Protein AF-A0A4Q6FPS3-F1 (afdb_monomer_lite)

Secondary structure (DSSP, 8-state):
--THHHHHHHHHHHHHHHHHHHHHHHHHHHHHHHHHS--GGGSHHHHHHHHT---EEE-TTSSSEEEESS-GGG--PPPGGGS-HHHHHHHHHHH-TTTTTSBSB-HHHHHHHHHHHHHTTS---S----HHHHHHHHHS-----SHHHHHHHHHHHHHHHHHS-HHHHHHHHHTTSEETTTEEHHHHHHHHHHS--GGG--HHHHHHHHHHTTSHHHH-GGG--SHHHHHHHHHHHHHHHHHHHHHHHHTTSS-HHHHHHHHHSPP-----------BHHHHHHHHHHT-HHHHHHTT-SSHHHHHTS--EEE-S--HHHHHHHHHHHHHHHHHHHHHHS---PBPGGG---BS---TT-EEEEEEEEEE--SSS-EEEEE-BS-EEEE-HHHHHHHHHHHHHHH---HHHHHHHHHHH--TT-EEEEEEEEEETTTTEEEEEEE---SS---EEEEETTEEEEEE-SSSSBS--HHHH-----GGGGHHHHHHHHHHTT--TT-EEE-S---EEETTEEE----SS--S-SEEEHHHHHHHT-HHHHHHHHHTTTTT--HHHHHHHHHHTT-SPPTT--HHHHHHHHHHHH-PPP-HHHHHHHHHHHHHHHTHHHHHHTT-HHHHHHHHT-B--TTHHHHHHHHHHS-TTTS-HHHHHHHHHHHH-BHHHHHHHHHHHHHHHHHHHHHHHHHHHHHHHT-HHHHHHHTTS----TTS--

Sequence (721 aa):
MKSWKRTLLITIASVVGVGFLAALSIVGFIAYNVYFGDTSDLAKSTILARINEETTLYTLDEEHKIGSFFNEEHRSYVTIDQIPEDMIRAMVAAEDKNFFQHYGVDPVAIFQAAAEGVANGMKFRRGGSSITQQTVKNVMDHREHSFSRKFKELVRSFQIERMYSKKQILEFYLNQFHVTANGKGIGIAARYYFNKDVSELSLIESAFIAGSVKAPSKYNPFVKYSRADKEKAWNEANWRKNYVIRRMYEQGWITEAQLKKAFEERVPFNQGKFGTNEVALVSLIRGQLDKKEILDALGMENINELSHAGLRVFTTIDKNLQDEAQLMMRRNLSRLELILKDYQPESANSFHYLRSVIPNQFYFGKVTRIERDKKNPHIYVDYGIPKAVIPAEALIRTAKILSIPTYKPYETHLQDILTKLKVGDVVFTEIMEYNEETHEGIAELKRKPTVNGGLISLDEGEVRSVVSGFDSEGFNRAVFATRQPGSVFKSVVFFGGLQMGWTILDKLANERRLFTFQGKFYFPRGDHASPYDDVSMLWAGTKSENLATVYLTQHLLDKLNFEEFKELMGNLELLPLDGENPRDFHFRVAKDTGVQLDNQGIKEAMLEKAVEDLKPDLIFAGRNSLYKDLTNLWWGRGYVTELQRVYRMADDDFTDRERNLRIGLVKKNWERLTGLSNELKNDWARLTTKVSEGGADAALSDPSVLSLIGRFRVTNAGGHK

pLDDT: mean 86.31, std 10.79, range [39.91, 98.12]

Radius of gyration: 41.9 Å; chains: 1; bounding box: 139×68×99 Å

Foldseek 3Di:
DDPVVVVVVVVVVVVVVVVVVVVVVLVVVLVCCLVPNDCPCVPPVNLLCLLQFFAWEDEQVLPHTPGTLADPLQPDLDALVLADPLLVLLLCLLAPVCLQPDALFDPVLVVVQVVVCVVVVNDRPDDRGHLLLVLLVQSDDDQDDDPVVSVVSSSVSNNNSVVDPSSVSVSSSQSAQDAPSHGGHDQRLCCFFPNDGNSPDDSLSSNLVSLCSVPVVQLDLVPDDDPVSSVNSQVVSLVSSLSSLVSCVVSVNDDPVCSVVSNPDGRPGDGHPPDPLPQQVNVVVLVVCQPPVNCVVVVHPGSVCNRSVSHYHYAPADPVCQVVVLLVLLVVLQLVQLLVDPDAFDDLVQADADPADDASDKGKWFWADWAPDLVKTKTWTHNHLAIEIATPVLLLVSLVSNCVNVVDDSSVSSVVVSVNDDGGTIFMWGWHAADPVNSYTYIHGTDRGPDWDWDFDDDPNGTHYTDQTNDSGDDRCNPPVDDDPPLVCLVVLLVLLVVLPADQFDKFFLDFAWDDDPNDTDTDDFPDDDPDRIDGNVCCSVVVRGRRSVRCNVCSNVSDDPVRVVVVCVVVVLDADVPHDPVNSQVVNCVVVVDHDDPQVVVQVVQQVVLVVCVVVCVVVVNVVVSVLSNRAGAQPCLVVVLVVLVPDDCVVDPPVVSVVSNVNSCRYDVNVVVVVVVLVVLVVVLVVLCVVPNDVRSCVDPVNVVSVVVDDDAPPVGDD

Structure (mmCIF, N/CA/C/O backbone):
data_AF-A0A4Q6FPS3-F1
#
_entry.id   AF-A0A4Q6FPS3-F1
#
loop_
_atom_site.group_PDB
_atom_site.id
_atom_site.type_symbol
_atom_site.label_atom_id
_atom_site.label_alt_id
_atom_site.label_comp_id
_atom_site.label_asym_id
_atom_site.label_entity_id
_atom_site.label_seq_id
_atom_site.pdbx_PDB_ins_code
_atom_site.Cartn_x
_atom_site.Cartn_y
_atom_site.Cartn_z
_atom_site.occupancy
_atom_site.B_iso_or_equiv
_atom_site.auth_seq_id
_atom_site.auth_comp_id
_atom_site.auth_asym_id
_atom_site.auth_atom_id
_atom_site.pdbx_PDB_model_num
ATOM 1 N N . MET A 1 1 ? -81.523 42.414 5.365 1.00 50.59 1 MET A N 1
ATOM 2 C CA . MET A 1 1 ? -80.083 42.143 5.101 1.00 50.59 1 MET A CA 1
ATOM 3 C C . MET A 1 1 ? -79.954 41.267 3.852 1.00 50.59 1 MET A C 1
ATOM 5 O O . MET A 1 1 ? -80.673 40.285 3.758 1.00 50.59 1 MET A O 1
ATOM 9 N N . LYS A 1 2 ? -79.129 41.657 2.863 1.00 55.88 2 LYS A N 1
ATOM 10 C CA . LYS A 1 2 ? -79.106 41.101 1.486 1.00 55.88 2 LYS A CA 1
ATOM 11 C C . LYS A 1 2 ? -78.711 39.603 1.419 1.00 55.88 2 LYS A C 1
ATOM 13 O O . LYS A 1 2 ? -77.708 39.213 2.011 1.00 55.88 2 LYS A O 1
ATOM 18 N N . SER A 1 3 ? -79.463 38.827 0.626 1.00 68.00 3 SER A N 1
ATOM 19 C CA . SER A 1 3 ? -79.394 37.365 0.374 1.00 68.00 3 SER A CA 1
ATOM 20 C C . SER A 1 3 ? -77.978 36.758 0.258 1.00 68.00 3 SER A C 1
ATOM 22 O O . SER A 1 3 ? -77.688 35.753 0.904 1.00 68.00 3 SER A O 1
ATOM 24 N N . TRP A 1 4 ? -77.047 37.415 -0.441 1.00 72.94 4 TRP A N 1
ATOM 25 C CA . TRP A 1 4 ? -75.683 36.903 -0.657 1.00 72.94 4 TRP A CA 1
ATOM 26 C C . TRP A 1 4 ? -74.839 36.734 0.621 1.00 72.94 4 TRP A C 1
ATOM 28 O O . TRP A 1 4 ? -74.013 35.828 0.694 1.00 72.94 4 TRP A O 1
ATOM 38 N N . LYS A 1 5 ? -75.071 37.550 1.663 1.00 68.19 5 LYS A N 1
ATOM 39 C CA . LYS A 1 5 ? -74.350 37.419 2.943 1.00 68.19 5 LYS A CA 1
ATOM 40 C C . LYS A 1 5 ? -74.744 36.143 3.692 1.00 68.19 5 LYS A C 1
ATOM 42 O O . LYS A 1 5 ? -73.916 35.576 4.393 1.00 68.19 5 LYS A O 1
ATOM 47 N N . ARG A 1 6 ? -75.991 35.681 3.532 1.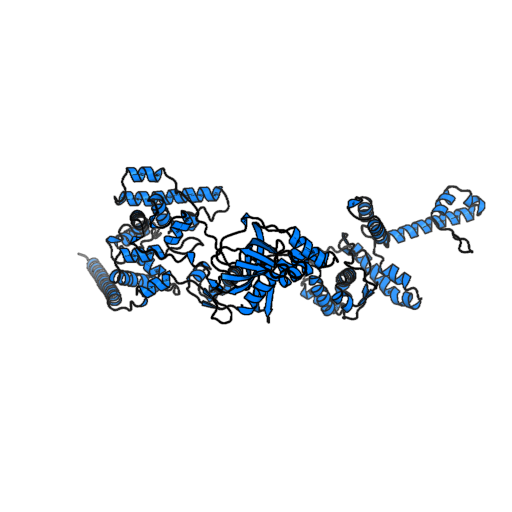00 74.00 6 ARG A N 1
ATOM 48 C CA . ARG A 1 6 ? -76.498 34.459 4.175 1.00 74.00 6 ARG A CA 1
ATOM 49 C C . ARG A 1 6 ? -75.930 33.214 3.495 1.00 74.00 6 ARG A C 1
ATOM 51 O O . ARG A 1 6 ? -75.487 32.311 4.191 1.00 74.00 6 ARG A O 1
ATOM 58 N N . THR A 1 7 ? -75.854 33.207 2.164 1.00 76.00 7 THR A N 1
ATOM 59 C CA . THR A 1 7 ? -75.210 32.127 1.399 1.00 76.00 7 THR A CA 1
ATOM 60 C C . THR A 1 7 ? -73.712 32.051 1.693 1.00 76.00 7 THR A C 1
ATOM 62 O O . THR A 1 7 ? -73.212 30.970 1.967 1.00 76.00 7 THR A O 1
ATOM 65 N N . LEU A 1 8 ? -73.008 33.190 1.752 1.00 78.06 8 LEU A N 1
ATOM 66 C CA . LEU A 1 8 ? -71.586 33.226 2.117 1.00 78.06 8 LEU A CA 1
ATOM 67 C C . LEU A 1 8 ? -71.339 32.693 3.539 1.00 78.06 8 LEU A C 1
ATOM 69 O O . LEU A 1 8 ? -70.421 31.905 3.742 1.00 78.06 8 LEU A O 1
ATOM 73 N N . LEU A 1 9 ? -72.178 33.069 4.511 1.00 78.69 9 LEU A N 1
ATOM 74 C CA . LEU A 1 9 ? -72.084 32.566 5.886 1.00 78.69 9 LEU A CA 1
ATOM 75 C C . LEU A 1 9 ? -72.364 31.060 5.984 1.00 78.69 9 LEU A C 1
ATOM 77 O O . LEU A 1 9 ? -71.664 30.375 6.720 1.00 78.69 9 LEU A O 1
ATOM 81 N N . ILE A 1 10 ? -73.339 30.534 5.233 1.00 81.12 10 ILE A N 1
ATOM 82 C CA . ILE A 1 10 ? -73.643 29.093 5.201 1.00 81.12 10 ILE A CA 1
ATOM 83 C C . ILE A 1 10 ? -72.507 28.313 4.529 1.00 81.12 10 ILE A C 1
ATOM 85 O O . ILE A 1 10 ? -72.117 27.265 5.038 1.00 81.12 10 ILE A O 1
ATOM 89 N N . THR A 1 11 ? -71.926 28.824 3.440 1.00 79.56 11 THR A N 1
ATOM 90 C CA . THR A 1 11 ? -70.768 28.196 2.787 1.00 79.56 11 THR A CA 1
ATOM 91 C C . THR A 1 11 ? -69.545 28.208 3.701 1.00 79.56 11 THR A C 1
ATOM 93 O O . THR A 1 11 ? -68.902 27.175 3.852 1.00 79.56 11 THR A O 1
ATOM 96 N N . ILE A 1 12 ? -69.257 29.324 4.382 1.00 80.69 12 ILE A N 1
ATOM 97 C CA . ILE A 1 12 ? -68.168 29.398 5.370 1.00 80.69 12 ILE A CA 1
ATOM 98 C C . ILE A 1 12 ? -68.427 28.422 6.523 1.00 80.69 12 ILE A C 1
ATOM 100 O O . ILE A 1 12 ? -67.539 27.652 6.865 1.00 80.69 12 ILE A O 1
ATOM 104 N N . ALA A 1 13 ? -69.639 28.389 7.083 1.00 79.62 13 ALA A N 1
ATOM 105 C CA . ALA A 1 13 ? -69.988 27.467 8.163 1.00 79.62 13 ALA A CA 1
ATOM 106 C C . ALA A 1 13 ? -69.901 25.992 7.731 1.00 79.62 13 ALA A C 1
ATOM 108 O O . ALA A 1 13 ? -69.447 25.158 8.507 1.00 79.62 13 ALA A O 1
ATOM 109 N N . SER A 1 14 ? -70.273 25.671 6.487 1.00 78.94 14 SER A N 1
ATOM 110 C CA . SER A 1 14 ? -70.184 24.312 5.933 1.00 78.94 14 SER A CA 1
ATOM 111 C C . SER A 1 14 ? -68.733 23.899 5.682 1.00 78.94 14 SER A C 1
ATOM 113 O O . SER A 1 14 ? -68.345 22.791 6.035 1.00 78.94 14 SER A O 1
ATOM 115 N N . VAL A 1 15 ? -67.901 24.797 5.145 1.00 80.94 15 VAL A N 1
ATOM 116 C CA . VAL A 1 15 ? -66.457 24.566 4.960 1.00 80.94 15 VAL A CA 1
ATOM 117 C C . VAL A 1 15 ? -65.752 24.409 6.310 1.00 80.94 15 VAL A C 1
ATOM 119 O O . VAL A 1 15 ? -64.939 23.503 6.473 1.00 80.94 15 VAL A O 1
ATOM 122 N N . VAL A 1 16 ? -66.103 25.233 7.300 1.00 81.75 16 VAL A N 1
ATOM 123 C CA . VAL A 1 16 ? -65.589 25.116 8.673 1.00 81.75 16 VAL A CA 1
ATOM 124 C C . VAL A 1 16 ? -66.058 23.811 9.324 1.00 81.75 16 VAL A C 1
ATOM 126 O O . VAL A 1 16 ? -65.253 23.133 9.954 1.00 81.75 16 VAL A O 1
ATOM 129 N N . GLY A 1 17 ? -67.320 23.413 9.135 1.00 82.81 17 GLY A N 1
ATOM 130 C CA . GLY A 1 17 ? -67.873 22.164 9.667 1.00 82.81 17 GLY A CA 1
ATOM 131 C C . GLY A 1 17 ? -67.229 20.911 9.066 1.00 82.81 17 GLY A C 1
ATOM 132 O O . GLY A 1 17 ? -66.830 20.010 9.801 1.00 82.81 17 GLY A O 1
ATOM 133 N N . VAL A 1 18 ? -67.050 20.873 7.741 1.00 83.19 18 VAL A N 1
ATOM 134 C CA . VAL A 1 18 ? -66.336 19.786 7.047 1.00 83.19 18 VAL A CA 1
ATOM 135 C C . VAL A 1 18 ? -64.864 19.756 7.460 1.00 83.19 18 VAL A C 1
ATOM 137 O O . VAL A 1 18 ? -64.330 18.686 7.747 1.00 83.19 18 VAL A O 1
ATOM 140 N N . GLY A 1 19 ? -64.217 20.920 7.566 1.00 81.69 19 GLY A N 1
ATOM 141 C CA . GLY A 1 19 ? -62.844 21.029 8.058 1.00 81.69 19 GLY A CA 1
ATOM 142 C C . GLY A 1 19 ? -62.686 20.519 9.493 1.00 81.69 19 GLY A C 1
ATOM 143 O O . GLY A 1 19 ? -61.729 19.807 9.791 1.00 81.69 19 GLY A O 1
ATOM 144 N N . PHE A 1 20 ? -63.649 20.809 10.371 1.00 83.69 20 PHE A N 1
ATOM 145 C CA . PHE A 1 20 ? -63.660 20.325 11.751 1.00 83.69 20 PHE A CA 1
ATOM 146 C C . PHE A 1 20 ? -63.833 18.800 11.832 1.00 83.69 20 PHE A C 1
ATOM 148 O O . PHE A 1 20 ? -63.102 18.140 12.569 1.00 83.69 20 PHE A O 1
ATOM 155 N N . LEU A 1 21 ? -64.731 18.218 11.030 1.00 83.56 21 LEU A N 1
ATOM 156 C CA . LEU A 1 21 ? -64.916 16.762 10.952 1.00 83.56 21 LEU A CA 1
ATOM 157 C C . LEU A 1 21 ? -63.687 16.040 10.380 1.00 83.56 21 LEU A C 1
ATOM 159 O O . LEU A 1 21 ? -63.306 14.979 10.881 1.00 83.56 21 LEU A O 1
ATOM 163 N N . ALA A 1 22 ? -63.033 16.620 9.372 1.00 82.19 22 ALA A N 1
ATOM 164 C CA . ALA A 1 22 ? -61.780 16.099 8.834 1.00 82.19 22 ALA A CA 1
ATOM 165 C C . ALA A 1 22 ? -60.653 16.157 9.881 1.00 82.19 22 ALA A C 1
ATOM 167 O O . ALA A 1 22 ? -59.934 15.177 10.064 1.00 82.19 22 ALA A O 1
ATOM 168 N N . ALA A 1 23 ? -60.541 17.262 10.626 1.00 81.62 23 ALA A N 1
ATOM 169 C CA . ALA A 1 23 ? -59.573 17.395 11.713 1.00 81.62 23 ALA A CA 1
ATOM 170 C C . ALA A 1 23 ? -59.818 16.371 12.833 1.00 81.62 23 ALA A C 1
ATOM 172 O O . ALA A 1 23 ? -58.877 15.708 13.263 1.00 81.62 23 ALA A O 1
ATOM 173 N N . LEU A 1 24 ? -61.073 16.178 13.256 1.00 85.44 24 LEU A N 1
ATOM 174 C CA . LEU A 1 24 ? -61.439 15.151 14.238 1.00 85.44 24 LEU A CA 1
ATOM 175 C C . LEU A 1 24 ? -61.107 13.739 13.751 1.00 85.44 24 LEU A C 1
ATOM 177 O O . LEU A 1 24 ? -60.621 12.927 14.531 1.00 85.44 24 LEU A O 1
ATOM 181 N N . SER A 1 25 ? -61.317 13.461 12.464 1.00 84.50 25 SER A N 1
ATOM 182 C CA . SER A 1 25 ? -60.989 12.166 11.859 1.00 84.50 25 SER A CA 1
ATOM 183 C C . SER A 1 25 ? -59.477 11.920 11.828 1.00 84.50 25 SER A C 1
ATOM 185 O O . SER A 1 25 ? -59.029 10.823 12.150 1.00 84.50 25 SER A O 1
ATOM 187 N N . ILE A 1 26 ? -58.673 12.944 11.516 1.00 84.31 26 ILE A N 1
ATOM 188 C CA . ILE A 1 26 ? -57.202 12.870 11.561 1.00 84.31 26 ILE A CA 1
ATOM 189 C C . ILE A 1 26 ? -56.713 12.662 12.997 1.00 84.31 26 ILE A C 1
ATOM 191 O O . ILE A 1 26 ? -55.871 11.799 13.236 1.00 84.31 26 ILE A O 1
ATOM 195 N N . VAL A 1 27 ? -57.254 13.410 13.963 1.00 86.12 27 VAL A N 1
ATOM 196 C CA . VAL A 1 27 ? -56.917 13.247 15.386 1.00 86.12 27 VAL A CA 1
ATOM 197 C C . VAL A 1 27 ? -57.307 11.853 15.877 1.00 86.12 27 VAL A C 1
ATOM 199 O O . VAL A 1 27 ? -56.502 11.198 16.535 1.00 86.12 27 VAL A O 1
ATOM 202 N N . GLY A 1 28 ? -58.495 11.367 15.509 1.00 86.88 28 GLY A N 1
ATOM 203 C CA . GLY A 1 28 ? -58.959 10.016 15.820 1.00 86.88 28 GLY A CA 1
ATOM 204 C C . GLY A 1 28 ? -58.069 8.934 15.208 1.00 86.88 28 GLY A C 1
ATOM 205 O O . GLY A 1 28 ? -57.715 7.977 15.891 1.00 86.88 28 GLY A O 1
ATOM 206 N N . PHE A 1 29 ? -57.630 9.112 13.960 1.00 87.88 29 PHE A N 1
ATOM 207 C CA . PHE A 1 29 ? -56.701 8.201 13.292 1.00 87.88 29 PHE A CA 1
ATOM 208 C C . PHE A 1 29 ? -55.314 8.192 13.951 1.00 87.88 29 PHE A C 1
ATOM 210 O O . PHE A 1 29 ? -54.745 7.121 14.165 1.00 87.88 29 PHE A O 1
ATOM 217 N N . ILE A 1 30 ? -54.776 9.359 14.324 1.00 88.19 30 ILE A N 1
ATOM 218 C CA . ILE A 1 30 ? -53.519 9.454 15.079 1.00 88.19 30 ILE A CA 1
ATOM 219 C C . ILE A 1 30 ? -53.679 8.748 16.427 1.00 88.19 30 ILE A C 1
ATOM 221 O O . ILE A 1 30 ? -52.873 7.881 16.743 1.00 88.19 30 ILE A O 1
ATOM 225 N N . ALA A 1 31 ? -54.734 9.052 17.189 1.00 87.00 31 ALA A N 1
ATOM 226 C CA . ALA A 1 31 ? -54.993 8.422 18.481 1.00 87.00 31 ALA A CA 1
ATOM 227 C C . ALA A 1 31 ? -55.111 6.894 18.355 1.00 87.00 31 ALA A C 1
ATOM 229 O O . ALA A 1 31 ? -54.461 6.169 19.103 1.00 87.00 31 ALA A O 1
ATOM 230 N N . TYR A 1 32 ? -55.858 6.397 17.366 1.00 91.00 32 TYR A N 1
ATOM 231 C CA . TYR A 1 32 ? -55.970 4.965 17.094 1.00 91.00 32 TYR A CA 1
ATOM 232 C C . TYR A 1 32 ? -54.597 4.320 16.868 1.00 91.00 32 TYR A C 1
ATOM 234 O O . TYR A 1 32 ? -54.256 3.351 17.541 1.00 91.00 32 TYR A O 1
ATOM 242 N N . ASN A 1 33 ? -53.768 4.888 15.987 1.00 89.19 33 ASN A N 1
ATOM 243 C CA . ASN A 1 33 ? -52.434 4.345 15.722 1.00 89.19 33 ASN A CA 1
ATOM 244 C C . ASN A 1 33 ? -51.499 4.462 16.935 1.00 89.19 33 ASN A C 1
ATOM 246 O O . ASN A 1 33 ? -50.694 3.568 17.178 1.00 89.19 33 ASN A O 1
ATOM 250 N N . VAL A 1 34 ? -51.608 5.524 17.734 1.00 89.06 34 VAL A N 1
ATOM 251 C CA . VAL A 1 34 ? -50.794 5.688 18.947 1.00 89.06 34 VAL A CA 1
ATOM 252 C C . VAL A 1 34 ? -51.110 4.613 19.989 1.00 89.06 34 VAL A C 1
ATOM 254 O O . VAL A 1 34 ? -50.193 4.097 20.628 1.00 89.06 34 VAL A O 1
ATOM 257 N N . TYR A 1 35 ? -52.385 4.252 20.153 1.00 87.69 35 TYR A N 1
ATOM 258 C CA . TYR A 1 35 ? -52.799 3.281 21.167 1.00 87.69 35 TYR A CA 1
ATOM 259 C C . TYR A 1 35 ? -52.741 1.824 20.698 1.00 87.69 35 TYR A C 1
ATOM 261 O O . TYR A 1 35 ? -52.347 0.970 21.497 1.00 87.69 35 TYR A O 1
ATOM 269 N N . PHE A 1 36 ? -53.096 1.562 19.436 1.00 87.06 36 PHE A N 1
ATOM 270 C CA . PHE A 1 36 ? -53.288 0.217 18.874 1.00 87.06 36 PHE A CA 1
ATOM 271 C C . PHE A 1 36 ? -52.325 -0.141 17.733 1.00 87.06 36 PHE A C 1
ATOM 273 O O . PHE A 1 36 ? -52.348 -1.273 17.256 1.00 87.06 36 PHE A O 1
ATOM 280 N N . GLY A 1 37 ? -51.499 0.796 17.266 1.00 86.19 37 GLY A N 1
ATOM 281 C CA . GLY A 1 37 ? -50.478 0.511 16.260 1.00 86.19 37 GLY A CA 1
ATOM 282 C C . GLY A 1 37 ? -49.337 -0.341 16.819 1.00 86.19 37 GLY A C 1
ATOM 283 O O . GLY A 1 37 ? -49.059 -0.316 18.017 1.00 86.19 37 GLY A O 1
ATOM 284 N N . ASP A 1 38 ? -48.656 -1.071 15.937 1.00 84.88 38 ASP A N 1
ATOM 285 C CA . ASP A 1 38 ? -47.473 -1.865 16.281 1.00 84.88 38 ASP A CA 1
ATOM 286 C C . ASP A 1 38 ? -46.345 -0.963 16.795 1.00 84.88 38 ASP A C 1
ATOM 288 O O . ASP A 1 38 ? -45.986 -0.006 16.112 1.00 84.88 38 ASP A O 1
ATOM 292 N N . THR A 1 39 ? -45.788 -1.267 17.970 1.00 85.25 39 THR A N 1
ATOM 293 C CA . THR A 1 39 ? -44.670 -0.550 18.612 1.00 85.25 39 THR A CA 1
ATOM 294 C C . THR A 1 39 ? -43.423 -1.421 18.805 1.00 85.25 39 THR A C 1
ATOM 296 O O . THR A 1 39 ? -42.549 -1.069 19.599 1.00 85.25 39 THR A O 1
ATOM 299 N N . SER A 1 40 ? -43.339 -2.578 18.145 1.00 83.81 40 SER A N 1
ATOM 300 C CA . SER A 1 40 ? -42.207 -3.513 18.246 1.00 83.81 40 SER A CA 1
ATOM 301 C C . SER A 1 40 ? -40.861 -2.873 17.866 1.00 83.81 40 SER A C 1
ATOM 303 O O . SER A 1 40 ? -39.835 -3.108 18.509 1.00 83.81 40 SER A O 1
ATOM 305 N N . ASP A 1 41 ? -40.882 -1.975 16.885 1.00 77.38 41 ASP A N 1
ATOM 306 C CA . ASP A 1 41 ? -39.754 -1.158 16.434 1.00 77.38 41 ASP A CA 1
ATOM 307 C C . ASP A 1 41 ? -39.299 -0.096 17.454 1.00 77.38 41 ASP A C 1
ATOM 309 O O . ASP A 1 41 ? -38.174 0.394 17.367 1.00 77.38 41 ASP A O 1
ATOM 313 N N . LEU A 1 42 ? -40.147 0.234 18.434 1.00 84.31 42 LEU A N 1
ATOM 314 C CA . LEU A 1 42 ? -39.868 1.162 19.535 1.00 84.31 42 LEU A CA 1
ATOM 315 C C . LEU A 1 42 ? -39.535 0.441 20.852 1.00 84.31 42 LEU A C 1
ATOM 317 O O . LEU A 1 42 ? -39.373 1.093 21.888 1.00 84.31 42 LEU A O 1
ATOM 321 N N . ALA A 1 43 ? -39.437 -0.891 20.863 1.00 87.44 43 ALA A N 1
ATOM 322 C CA . ALA A 1 43 ? -38.997 -1.635 22.042 1.00 87.44 43 ALA A CA 1
ATOM 323 C C . ALA A 1 43 ? -37.550 -1.266 22.418 1.00 87.44 43 ALA A C 1
ATOM 325 O O . ALA A 1 43 ? -36.713 -1.041 21.547 1.00 87.44 43 ALA A O 1
ATOM 326 N N . LYS A 1 44 ? -37.232 -1.222 23.721 1.00 84.44 44 LYS A N 1
ATOM 327 C CA . LYS A 1 44 ? -35.943 -0.690 24.205 1.00 84.44 44 LYS A CA 1
ATOM 328 C C . LYS A 1 44 ? -34.764 -1.463 23.618 1.00 84.44 44 LYS A C 1
ATOM 330 O O . LYS A 1 44 ? -33.782 -0.852 23.220 1.00 84.44 44 LYS A O 1
ATOM 335 N N . SER A 1 45 ? -34.881 -2.786 23.521 1.00 80.88 45 SER A N 1
ATOM 336 C CA . SER A 1 45 ? -33.890 -3.651 22.875 1.00 80.88 45 SER A CA 1
ATOM 337 C C . SER A 1 45 ? -33.658 -3.277 21.410 1.00 80.88 45 SER A C 1
ATOM 339 O O . SER A 1 45 ? -32.509 -3.170 21.001 1.00 80.88 45 SER A O 1
ATOM 341 N N . THR A 1 46 ? -34.720 -3.011 20.647 1.00 81.19 46 THR A N 1
ATOM 342 C CA . THR A 1 46 ? -34.644 -2.585 19.243 1.00 81.19 46 THR A CA 1
ATOM 343 C C . THR A 1 46 ? -33.993 -1.209 19.102 1.00 81.19 46 THR A C 1
ATOM 345 O O . THR A 1 46 ? -33.128 -1.020 18.252 1.00 81.19 46 THR A O 1
ATOM 348 N N . ILE A 1 47 ? -34.356 -0.252 19.965 1.00 80.94 47 ILE A N 1
ATOM 349 C CA . ILE A 1 47 ? -33.756 1.091 19.978 1.00 80.94 47 ILE A CA 1
ATOM 350 C C . ILE A 1 47 ? -32.255 1.001 20.280 1.00 80.94 47 ILE A C 1
ATOM 352 O O . ILE A 1 47 ? -31.448 1.589 19.567 1.00 80.94 47 ILE A O 1
ATOM 356 N N . LEU A 1 48 ? -31.871 0.243 21.312 1.00 79.12 48 LEU A N 1
ATOM 357 C CA . LEU A 1 48 ? -30.467 0.055 21.684 1.00 79.12 48 LEU A CA 1
ATOM 358 C C . LEU A 1 48 ? -29.674 -0.691 20.608 1.00 79.12 48 LEU A C 1
ATOM 360 O O . LEU A 1 48 ? -28.532 -0.324 20.351 1.00 79.12 48 LEU A O 1
ATOM 364 N N . ALA A 1 49 ? -30.269 -1.702 19.968 1.00 72.69 49 ALA A N 1
ATOM 365 C CA . ALA A 1 49 ? -29.653 -2.400 18.844 1.00 72.69 49 ALA A CA 1
ATOM 366 C C . ALA A 1 49 ? -29.339 -1.416 17.710 1.00 72.69 49 ALA A C 1
ATOM 368 O O . ALA A 1 49 ? -28.187 -1.318 17.310 1.00 72.69 49 ALA A O 1
ATOM 369 N N . ARG A 1 50 ? -30.308 -0.586 17.304 1.00 74.38 50 ARG A N 1
ATOM 370 C CA . ARG A 1 50 ? -30.120 0.423 16.247 1.00 74.38 50 ARG A CA 1
ATOM 371 C C . ARG A 1 50 ? -29.134 1.532 16.604 1.00 74.38 50 ARG A C 1
ATOM 373 O O . ARG A 1 50 ? -28.402 2.006 15.742 1.00 74.38 50 ARG A O 1
ATOM 380 N N . ILE A 1 51 ? -29.092 1.963 17.866 1.00 72.88 51 ILE A N 1
ATOM 381 C CA . ILE A 1 51 ? -28.094 2.944 18.330 1.00 72.88 51 ILE A CA 1
ATOM 382 C C . ILE A 1 51 ? -26.673 2.370 18.211 1.00 72.88 51 ILE A C 1
ATOM 384 O O . ILE A 1 51 ? -25.744 3.115 17.905 1.00 72.88 51 ILE A O 1
ATOM 388 N N . ASN A 1 52 ? -26.526 1.056 18.393 1.00 67.75 52 ASN A N 1
ATOM 389 C CA . ASN A 1 52 ? -25.255 0.337 18.332 1.00 67.75 52 ASN A CA 1
ATOM 390 C C . ASN A 1 52 ? -24.993 -0.355 16.976 1.00 67.75 52 ASN A C 1
ATOM 392 O O . ASN A 1 52 ? -23.989 -1.057 16.844 1.00 67.75 52 ASN A O 1
ATOM 396 N N . GLU A 1 53 ? -25.875 -0.196 15.982 1.00 69.00 53 GLU A N 1
ATOM 397 C CA . GLU A 1 53 ? -25.749 -0.830 14.667 1.00 69.00 53 GLU A CA 1
ATOM 398 C C . GLU A 1 53 ? -24.695 -0.107 13.815 1.00 69.00 53 GLU A C 1
ATOM 400 O O . GLU A 1 53 ? -24.788 1.087 13.518 1.00 69.00 53 GLU A O 1
ATOM 405 N N . GLU A 1 54 ? -23.681 -0.863 13.396 1.00 72.81 54 GLU A N 1
ATOM 406 C CA . GLU A 1 54 ? -22.600 -0.411 12.525 1.00 72.81 54 GLU A CA 1
ATOM 407 C C . GLU A 1 54 ? -22.425 -1.388 11.373 1.00 72.81 54 GLU A C 1
ATOM 409 O O . GLU A 1 54 ? -22.546 -2.607 11.538 1.00 72.81 54 GLU A O 1
ATOM 414 N N . THR A 1 55 ? -22.075 -0.850 10.209 1.00 78.81 55 THR A N 1
ATOM 415 C CA . THR A 1 55 ? -21.736 -1.697 9.073 1.00 78.81 55 THR A CA 1
ATOM 416 C C . THR A 1 55 ? -20.441 -2.457 9.355 1.00 78.81 55 THR A C 1
ATOM 418 O O . THR A 1 55 ? -19.395 -1.870 9.654 1.00 78.81 55 THR A O 1
ATOM 421 N N . THR A 1 56 ? -20.540 -3.782 9.287 1.00 81.44 56 THR A N 1
ATOM 422 C CA . THR A 1 56 ? -19.479 -4.726 9.639 1.00 81.44 56 THR A CA 1
ATOM 423 C C . THR A 1 56 ? -18.983 -5.443 8.390 1.00 81.44 56 THR A C 1
ATOM 425 O O . THR A 1 56 ? -19.777 -5.862 7.547 1.00 81.44 56 THR A O 1
ATOM 428 N N . LEU A 1 57 ? -17.665 -5.580 8.286 1.00 87.38 57 LEU A N 1
ATOM 429 C CA . LEU A 1 57 ? -16.970 -6.198 7.166 1.00 87.38 57 LEU A CA 1
ATOM 430 C C . LEU A 1 57 ? -16.552 -7.621 7.542 1.00 87.38 57 LEU A C 1
ATOM 432 O O . LEU A 1 57 ? -15.948 -7.827 8.599 1.00 87.38 57 LEU A O 1
ATOM 436 N N . TYR A 1 58 ? -16.828 -8.572 6.659 1.00 89.12 58 TYR A N 1
ATOM 437 C CA . TYR A 1 58 ? -16.525 -9.991 6.812 1.00 89.12 58 TYR A CA 1
ATOM 438 C C . TYR A 1 58 ? -15.649 -10.494 5.660 1.00 89.12 58 TYR A C 1
ATOM 440 O O . TYR A 1 58 ? -15.644 -9.938 4.554 1.00 89.12 58 TYR A O 1
ATOM 448 N N . THR A 1 59 ? -14.889 -11.546 5.935 1.00 90.88 59 THR A N 1
ATOM 449 C CA . THR A 1 59 ? -14.156 -12.334 4.939 1.00 90.88 59 THR A CA 1
ATOM 450 C C . THR A 1 59 ? -15.100 -13.123 4.035 1.00 90.88 59 THR A C 1
ATOM 452 O O . THR A 1 59 ? -16.318 -13.126 4.226 1.00 90.88 59 THR A O 1
ATOM 455 N N . LEU A 1 60 ? -14.514 -13.777 3.033 1.00 92.25 60 LEU A N 1
ATOM 456 C CA . LEU A 1 60 ? -15.200 -14.593 2.033 1.00 92.25 60 LEU A CA 1
ATOM 457 C C . LEU A 1 60 ? -16.026 -15.733 2.639 1.00 92.25 60 LEU A C 1
ATOM 459 O O . LEU A 1 60 ? -17.059 -16.092 2.091 1.00 92.25 60 LEU A O 1
ATOM 463 N N . ASP A 1 61 ? -15.587 -16.280 3.771 1.00 91.50 61 ASP A N 1
ATOM 464 C CA . ASP A 1 61 ? -16.295 -17.340 4.499 1.00 91.50 61 ASP A CA 1
ATOM 465 C C . ASP A 1 61 ? -17.534 -16.858 5.269 1.00 91.50 61 ASP A C 1
ATOM 467 O O . ASP A 1 61 ? -18.216 -17.668 5.883 1.00 91.50 61 ASP A O 1
ATOM 471 N N . GLU A 1 62 ? -17.826 -15.553 5.259 1.00 91.94 62 GLU A N 1
ATOM 472 C CA . GLU A 1 62 ? -18.931 -14.918 5.989 1.00 91.94 62 GLU A CA 1
ATOM 473 C C . GLU A 1 62 ? -18.871 -15.021 7.528 1.00 91.94 62 GLU A C 1
ATOM 475 O O . GLU A 1 62 ? -19.738 -14.469 8.223 1.00 91.94 62 GLU A O 1
ATOM 480 N N . GLU A 1 63 ? -17.832 -15.661 8.066 1.00 87.38 63 GLU A N 1
ATOM 481 C CA . GLU A 1 63 ? -17.659 -15.962 9.486 1.00 87.38 63 GLU A CA 1
ATOM 482 C C . GLU A 1 63 ? -16.697 -14.978 10.153 1.00 87.38 63 GLU A C 1
ATOM 484 O O . GLU A 1 63 ? -17.020 -14.402 11.200 1.00 87.38 63 GLU A O 1
ATOM 489 N N . HIS A 1 64 ? -15.527 -14.728 9.554 1.00 85.50 64 HIS A N 1
ATOM 490 C CA . HIS A 1 64 ? -14.512 -13.904 10.206 1.00 85.50 64 HIS A CA 1
ATOM 491 C C . HIS A 1 64 ? -14.729 -12.410 9.947 1.00 85.50 64 HIS A C 1
ATOM 493 O O . HIS A 1 64 ? -14.738 -11.913 8.820 1.00 85.50 64 HIS A O 1
ATOM 499 N N . LYS A 1 65 ? -14.854 -11.645 11.034 1.00 83.19 65 LYS A N 1
ATOM 500 C CA . LYS A 1 65 ? -14.934 -10.183 10.984 1.00 83.19 65 LYS A CA 1
ATOM 501 C C . LYS A 1 65 ? -13.562 -9.597 10.632 1.00 83.19 65 LYS A C 1
ATOM 503 O O . LYS A 1 65 ? -12.600 -9.769 11.375 1.00 83.19 65 LYS A O 1
ATOM 508 N N . ILE A 1 66 ? -13.495 -8.842 9.536 1.00 79.50 66 ILE A N 1
ATOM 509 C CA . ILE A 1 66 ? -12.324 -8.034 9.150 1.00 79.50 66 ILE A CA 1
ATOM 510 C C . ILE A 1 66 ? -12.253 -6.773 10.013 1.00 79.50 66 ILE A C 1
ATOM 512 O O . ILE A 1 66 ? -11.184 -6.353 10.448 1.00 79.50 66 ILE A O 1
ATOM 516 N N . GLY A 1 67 ? -13.406 -6.146 10.233 1.00 76.94 67 GLY A N 1
ATOM 517 C CA . GLY A 1 67 ? -13.514 -4.892 10.961 1.00 76.94 67 GLY A CA 1
ATOM 518 C C . GLY A 1 67 ? -14.901 -4.281 10.828 1.00 76.94 67 GLY A C 1
ATOM 519 O O . GLY A 1 67 ? -15.837 -4.905 10.335 1.00 76.94 67 GLY A O 1
ATOM 520 N N . SER A 1 68 ? -15.036 -3.046 11.274 1.00 73.12 68 SER A N 1
ATOM 521 C CA . SER A 1 68 ? -16.224 -2.214 11.083 1.00 73.12 68 SER A CA 1
ATOM 522 C C . SER A 1 68 ? -15.770 -0.821 10.663 1.00 73.12 68 SER A C 1
ATOM 524 O O . SER A 1 68 ? -14.613 -0.455 10.871 1.00 73.12 68 SER A O 1
ATOM 526 N N . PHE A 1 69 ? -16.660 -0.029 10.064 1.00 69.06 69 PHE A N 1
ATOM 527 C CA . PHE A 1 69 ? -16.304 1.345 9.682 1.00 69.06 69 PHE A CA 1
ATOM 528 C C . PHE A 1 69 ? -16.042 2.277 10.879 1.00 69.06 69 PHE A C 1
ATOM 530 O O . PHE A 1 69 ? -15.475 3.357 10.703 1.00 69.06 69 PHE A O 1
ATOM 537 N N . PHE A 1 70 ? -16.357 1.819 12.093 1.00 62.88 70 PHE A N 1
ATOM 538 C CA . PHE A 1 70 ? -16.016 2.450 13.364 1.00 62.88 70 PHE A CA 1
ATOM 539 C C . PHE A 1 70 ? -15.312 1.455 14.302 1.00 62.88 70 PHE A C 1
ATOM 541 O O . PHE A 1 70 ? -15.560 0.248 14.242 1.00 62.88 70 PHE A O 1
ATOM 548 N N . ASN A 1 71 ? -14.429 1.971 15.163 1.00 52.16 71 ASN A N 1
ATOM 549 C CA . ASN A 1 71 ? -13.728 1.189 16.184 1.00 52.16 71 ASN A CA 1
ATOM 550 C C . ASN A 1 71 ? -14.648 0.880 17.373 1.00 52.16 71 ASN A C 1
ATOM 552 O O . ASN A 1 71 ? -15.503 1.686 17.731 1.00 52.16 71 ASN A O 1
ATOM 556 N N . GLU A 1 72 ? -14.423 -0.251 18.047 1.00 46.31 72 GLU A N 1
ATOM 557 C CA . GLU A 1 72 ? -15.207 -0.671 19.223 1.00 46.31 72 GLU A CA 1
ATOM 558 C C . GLU A 1 72 ? -15.157 0.343 20.381 1.00 46.31 72 GLU A C 1
ATOM 560 O O . GLU A 1 72 ? -16.107 0.445 21.156 1.00 46.31 72 GLU A O 1
ATOM 565 N N . GLU A 1 73 ? -14.108 1.171 20.445 1.00 45.91 73 GLU A N 1
ATOM 566 C CA . GLU A 1 73 ? -13.985 2.292 21.389 1.00 45.91 73 GLU A CA 1
ATOM 567 C C . GLU A 1 73 ? -15.070 3.367 21.219 1.00 45.91 73 GLU A C 1
ATOM 569 O O . GLU A 1 73 ? -15.258 4.201 22.110 1.00 45.91 73 GLU A O 1
ATOM 574 N N . HIS A 1 74 ? -15.813 3.346 20.106 1.00 52.38 74 HIS A N 1
ATOM 575 C CA . HIS A 1 74 ? -16.898 4.283 19.851 1.00 52.38 74 HIS A CA 1
ATOM 576 C C . HIS A 1 74 ? -18.248 3.886 20.479 1.00 52.38 74 HIS A C 1
ATOM 578 O O . HIS A 1 74 ? -19.219 4.638 20.392 1.00 52.38 74 HIS A O 1
ATOM 584 N N . ARG A 1 75 ? -18.313 2.732 21.160 1.00 56.72 75 ARG A N 1
ATOM 585 C CA . ARG A 1 75 ? -19.546 2.097 21.665 1.00 56.72 75 ARG A CA 1
ATOM 586 C C . ARG A 1 75 ? -19.855 2.393 23.134 1.00 56.72 75 ARG A C 1
ATOM 588 O O . ARG A 1 75 ? -20.213 1.495 23.893 1.00 56.72 75 ARG A O 1
ATOM 595 N N . SER A 1 76 ? -19.717 3.642 23.571 1.00 61.44 76 SER A N 1
ATOM 596 C CA . SER A 1 76 ? -20.109 4.007 24.938 1.00 61.44 76 SER A CA 1
ATOM 597 C C . SER A 1 76 ? -21.545 4.518 24.944 1.00 61.44 76 SER A C 1
ATOM 599 O O . SER A 1 76 ? -21.776 5.718 24.807 1.00 61.44 76 SER A O 1
ATOM 601 N N . TYR A 1 77 ? -22.517 3.607 25.061 1.00 79.81 77 TYR A N 1
ATOM 602 C CA . TYR A 1 77 ? -23.883 4.003 25.397 1.00 79.81 77 TYR A CA 1
ATOM 603 C C . TYR A 1 77 ? -23.881 4.592 26.809 1.00 79.81 77 TYR A C 1
ATOM 605 O O . TYR A 1 77 ? -23.545 3.909 27.777 1.00 79.81 77 TYR A O 1
ATOM 613 N N . VAL A 1 78 ? -24.251 5.862 26.924 1.00 85.69 78 VAL A N 1
ATOM 614 C CA . VAL A 1 78 ? -24.230 6.605 28.181 1.00 85.69 78 VAL A CA 1
ATOM 615 C C . VAL A 1 78 ? -25.640 6.671 28.742 1.00 85.69 78 VAL A C 1
ATOM 617 O O . VAL A 1 78 ? -26.556 7.189 28.103 1.00 85.69 78 VAL A O 1
ATOM 620 N N . THR A 1 79 ? -25.813 6.149 29.950 1.00 88.94 79 THR A N 1
ATOM 621 C CA . THR A 1 79 ? -27.090 6.245 30.671 1.00 88.94 79 THR A CA 1
ATOM 622 C C . THR A 1 79 ? -27.321 7.669 31.163 1.00 88.94 79 THR A C 1
ATOM 624 O O . THR A 1 79 ? -26.369 8.397 31.437 1.00 88.94 79 THR A O 1
ATOM 627 N N . ILE A 1 80 ? -28.581 8.080 31.304 1.00 90.19 80 ILE A N 1
ATOM 628 C CA . ILE A 1 80 ? -28.949 9.452 31.677 1.00 90.19 80 ILE A CA 1
ATOM 629 C C . ILE A 1 80 ? -28.323 9.894 33.008 1.00 90.19 80 ILE A C 1
ATOM 631 O O . ILE A 1 80 ? -28.019 11.071 33.169 1.00 90.19 80 ILE A O 1
ATOM 635 N N . ASP A 1 81 ? -28.074 8.957 33.926 1.00 89.69 81 ASP A N 1
ATOM 636 C CA . ASP A 1 81 ? -27.487 9.219 35.245 1.00 89.69 81 ASP A CA 1
ATOM 637 C C . ASP A 1 81 ? -25.991 9.572 35.183 1.00 89.69 81 ASP A C 1
ATOM 639 O O . ASP A 1 81 ? -25.456 10.198 36.095 1.00 89.69 81 ASP A O 1
ATOM 643 N N . GLN A 1 82 ? -25.308 9.203 34.095 1.00 89.25 82 GLN A N 1
ATOM 644 C CA . GLN A 1 82 ? -23.907 9.560 33.837 1.00 89.25 82 GLN A CA 1
ATOM 645 C C . GLN A 1 82 ? -23.770 10.928 33.150 1.00 89.25 82 GLN A C 1
ATOM 647 O O . GLN A 1 82 ? -22.654 11.428 32.988 1.00 89.25 82 GLN A O 1
ATOM 652 N N . ILE A 1 83 ? -24.883 11.527 32.713 1.00 93.56 83 ILE A N 1
ATOM 653 C CA . ILE A 1 83 ? -24.898 12.780 31.958 1.00 93.56 83 ILE A CA 1
ATOM 654 C C . ILE A 1 83 ? -25.079 13.956 32.927 1.00 93.56 83 ILE A C 1
ATOM 656 O O . ILE A 1 83 ? -26.081 14.002 33.642 1.00 93.56 83 ILE A O 1
ATOM 660 N N . PRO A 1 84 ? -24.167 14.947 32.937 1.00 95.00 84 PRO A N 1
ATOM 661 C CA . PRO A 1 84 ? -24.308 16.119 33.789 1.00 95.00 84 PRO A CA 1
ATOM 662 C C . PRO A 1 84 ? -25.609 16.880 33.526 1.00 95.00 84 PRO A C 1
ATOM 664 O O . PRO A 1 84 ? -26.029 17.071 32.382 1.00 95.00 84 PRO A O 1
ATOM 667 N N . GLU A 1 85 ? -26.209 17.400 34.592 1.00 93.88 85 GLU A N 1
ATOM 668 C CA . GLU A 1 85 ? -27.442 18.191 34.521 1.00 93.88 85 GLU A CA 1
ATOM 669 C C . GLU A 1 85 ? -27.285 19.422 33.605 1.00 93.88 85 GLU A C 1
ATOM 671 O O . GLU A 1 85 ? -28.201 19.772 32.857 1.00 93.88 85 GLU A O 1
ATOM 676 N N . ASP A 1 86 ? -26.100 20.040 33.590 1.00 95.06 86 ASP A N 1
ATOM 677 C CA . ASP A 1 86 ? -25.775 21.150 32.686 1.00 95.06 86 ASP A CA 1
ATOM 678 C C . ASP A 1 86 ? -25.870 20.747 31.210 1.00 95.06 86 ASP A C 1
ATOM 680 O O . ASP A 1 86 ? -26.335 21.534 30.387 1.00 95.06 86 ASP A O 1
ATOM 684 N N . MET A 1 87 ? -25.499 19.515 30.865 1.00 95.56 87 MET A N 1
ATOM 685 C CA . MET A 1 87 ? -25.611 18.987 29.509 1.00 95.56 87 MET A CA 1
ATOM 686 C C . MET A 1 87 ? -27.060 18.716 29.112 1.00 95.56 87 MET A C 1
ATOM 688 O O . MET A 1 87 ? -27.472 19.082 28.008 1.00 95.56 87 MET A O 1
ATOM 692 N N . ILE A 1 88 ? -27.846 18.128 30.017 1.00 94.19 88 ILE A N 1
ATOM 693 C CA . ILE A 1 88 ? -29.290 17.927 29.834 1.00 94.19 88 ILE A CA 1
ATOM 694 C C . ILE A 1 88 ? -29.961 19.277 29.552 1.00 94.19 88 ILE A C 1
ATOM 696 O O . ILE A 1 88 ? -30.635 19.448 28.534 1.00 94.19 88 ILE A O 1
ATOM 700 N N . ARG A 1 89 ? -29.709 20.269 30.411 1.00 94.94 89 ARG A N 1
ATOM 701 C CA . ARG A 1 89 ? -30.255 21.627 30.289 1.00 94.94 89 ARG A CA 1
ATOM 702 C C . ARG A 1 89 ? -29.765 22.340 29.038 1.00 94.94 89 ARG A C 1
ATOM 704 O O . ARG A 1 89 ? -30.562 22.990 28.366 1.00 94.94 89 ARG A O 1
ATOM 711 N N . ALA A 1 90 ? -28.486 22.212 28.694 1.00 95.25 90 ALA A N 1
ATOM 712 C CA . ALA A 1 90 ? -27.925 22.806 27.487 1.00 95.25 90 ALA A CA 1
ATOM 713 C C . ALA A 1 90 ? -28.587 22.242 26.226 1.00 95.25 90 ALA A C 1
ATOM 715 O O . ALA A 1 90 ? -28.965 23.014 25.343 1.00 95.25 90 ALA A O 1
ATOM 716 N N . MET A 1 91 ? -28.777 20.920 26.156 1.00 94.00 91 MET A N 1
ATOM 717 C CA . MET A 1 91 ? -29.421 20.277 25.011 1.00 94.00 91 MET A CA 1
ATOM 718 C C . MET A 1 91 ? -30.880 20.709 24.869 1.00 94.00 91 MET A C 1
ATOM 720 O O . MET A 1 91 ? -31.300 21.130 23.791 1.00 94.00 91 MET A O 1
ATOM 724 N N . VAL A 1 92 ? -31.634 20.688 25.970 1.00 93.50 92 VAL A N 1
ATOM 725 C CA . VAL A 1 92 ? -33.033 21.132 25.998 1.00 93.50 92 VAL A CA 1
ATOM 726 C C . VAL A 1 92 ? -33.139 22.619 25.631 1.00 93.50 92 VAL A C 1
ATOM 728 O O . VAL A 1 92 ? -33.939 22.984 24.777 1.00 93.50 92 VAL A O 1
ATOM 731 N N . ALA A 1 93 ? -32.283 23.493 26.170 1.00 92.19 93 ALA A N 1
ATOM 732 C CA . ALA A 1 93 ? -32.268 24.915 25.811 1.00 92.19 93 ALA A CA 1
ATOM 733 C C . ALA A 1 93 ? -31.952 25.144 24.320 1.00 92.19 93 ALA A C 1
ATOM 735 O O . ALA A 1 93 ? -32.529 26.030 23.673 1.00 92.19 93 ALA A O 1
ATOM 736 N N . ALA A 1 94 ? -31.010 24.378 23.768 1.00 90.56 94 ALA A N 1
ATOM 737 C CA . ALA A 1 94 ? -30.559 24.526 22.391 1.00 90.56 94 ALA A CA 1
ATOM 738 C C . ALA A 1 94 ? -31.615 24.062 21.377 1.00 90.56 94 ALA A C 1
ATOM 740 O O . ALA A 1 94 ? -31.898 24.804 20.429 1.00 90.56 94 ALA A O 1
ATOM 741 N N . GLU A 1 95 ? -32.190 22.878 21.594 1.00 88.25 95 GLU A N 1
ATOM 742 C CA . GLU A 1 95 ? -33.035 22.173 20.624 1.00 88.25 95 GLU A CA 1
ATOM 743 C C . GLU A 1 95 ? -34.539 22.344 20.895 1.00 88.25 95 GLU A C 1
ATOM 745 O O . GLU A 1 95 ? -35.287 22.662 19.974 1.00 88.25 95 GLU A O 1
ATOM 750 N N . ASP A 1 96 ? -34.994 22.207 22.145 1.00 89.12 96 ASP A N 1
ATOM 751 C CA . ASP A 1 96 ? -36.422 22.125 22.485 1.00 89.12 96 ASP A CA 1
ATOM 752 C C . ASP A 1 96 ? -36.700 22.625 23.915 1.00 89.12 96 ASP A C 1
ATOM 754 O O . ASP A 1 96 ? -36.800 21.855 24.868 1.00 89.12 96 ASP A O 1
ATOM 758 N N . LYS A 1 97 ? -36.817 23.948 24.085 1.00 88.00 97 LYS A N 1
ATOM 759 C CA . LYS A 1 97 ? -36.915 24.588 25.414 1.00 88.00 97 LYS A CA 1
ATOM 760 C C . LYS A 1 97 ? -38.105 24.112 26.261 1.00 88.00 97 LYS A C 1
ATOM 762 O O . LYS A 1 97 ? -38.039 24.175 27.483 1.00 88.00 97 LYS A O 1
ATOM 767 N N . ASN A 1 98 ? -39.181 23.655 25.619 1.00 87.50 98 ASN A N 1
ATOM 768 C CA . ASN A 1 98 ? -40.406 23.210 26.280 1.00 87.50 98 ASN A CA 1
ATOM 769 C C . ASN A 1 98 ? -40.477 21.677 26.361 1.00 87.50 98 ASN A C 1
ATOM 771 O O . ASN A 1 98 ? -41.547 21.140 26.643 1.00 87.50 98 ASN A O 1
ATOM 775 N N . PHE A 1 99 ? -39.367 20.968 26.119 1.00 92.00 99 PHE A N 1
ATOM 776 C CA . PHE A 1 99 ? -39.327 19.510 26.000 1.00 92.00 99 PHE A CA 1
ATOM 777 C C . PHE A 1 99 ? -40.066 18.778 27.119 1.00 92.00 99 PHE A C 1
ATOM 779 O O . PHE A 1 99 ? -40.814 17.846 26.848 1.00 92.00 99 PHE A O 1
ATOM 786 N N . PHE A 1 100 ? -39.903 19.208 28.370 1.00 90.00 100 PHE A N 1
ATOM 787 C CA . PHE A 1 100 ? -40.545 18.564 29.520 1.00 90.00 100 PHE A CA 1
ATOM 788 C C . PHE A 1 100 ? -42.035 18.902 29.691 1.00 90.00 100 PHE A C 1
ATOM 790 O O . PHE A 1 100 ? -42.695 18.288 30.522 1.00 90.00 100 PHE A O 1
ATOM 797 N N . GLN A 1 101 ? -42.563 19.872 28.942 1.00 89.50 101 GLN A N 1
ATOM 798 C CA . GLN A 1 101 ? -43.926 20.395 29.094 1.00 89.50 101 GLN A CA 1
ATOM 799 C C . GLN A 1 101 ? -44.889 19.879 28.020 1.00 89.50 101 GLN A C 1
ATOM 801 O O . GLN A 1 101 ? -46.092 19.811 28.261 1.00 89.50 101 GLN A O 1
ATOM 806 N N . HIS A 1 102 ? -44.384 19.537 26.832 1.00 91.12 102 HIS A N 1
ATOM 807 C CA . HIS A 1 102 ? -45.203 19.019 25.733 1.00 91.12 102 HIS A CA 1
ATOM 808 C C . HIS A 1 102 ? -45.143 17.492 25.636 1.00 91.12 102 HIS A C 1
ATOM 810 O O . HIS A 1 102 ? -44.374 16.843 26.341 1.00 91.12 102 HIS A O 1
ATOM 816 N N . TYR A 1 103 ? -45.956 16.906 24.759 1.00 89.00 103 TYR A N 1
ATOM 817 C CA . TYR A 1 103 ? -46.035 15.460 24.560 1.00 89.00 103 TYR A CA 1
ATOM 818 C C . TYR A 1 103 ? -45.911 15.144 23.069 1.00 89.00 103 TYR A C 1
ATOM 820 O O . TYR A 1 103 ? -46.787 15.521 22.293 1.00 89.00 103 TYR A O 1
ATOM 828 N N . GLY A 1 104 ? -44.817 14.499 22.649 1.00 86.38 104 GLY A N 1
ATOM 829 C CA . GLY A 1 104 ? -44.539 14.164 21.247 1.00 86.38 104 GLY A CA 1
ATOM 830 C C . GLY A 1 104 ? -44.093 15.363 20.408 1.00 86.38 104 GLY A C 1
ATOM 831 O O . GLY A 1 104 ? -42.983 15.372 19.879 1.00 86.38 104 GLY A O 1
ATOM 832 N N . VAL A 1 105 ? -44.926 16.397 20.312 1.00 87.62 105 VAL A N 1
ATOM 833 C CA . VAL A 1 105 ? -44.678 17.622 19.534 1.00 87.62 105 VAL A CA 1
ATOM 834 C C . VAL A 1 105 ? -44.936 18.869 20.366 1.00 87.62 105 VAL A C 1
ATOM 836 O O . VAL A 1 105 ? -45.793 18.840 21.241 1.00 87.62 105 VAL A O 1
ATOM 839 N N . ASP A 1 106 ? -44.252 19.975 20.051 1.00 88.62 106 ASP A N 1
ATOM 840 C CA . ASP A 1 106 ? -44.503 21.291 20.655 1.00 88.62 106 ASP A CA 1
ATOM 841 C C . ASP A 1 106 ? -45.475 22.109 19.772 1.00 88.62 106 ASP A C 1
ATOM 843 O O . ASP A 1 106 ? -45.057 22.674 18.752 1.00 88.62 106 ASP A O 1
ATOM 847 N N . PRO A 1 107 ? -46.769 22.225 20.138 1.00 83.56 107 PRO A N 1
ATOM 848 C CA . PRO A 1 107 ? -47.741 22.971 19.342 1.00 83.56 107 PRO A CA 1
ATOM 849 C C . PRO A 1 107 ? -47.443 24.475 19.318 1.00 83.56 107 PRO A C 1
ATOM 851 O O . PRO A 1 107 ? -47.724 25.145 18.323 1.00 83.56 107 PRO A O 1
ATOM 854 N N . VAL A 1 108 ? -46.847 25.006 20.392 1.00 84.00 108 VAL A N 1
ATOM 855 C CA . VAL A 1 108 ? -46.478 26.421 20.502 1.00 84.00 108 VAL A CA 1
ATOM 856 C C . VAL A 1 108 ? -45.330 26.723 19.545 1.00 84.00 108 VAL A C 1
ATOM 858 O O . VAL A 1 108 ? -45.397 27.705 18.805 1.00 84.00 108 VAL A O 1
ATOM 861 N N . ALA A 1 109 ? -44.308 25.863 19.494 1.00 81.50 109 ALA A N 1
ATOM 862 C CA . ALA A 1 109 ? -43.199 26.012 18.554 1.00 81.50 109 ALA A CA 1
ATOM 863 C C . ALA A 1 109 ? -43.651 25.871 17.093 1.00 81.50 109 ALA A C 1
ATOM 865 O O . ALA A 1 109 ? -43.210 26.652 16.246 1.00 81.50 109 ALA A O 1
ATOM 866 N N . ILE A 1 110 ? -44.556 24.929 16.793 1.00 82.06 110 ILE A N 1
ATOM 867 C CA . ILE A 1 110 ? -45.135 24.757 15.450 1.00 82.06 110 ILE A CA 1
ATOM 868 C C . ILE A 1 110 ? -45.901 26.016 15.028 1.00 82.06 110 ILE A C 1
ATOM 870 O O . ILE A 1 110 ? -45.668 26.537 13.936 1.00 82.06 110 ILE A O 1
ATOM 874 N N . PHE A 1 111 ? -46.775 26.540 15.893 1.00 81.38 111 PHE A N 1
ATOM 875 C CA . PHE A 1 111 ? -47.555 27.742 15.595 1.00 81.38 111 PHE A CA 1
ATOM 876 C C . PHE A 1 111 ? -46.664 28.978 15.415 1.00 81.38 111 PHE A C 1
ATOM 878 O O . PHE A 1 111 ? -46.845 29.736 14.463 1.00 81.38 111 PHE A O 1
ATOM 885 N N . GLN A 1 112 ? -45.654 29.158 16.273 1.00 79.19 112 GLN A N 1
ATOM 886 C CA . GLN A 1 112 ? -44.687 30.254 16.151 1.00 79.19 112 GLN A CA 1
ATOM 887 C C . GLN A 1 112 ? -43.873 30.162 14.855 1.00 79.19 112 GLN A C 1
ATOM 889 O O . GLN A 1 112 ? -43.701 31.168 14.166 1.00 79.19 112 GLN A O 1
ATOM 894 N N . ALA A 1 113 ? -43.411 28.966 14.481 1.00 79.19 113 ALA A N 1
ATOM 895 C CA . ALA A 1 113 ? -42.694 28.753 13.227 1.00 79.19 113 ALA A CA 1
ATOM 896 C C . ALA A 1 113 ? -43.584 29.015 11.999 1.00 79.19 113 ALA A C 1
ATOM 898 O O . ALA A 1 113 ? -43.119 29.599 11.018 1.00 79.19 113 ALA A O 1
ATOM 899 N N . ALA A 1 114 ? -44.862 28.629 12.060 1.00 78.50 114 ALA A N 1
ATOM 900 C CA . ALA A 1 114 ? -45.834 28.894 11.004 1.00 78.50 114 ALA A CA 1
ATOM 901 C C . ALA A 1 114 ? -46.126 30.397 10.855 1.00 78.50 114 ALA A C 1
ATOM 903 O O . ALA A 1 114 ? -46.060 30.921 9.743 1.00 78.50 114 ALA A O 1
ATOM 904 N N . ALA A 1 115 ? -46.369 31.104 11.964 1.00 80.56 115 ALA A N 1
ATOM 905 C CA . ALA A 1 115 ? -46.607 32.547 11.972 1.00 80.56 115 ALA A CA 1
ATOM 906 C C . ALA A 1 115 ? -45.399 33.334 11.431 1.00 80.56 115 ALA A C 1
ATOM 908 O O . ALA A 1 115 ? -45.561 34.222 10.594 1.00 80.56 115 ALA A O 1
ATOM 909 N N . GLU A 1 116 ? -44.178 32.965 11.837 1.00 78.75 116 GLU A N 1
ATOM 910 C CA . GLU A 1 116 ? -42.943 33.544 11.295 1.00 78.75 116 GLU A CA 1
ATOM 911 C C . GLU A 1 116 ? -42.765 33.233 9.803 1.00 78.75 116 GLU A C 1
ATOM 913 O O . GLU A 1 116 ? -42.338 34.101 9.043 1.00 78.75 116 GLU A O 1
ATOM 918 N N . GLY A 1 117 ? -43.086 32.015 9.361 1.00 79.69 117 GLY A N 1
ATOM 919 C CA . GLY A 1 117 ? -43.005 31.626 7.954 1.00 79.69 117 GLY A CA 1
ATOM 920 C C . GLY A 1 117 ? -43.935 32.454 7.071 1.00 79.69 117 GLY A C 1
ATOM 921 O O . GLY A 1 117 ? -43.499 32.981 6.048 1.00 79.69 117 GLY A O 1
ATOM 922 N N . VAL A 1 118 ? -45.187 32.636 7.496 1.00 80.06 118 VAL A N 1
ATOM 923 C CA . VAL A 1 118 ? -46.175 33.467 6.788 1.00 80.06 118 VAL A CA 1
ATOM 924 C C . VAL A 1 118 ? -45.735 34.933 6.758 1.00 80.06 118 VAL A C 1
ATOM 926 O O . VAL A 1 118 ? -45.741 35.543 5.690 1.00 80.06 118 VAL A O 1
ATOM 929 N N . ALA A 1 119 ? -45.260 35.475 7.884 1.00 81.12 119 ALA A N 1
ATOM 930 C CA . ALA A 1 119 ? -44.752 36.847 7.960 1.00 81.12 119 ALA A CA 1
ATOM 931 C C . ALA A 1 119 ? -43.515 37.093 7.070 1.00 81.12 119 ALA A C 1
ATOM 933 O O . ALA A 1 119 ? -43.295 38.211 6.615 1.00 81.12 119 ALA A O 1
ATOM 934 N N . ASN A 1 120 ? -42.725 36.053 6.785 1.00 77.94 120 ASN A N 1
ATOM 935 C CA . ASN A 1 120 ? -41.524 36.120 5.947 1.00 77.94 120 ASN A CA 1
ATOM 936 C C . ASN A 1 120 ? -41.749 35.623 4.503 1.00 77.94 120 ASN A C 1
ATOM 938 O O . ASN A 1 120 ? -40.797 35.205 3.838 1.00 77.94 120 ASN A O 1
ATOM 942 N N . GLY A 1 121 ? -42.991 35.640 4.005 1.00 74.25 121 GLY A N 1
ATOM 943 C CA . GLY A 1 121 ? -43.304 35.268 2.620 1.00 74.25 121 GLY A CA 1
ATOM 944 C C . GLY A 1 121 ? -43.155 33.770 2.340 1.00 74.25 121 GLY A C 1
ATOM 945 O O . GLY A 1 121 ? -42.565 33.384 1.335 1.00 74.25 121 GLY A O 1
ATOM 946 N N . MET A 1 122 ? -43.644 32.927 3.256 1.00 73.06 122 MET A N 1
ATOM 947 C CA . MET A 1 122 ? -43.539 31.458 3.230 1.00 73.06 122 MET A CA 1
ATOM 948 C C . MET A 1 122 ? -42.100 30.911 3.308 1.00 73.06 122 MET A C 1
ATOM 950 O O . MET A 1 122 ? -41.851 29.745 3.007 1.00 73.06 122 MET A O 1
ATOM 954 N N . LYS A 1 123 ? -41.136 31.720 3.771 1.00 63.16 123 LYS A N 1
ATOM 955 C CA . LYS A 1 123 ? -39.768 31.268 4.072 1.00 63.16 123 LYS A CA 1
ATOM 956 C C . LYS A 1 123 ? -39.645 30.856 5.540 1.00 63.16 123 LYS A C 1
ATOM 958 O O . LYS A 1 123 ? -39.431 31.687 6.421 1.00 63.16 123 LYS A O 1
ATOM 963 N N . PHE A 1 124 ? -39.736 29.557 5.805 1.00 65.25 124 PHE A N 1
ATOM 964 C CA . PHE A 1 124 ? -39.614 28.984 7.149 1.00 65.25 124 PHE A CA 1
ATOM 965 C C . PHE A 1 124 ? -38.138 28.918 7.592 1.00 65.25 124 PHE A C 1
ATOM 967 O O . PHE A 1 124 ? -37.354 28.140 7.055 1.00 65.25 124 PHE A O 1
ATOM 974 N N . ARG A 1 125 ? -37.730 29.756 8.562 1.00 53.25 125 ARG A N 1
ATOM 975 C CA . ARG A 1 125 ? -36.327 29.862 9.042 1.00 53.25 125 ARG A CA 1
ATOM 976 C C . ARG A 1 125 ? -36.034 29.065 10.324 1.00 53.25 125 ARG A C 1
ATOM 978 O O . ARG A 1 125 ? -34.865 28.857 10.654 1.00 53.25 125 ARG A O 1
ATOM 985 N N . ARG A 1 126 ? -37.065 28.620 11.052 1.00 60.81 126 ARG A N 1
ATOM 986 C CA . ARG A 1 126 ? -36.958 27.787 12.264 1.00 60.81 126 ARG A CA 1
ATOM 987 C C . ARG A 1 126 ? -37.457 26.370 11.987 1.00 60.81 126 ARG A C 1
ATOM 989 O O . ARG A 1 126 ? -38.512 26.198 11.388 1.00 60.81 126 ARG A O 1
ATOM 996 N N . GLY A 1 127 ? -36.710 25.369 12.452 1.00 62.53 127 GLY A N 1
ATOM 997 C CA . GLY A 1 127 ? -37.196 23.992 12.529 1.00 62.53 127 GLY A CA 1
ATOM 998 C C . GLY A 1 127 ? -38.005 23.830 13.812 1.00 62.53 127 GLY A C 1
ATOM 999 O O . GLY A 1 127 ? -37.477 24.099 14.883 1.00 62.53 127 GLY A O 1
ATOM 1000 N N . GLY A 1 128 ? -39.279 23.455 13.704 1.00 65.94 128 GLY A N 1
ATOM 1001 C CA . GLY A 1 128 ? -40.181 23.255 14.847 1.00 65.94 128 GLY A CA 1
ATOM 1002 C C . GLY A 1 128 ? -40.266 21.803 15.324 1.00 65.94 128 GLY A C 1
ATOM 1003 O O . GLY A 1 128 ? -41.312 21.407 15.822 1.00 65.94 128 GLY A O 1
ATOM 1004 N N . SER A 1 129 ? -39.238 20.980 15.080 1.00 81.50 129 SER A N 1
ATOM 1005 C CA . SER A 1 129 ? -39.249 19.568 15.488 1.00 81.50 129 SER A CA 1
ATOM 1006 C C . SER A 1 129 ? -38.780 19.405 16.932 1.00 81.50 129 SER A C 1
ATOM 1008 O O . SER A 1 129 ? -37.742 19.952 17.295 1.00 81.50 129 SER A O 1
ATOM 1010 N N . SER A 1 130 ? -39.529 18.646 17.732 1.00 89.62 130 SER A N 1
ATOM 1011 C CA . SER A 1 130 ? -39.181 18.345 19.127 1.00 89.62 130 SER A CA 1
ATOM 1012 C C . SER A 1 130 ? -37.997 17.379 19.227 1.00 89.62 130 SER A C 1
ATOM 1014 O O . SER A 1 130 ? -37.707 16.647 18.275 1.00 89.62 130 SER A O 1
ATOM 1016 N N . ILE A 1 131 ? -37.347 17.311 20.394 1.00 90.50 131 ILE A N 1
ATOM 1017 C CA . ILE A 1 131 ? -36.317 16.285 20.662 1.00 90.50 131 ILE A CA 1
ATOM 1018 C C . ILE A 1 131 ? -36.891 14.881 20.427 1.00 90.50 131 ILE A C 1
ATOM 1020 O O . ILE A 1 131 ? -36.248 14.063 19.783 1.00 90.50 131 ILE A O 1
ATOM 1024 N N . THR A 1 132 ? -38.135 14.624 20.839 1.00 92.25 132 THR A N 1
ATOM 1025 C CA . THR A 1 132 ? -38.823 13.344 20.613 1.00 92.25 132 THR A CA 1
ATOM 1026 C C . THR A 1 132 ? -38.937 12.995 19.130 1.00 92.25 132 THR A C 1
ATOM 1028 O O . THR A 1 132 ? -38.646 11.867 18.733 1.00 92.25 132 THR A O 1
ATOM 1031 N N . GLN A 1 133 ? -39.321 13.957 18.286 1.00 89.00 133 GLN A N 1
ATOM 1032 C CA . GLN A 1 133 ? -39.386 13.746 16.839 1.00 89.00 133 GLN A CA 1
ATOM 1033 C C . GLN A 1 133 ? -38.003 13.491 16.241 1.00 89.00 133 GLN A C 1
ATOM 1035 O O . GLN A 1 133 ? -37.870 12.650 15.355 1.00 89.00 133 GLN A O 1
ATOM 1040 N N . GLN A 1 134 ? -36.975 14.193 16.720 1.00 86.38 134 GLN A N 1
ATOM 1041 C CA . GLN A 1 134 ? -35.603 13.968 16.271 1.00 86.38 134 GLN A CA 1
ATOM 1042 C C . GLN A 1 134 ? -35.080 12.590 16.709 1.00 86.38 134 GLN A C 1
ATOM 1044 O O . GLN A 1 134 ? -34.441 11.908 15.911 1.00 86.38 134 GLN A O 1
ATOM 1049 N N . THR A 1 135 ? -35.419 12.136 17.919 1.00 88.81 135 THR A N 1
ATOM 1050 C CA . THR A 1 135 ? -35.110 10.784 18.403 1.00 88.81 135 THR A CA 1
ATOM 1051 C C . THR A 1 135 ? -35.739 9.728 17.509 1.00 88.81 135 THR A C 1
ATOM 1053 O O . THR A 1 135 ? -35.056 8.833 17.026 1.00 88.81 135 THR A O 1
ATOM 1056 N N . VAL A 1 136 ? -37.035 9.858 17.238 1.00 88.06 136 VAL A N 1
ATOM 1057 C CA . VAL A 1 136 ? -37.778 8.936 16.375 1.00 88.06 136 VAL A CA 1
ATOM 1058 C C . VAL A 1 136 ? -37.224 8.925 14.952 1.00 88.06 136 VAL A C 1
ATOM 1060 O O . VAL A 1 136 ? -37.057 7.857 14.373 1.00 88.06 136 VAL A O 1
ATOM 1063 N N . LYS A 1 137 ? -36.884 10.092 14.398 1.00 81.88 137 LYS A N 1
ATOM 1064 C CA . LYS A 1 137 ? -36.270 10.199 13.071 1.00 81.88 137 LYS A CA 1
ATOM 1065 C C . LYS A 1 137 ? -34.966 9.400 12.977 1.00 81.88 137 LYS A C 1
ATOM 1067 O O . LYS A 1 137 ? -34.751 8.718 11.986 1.00 81.88 137 LYS A O 1
ATOM 1072 N N . ASN A 1 138 ? -34.110 9.502 13.988 1.00 76.12 138 ASN A N 1
ATOM 1073 C CA . ASN A 1 138 ? -32.773 8.913 13.963 1.00 76.12 138 ASN A CA 1
ATOM 1074 C C . ASN A 1 138 ? -32.767 7.411 14.327 1.00 76.12 138 ASN A C 1
ATOM 1076 O O . ASN A 1 138 ? -31.863 6.697 13.904 1.00 76.12 138 ASN A O 1
ATOM 1080 N N . VAL A 1 139 ? -33.779 6.925 15.059 1.00 74.56 139 VAL A N 1
ATOM 1081 C CA . VAL A 1 139 ? -33.947 5.500 15.413 1.00 74.56 139 VAL A CA 1
ATOM 1082 C C . VAL A 1 139 ? -34.712 4.712 14.339 1.00 74.56 139 VAL A C 1
ATOM 1084 O O . VAL A 1 139 ? -34.678 3.486 14.351 1.00 74.56 139 VAL A O 1
ATOM 1087 N N . MET A 1 140 ? -35.426 5.358 13.412 1.00 70.19 140 MET A N 1
ATOM 1088 C CA . MET A 1 140 ? -36.233 4.667 12.395 1.00 70.19 140 MET A CA 1
ATOM 1089 C C . MET A 1 140 ? -35.532 4.516 11.038 1.00 70.19 140 MET A C 1
ATOM 1091 O O . MET A 1 140 ? -34.608 5.244 10.695 1.00 70.19 140 MET A O 1
ATOM 1095 N N . ASP A 1 141 ? -35.992 3.525 10.273 1.00 58.84 141 ASP A N 1
ATOM 1096 C CA . ASP A 1 141 ? -35.437 3.100 8.987 1.00 58.84 141 ASP A CA 1
ATOM 1097 C C . ASP A 1 141 ? -35.565 4.194 7.903 1.00 58.84 141 ASP A C 1
ATOM 1099 O O . ASP A 1 141 ? -36.625 4.803 7.733 1.00 58.84 141 ASP A O 1
ATOM 1103 N N . HIS A 1 142 ? -34.470 4.461 7.185 1.00 58.75 142 HIS A N 1
ATOM 1104 C CA . HIS A 1 142 ? -34.288 5.640 6.324 1.00 58.75 142 HIS A CA 1
ATOM 1105 C C . HIS A 1 142 ? -34.782 5.447 4.878 1.00 58.75 142 HIS A C 1
ATOM 1107 O O . HIS A 1 142 ? -34.695 6.368 4.070 1.00 58.75 142 HIS A O 1
ATOM 1113 N N . ARG A 1 143 ? -35.353 4.286 4.547 1.00 55.12 143 ARG A N 1
ATOM 1114 C CA . ARG A 1 143 ? -35.573 3.837 3.159 1.00 55.12 143 ARG A CA 1
ATOM 1115 C C . ARG A 1 143 ? -36.702 4.525 2.365 1.00 55.12 143 ARG A C 1
ATOM 1117 O O . ARG A 1 143 ? -36.909 4.182 1.208 1.00 55.12 143 ARG A O 1
ATOM 1124 N N . GLU A 1 144 ? -37.419 5.510 2.920 1.00 50.84 144 GLU A N 1
ATOM 1125 C CA . GLU A 1 144 ? -38.505 6.217 2.209 1.00 50.84 144 GLU A CA 1
ATOM 1126 C C . GLU A 1 144 ? -38.419 7.752 2.339 1.00 50.84 144 GLU A C 1
ATOM 1128 O O . GLU A 1 144 ? -38.557 8.318 3.427 1.00 50.84 144 GLU A O 1
ATOM 1133 N N . HIS A 1 145 ? -38.296 8.460 1.212 1.00 47.38 145 HIS A N 1
ATOM 1134 C CA . HIS A 1 145 ? -38.431 9.921 1.141 1.00 47.38 145 HIS A CA 1
ATOM 1135 C C . HIS A 1 145 ? -39.854 10.298 0.688 1.00 47.38 145 HIS A C 1
ATOM 1137 O O . HIS A 1 145 ? -40.187 10.197 -0.487 1.00 47.38 145 HIS A O 1
ATOM 1143 N N . SER A 1 146 ? -40.727 10.720 1.615 1.00 59.19 146 SER A N 1
ATOM 1144 C CA . SER A 1 146 ? -42.099 11.171 1.299 1.00 59.19 146 SER A CA 1
ATOM 1145 C C . SER A 1 146 ? -42.756 11.917 2.473 1.00 59.19 146 SER A C 1
ATOM 1147 O O . SER A 1 146 ? -42.383 11.719 3.632 1.00 59.19 146 SER A O 1
ATOM 1149 N N . PHE A 1 147 ? -43.790 12.728 2.202 1.00 62.25 147 PHE A N 1
ATOM 1150 C CA . PHE A 1 147 ? -44.704 13.289 3.215 1.00 62.25 147 PHE A CA 1
ATOM 1151 C C . PHE A 1 147 ? -45.255 12.218 4.177 1.00 62.25 147 PHE A C 1
ATOM 1153 O O . PHE A 1 147 ? -45.474 12.504 5.356 1.00 62.25 147 PHE A O 1
ATOM 1160 N N . SER A 1 148 ? -45.397 10.968 3.713 1.00 69.38 148 SER A N 1
ATOM 1161 C CA . SER A 1 148 ? -45.781 9.833 4.559 1.00 69.38 148 SER A CA 1
ATOM 1162 C C . SER A 1 148 ? -44.785 9.575 5.693 1.00 69.38 148 SER A C 1
ATOM 1164 O O . SER A 1 148 ? -45.220 9.209 6.786 1.00 69.38 148 SER A O 1
ATOM 1166 N N . ARG A 1 149 ? -43.478 9.799 5.486 1.00 76.19 149 ARG A N 1
ATOM 1167 C CA . ARG A 1 149 ? -42.458 9.644 6.536 1.00 76.19 149 ARG A CA 1
ATOM 1168 C C . ARG A 1 149 ? -42.697 10.633 7.667 1.00 76.19 149 ARG A C 1
ATOM 1170 O O . ARG A 1 149 ? -42.694 10.246 8.829 1.00 76.19 149 ARG A O 1
ATOM 1177 N N . LYS A 1 150 ? -42.970 11.899 7.337 1.00 78.31 150 LYS A N 1
ATOM 1178 C CA . LYS A 1 150 ? -43.164 12.940 8.355 1.00 78.31 150 LYS A CA 1
ATOM 1179 C C . LYS A 1 150 ? -44.415 12.696 9.201 1.00 78.31 150 LYS A C 1
ATOM 1181 O O . LYS A 1 150 ? -44.415 12.986 10.395 1.00 78.31 150 LYS A O 1
ATOM 1186 N N . PHE A 1 151 ? -45.451 12.111 8.601 1.00 82.31 151 PHE A N 1
ATOM 1187 C CA . PHE A 1 151 ? -46.629 11.654 9.331 1.00 82.31 151 PHE A CA 1
ATOM 1188 C C . PHE A 1 151 ? -46.333 10.428 10.218 1.00 82.31 151 PHE A C 1
ATOM 1190 O O . PHE A 1 151 ? -46.738 10.411 11.379 1.00 82.31 151 PHE A O 1
ATOM 1197 N N . LYS A 1 152 ? -45.570 9.438 9.724 1.00 83.62 152 LYS A N 1
ATOM 1198 C CA . LYS A 1 152 ? -45.100 8.296 10.535 1.00 83.62 152 LYS A CA 1
ATOM 1199 C C . LYS A 1 152 ? -44.276 8.777 11.742 1.00 83.62 152 LYS A C 1
ATOM 1201 O O . LYS A 1 152 ? -44.560 8.360 12.859 1.00 83.62 152 LYS A O 1
ATOM 1206 N N . GLU A 1 153 ? -43.334 9.707 11.549 1.00 85.56 153 GLU A N 1
ATOM 1207 C CA . GLU A 1 153 ? -42.556 10.342 12.631 1.00 85.56 153 GLU A CA 1
ATOM 1208 C C . GLU A 1 153 ? -43.458 10.995 13.690 1.00 85.56 153 GLU A C 1
ATOM 1210 O O . GLU A 1 153 ? -43.207 10.855 14.885 1.00 85.56 153 GLU A O 1
ATOM 1215 N N . LEU A 1 154 ? -44.523 11.690 13.266 1.00 87.62 154 LEU A N 1
ATOM 1216 C CA . LEU A 1 154 ? -45.484 12.317 14.173 1.00 87.62 154 LEU A CA 1
ATOM 1217 C C . LEU A 1 154 ? -46.182 11.276 15.058 1.00 87.62 154 LEU A C 1
ATOM 1219 O O . LEU A 1 154 ? -46.148 11.396 16.280 1.00 87.62 154 LEU A O 1
ATOM 1223 N N . VAL A 1 155 ? -46.774 10.240 14.463 1.00 89.19 155 VAL A N 1
ATOM 1224 C CA . VAL A 1 155 ? -47.462 9.174 15.213 1.00 89.19 155 VAL A CA 1
ATOM 1225 C C . VAL A 1 155 ? -46.496 8.462 16.165 1.00 89.19 155 VAL A C 1
ATOM 1227 O O . VAL A 1 155 ? -46.792 8.294 17.348 1.00 89.19 155 VAL A O 1
ATOM 1230 N N . ARG A 1 156 ? -45.304 8.117 15.674 1.00 89.88 156 ARG A N 1
ATOM 1231 C CA . ARG A 1 156 ? -44.254 7.434 16.440 1.00 89.88 156 ARG A CA 1
ATOM 1232 C C . ARG A 1 156 ? -43.728 8.289 17.597 1.00 89.88 156 ARG A C 1
ATOM 1234 O O . ARG A 1 156 ? -43.430 7.750 18.658 1.00 89.88 156 ARG A O 1
ATOM 1241 N N . SER A 1 157 ? -43.690 9.619 17.445 1.00 92.12 157 SER A N 1
ATOM 1242 C CA . SER A 1 157 ? -43.319 10.538 18.534 1.00 92.12 157 SER A CA 1
ATOM 1243 C C . SER A 1 157 ? -44.289 10.483 19.716 1.00 92.12 157 SER A C 1
ATOM 1245 O O . SER A 1 157 ? -43.862 10.569 20.860 1.00 92.12 157 SER A O 1
ATOM 1247 N N . PHE A 1 158 ? -45.579 10.252 19.475 1.00 92.25 158 PHE A N 1
ATOM 1248 C CA . PHE A 1 158 ? -46.538 10.032 20.558 1.00 92.25 158 PHE A CA 1
ATOM 1249 C C . PHE A 1 158 ? -46.429 8.620 21.151 1.00 92.25 158 PHE A C 1
ATOM 1251 O O . PHE A 1 158 ? -46.557 8.451 22.360 1.00 92.25 158 PHE A O 1
ATOM 1258 N N . GLN A 1 159 ? -46.158 7.603 20.327 1.00 92.12 159 GLN A N 1
ATOM 1259 C CA . GLN A 1 159 ? -45.964 6.228 20.805 1.00 92.12 159 GLN A CA 1
ATOM 1260 C C . GLN A 1 159 ? -44.738 6.105 21.720 1.00 92.12 159 GLN A C 1
ATOM 1262 O O . GLN A 1 159 ? -44.841 5.503 22.788 1.00 92.12 159 GLN A O 1
ATOM 1267 N N . ILE A 1 160 ? -43.602 6.710 21.353 1.00 92.00 160 ILE A N 1
ATOM 1268 C CA . ILE A 1 160 ? -42.381 6.658 22.171 1.00 92.00 160 ILE A CA 1
ATOM 1269 C C . ILE A 1 160 ? -42.570 7.386 23.516 1.00 92.00 160 ILE A C 1
ATOM 1271 O O . ILE A 1 160 ? -42.117 6.888 24.538 1.00 92.00 160 ILE A O 1
ATOM 1275 N N . GLU A 1 161 ? -43.317 8.496 23.553 1.00 92.62 161 GLU A N 1
ATOM 1276 C CA . GLU A 1 161 ? -43.662 9.232 24.789 1.00 92.62 161 GLU A CA 1
ATOM 1277 C C . GLU A 1 161 ? -44.664 8.499 25.679 1.00 92.62 161 GLU A C 1
ATOM 1279 O O . GLU A 1 161 ? -44.790 8.792 26.867 1.00 92.62 161 GLU A O 1
ATOM 1284 N N . ARG A 1 162 ? -45.404 7.535 25.126 1.00 92.38 162 ARG A N 1
ATOM 1285 C CA . ARG A 1 162 ? -46.255 6.633 25.912 1.00 92.38 162 ARG A CA 1
ATOM 1286 C C . ARG A 1 162 ? -45.427 5.549 26.586 1.00 92.38 162 ARG A C 1
ATOM 1288 O O . ARG A 1 162 ? -45.774 5.097 27.671 1.00 92.38 162 ARG A O 1
ATOM 1295 N N . MET A 1 163 ? -44.362 5.117 25.921 1.00 91.69 163 MET A N 1
ATOM 1296 C CA . MET A 1 163 ? -43.532 3.997 26.355 1.00 91.69 163 MET A CA 1
ATOM 1297 C C . MET A 1 163 ? -42.388 4.424 27.276 1.00 91.69 163 MET A C 1
ATOM 1299 O O . MET A 1 163 ? -41.976 3.640 28.128 1.00 91.69 163 MET A O 1
ATOM 1303 N N . TYR A 1 164 ? -41.875 5.645 27.117 1.00 93.88 164 TYR A N 1
ATOM 1304 C CA . TYR A 1 164 ? -40.678 6.117 27.805 1.00 93.88 164 TYR A CA 1
ATOM 1305 C C . TYR A 1 164 ? -40.882 7.487 28.433 1.00 93.88 164 TYR A C 1
ATOM 1307 O O . TYR A 1 164 ? -41.550 8.363 27.890 1.00 93.88 164 TYR A O 1
ATOM 1315 N N . SER A 1 165 ? -40.231 7.692 29.574 1.00 94.50 165 SER A N 1
ATOM 1316 C CA . SER A 1 165 ? -40.149 9.007 30.202 1.00 94.50 165 SER A CA 1
ATOM 1317 C C . SER A 1 165 ? -39.326 9.985 29.355 1.00 94.50 165 SER A C 1
ATOM 1319 O O . SER A 1 165 ? -38.414 9.591 28.625 1.00 94.50 165 SER A O 1
ATOM 1321 N N . LYS A 1 166 ? -39.561 11.290 29.536 1.00 93.19 166 LYS A N 1
ATOM 1322 C CA . LYS A 1 166 ? -38.774 12.358 28.893 1.00 93.19 166 LYS A CA 1
ATOM 1323 C C . LYS A 1 166 ? -37.265 12.185 29.069 1.00 93.19 166 LYS A C 1
ATOM 1325 O O . LYS A 1 166 ? -36.507 12.401 28.128 1.00 93.19 166 LYS A O 1
ATOM 1330 N N . LYS A 1 167 ? -36.827 11.755 30.257 1.00 92.31 167 LYS A N 1
ATOM 1331 C CA . LYS A 1 167 ? -35.411 11.487 30.547 1.00 92.31 167 LYS A CA 1
ATOM 1332 C C . LYS A 1 167 ? -34.851 10.349 29.689 1.00 92.31 167 LYS A C 1
ATOM 1334 O O . LYS A 1 167 ? -33.769 10.497 29.140 1.00 92.31 167 LYS A O 1
ATOM 1339 N N . GLN A 1 168 ? -35.601 9.263 29.509 1.00 92.38 168 GLN A N 1
ATOM 1340 C CA . GLN A 1 168 ? -35.198 8.143 28.649 1.00 92.38 168 GLN A CA 1
ATOM 1341 C C . GLN A 1 168 ? -35.188 8.526 27.163 1.00 92.38 168 GLN A C 1
ATOM 1343 O O . GLN A 1 168 ? -34.284 8.142 26.431 1.00 92.38 168 GLN A O 1
ATOM 1348 N N . ILE A 1 169 ? -36.148 9.333 26.707 1.00 92.62 169 ILE A N 1
ATOM 1349 C CA . ILE A 1 169 ? -36.158 9.834 25.321 1.00 92.62 169 ILE A CA 1
ATOM 1350 C C . ILE A 1 169 ? -34.938 10.720 25.058 1.00 92.62 169 ILE A C 1
ATOM 1352 O O . ILE A 1 169 ? -34.337 10.643 23.984 1.00 92.62 169 ILE A O 1
ATOM 1356 N N . LEU A 1 170 ? -34.552 11.536 26.042 1.00 92.38 170 LEU A N 1
ATOM 1357 C CA . LEU A 1 170 ? -33.344 12.349 25.975 1.00 92.38 170 LEU A CA 1
ATOM 1358 C C . LEU A 1 170 ? -32.067 11.497 26.044 1.00 92.38 170 LEU A C 1
ATOM 1360 O O . LEU A 1 170 ? -31.113 11.804 25.339 1.00 92.38 170 LEU A O 1
ATOM 1364 N N . GLU A 1 171 ? -32.052 10.410 26.819 1.00 91.69 171 GLU A N 1
ATOM 1365 C CA . GLU A 1 171 ? -30.967 9.416 26.818 1.00 91.69 171 GLU A CA 1
ATOM 1366 C C . GLU A 1 171 ? -30.762 8.834 25.413 1.00 91.69 171 GLU A C 1
ATOM 1368 O O . GLU A 1 171 ? -29.654 8.884 24.877 1.00 91.69 171 GLU A O 1
ATOM 1373 N N . PHE A 1 172 ? -31.836 8.366 24.766 1.00 90.44 172 PHE A N 1
ATOM 1374 C CA . PHE A 1 172 ? -31.769 7.877 23.387 1.00 90.44 172 PHE A CA 1
ATOM 1375 C C . PHE A 1 172 ? -31.275 8.967 22.434 1.00 90.44 172 PHE A C 1
ATOM 1377 O O . PHE A 1 172 ? -30.423 8.712 21.588 1.00 90.44 172 PHE A O 1
ATOM 1384 N N . TYR A 1 173 ? -31.769 10.201 22.575 1.00 90.50 173 TYR A N 1
ATOM 1385 C CA . TYR A 1 173 ? -31.326 11.357 21.788 1.00 90.50 173 TYR A CA 1
ATOM 1386 C C . TYR A 1 173 ? -29.827 11.651 21.921 1.00 90.50 173 TYR A C 1
ATOM 1388 O O . TYR A 1 173 ? -29.131 11.856 20.924 1.00 90.50 173 TYR A O 1
ATOM 1396 N N . LEU A 1 174 ? -29.315 11.652 23.148 1.00 91.12 174 LEU A N 1
ATOM 1397 C CA . LEU A 1 174 ? -27.927 11.993 23.434 1.00 91.12 174 LEU A CA 1
ATOM 1398 C C . LEU A 1 174 ? -26.944 10.909 22.992 1.00 91.12 174 LEU A C 1
ATOM 1400 O O . LEU A 1 174 ? -25.773 11.219 22.810 1.00 91.12 174 LEU A O 1
ATOM 1404 N N . ASN A 1 175 ? -27.395 9.678 22.755 1.00 87.94 175 ASN A N 1
ATOM 1405 C CA . ASN A 1 175 ? -26.540 8.588 22.280 1.00 87.94 175 ASN A CA 1
ATOM 1406 C C . ASN A 1 175 ? -26.495 8.429 20.753 1.00 87.94 175 ASN A C 1
ATOM 1408 O O . ASN A 1 175 ? -25.741 7.602 20.257 1.00 87.94 175 ASN A O 1
ATOM 1412 N N . GLN A 1 176 ? -27.251 9.222 19.990 1.00 81.75 176 GLN A N 1
ATOM 1413 C CA . GLN A 1 176 ? -27.396 8.995 18.544 1.00 81.75 176 GLN A CA 1
ATOM 1414 C C . GLN A 1 176 ? -26.992 10.163 17.646 1.00 81.75 176 GLN A C 1
ATOM 1416 O O . GLN A 1 176 ? -26.835 9.971 16.440 1.00 81.75 176 GLN A O 1
ATOM 1421 N N . PHE A 1 177 ? -26.837 11.377 18.184 1.00 79.00 177 PHE A N 1
ATOM 1422 C CA . PHE A 1 177 ? -26.453 12.512 17.345 1.00 79.00 177 PHE A CA 1
ATOM 1423 C C . PHE A 1 177 ? -25.040 12.320 16.776 1.00 79.00 177 PHE A C 1
ATOM 1425 O O . PHE A 1 177 ? -24.142 11.810 17.444 1.00 79.00 177 PHE A O 1
ATOM 1432 N N . HIS A 1 178 ? -24.841 12.725 15.525 1.00 74.25 178 HIS A N 1
ATOM 1433 C CA . HIS A 1 178 ? -23.601 12.462 14.801 1.00 74.25 178 HIS A CA 1
ATOM 1434 C C . HIS A 1 178 ? -22.458 13.394 15.237 1.00 74.25 178 HIS A C 1
ATOM 1436 O O . HIS A 1 178 ? -22.617 14.619 15.279 1.00 74.25 178 HIS A O 1
ATOM 1442 N N . VAL A 1 179 ? -21.278 12.815 15.477 1.00 73.25 179 VAL A N 1
ATOM 1443 C CA . VAL A 1 179 ? -20.021 13.526 15.731 1.00 73.25 179 VAL A CA 1
ATOM 1444 C C . VAL A 1 179 ? -19.109 13.333 14.521 1.00 73.25 179 VAL A C 1
ATOM 1446 O O . VAL A 1 179 ? -18.716 12.219 14.190 1.00 73.25 179 VAL A O 1
ATOM 1449 N N . THR A 1 180 ? -18.784 14.440 13.845 1.00 65.19 180 THR A N 1
ATOM 1450 C CA . THR A 1 180 ? -18.046 14.476 12.562 1.00 65.19 180 THR A CA 1
ATOM 1451 C C . THR A 1 180 ? -16.925 13.434 12.483 1.00 65.19 180 THR A C 1
ATOM 1453 O O . THR A 1 180 ? -15.934 13.603 13.183 1.00 65.19 180 THR A O 1
ATOM 1456 N N . ALA A 1 181 ? -17.061 12.425 11.613 1.00 55.25 181 ALA A N 1
ATOM 1457 C CA . ALA A 1 181 ? -16.045 11.406 11.302 1.00 55.25 181 ALA A CA 1
ATOM 1458 C C . ALA A 1 181 ? -15.534 10.557 12.490 1.00 55.25 181 ALA A C 1
ATOM 1460 O O . ALA A 1 181 ? -14.553 9.838 12.331 1.00 55.25 181 ALA A O 1
ATOM 1461 N N . ASN A 1 182 ? -16.177 10.625 13.663 1.00 59.62 182 ASN A N 1
ATOM 1462 C CA . ASN A 1 182 ? -15.709 9.949 14.882 1.00 59.62 182 ASN A CA 1
ATOM 1463 C C . ASN A 1 182 ? -16.782 9.082 15.563 1.00 59.62 182 ASN A C 1
ATOM 1465 O O . ASN A 1 182 ? -16.476 8.428 16.548 1.00 59.62 182 ASN A O 1
ATOM 1469 N N . GLY A 1 183 ? -18.024 9.048 15.066 1.00 68.56 183 GLY A N 1
ATOM 1470 C CA . GLY A 1 183 ? -19.084 8.173 15.588 1.00 68.56 183 GLY A CA 1
ATOM 1471 C C . GLY A 1 183 ? -20.334 8.928 16.043 1.00 68.56 183 GLY A C 1
ATOM 1472 O O . GLY A 1 183 ? -20.634 10.018 15.548 1.00 68.56 183 GLY A O 1
ATOM 1473 N N . LYS A 1 184 ? -21.089 8.338 16.977 1.00 74.81 184 LYS A N 1
ATOM 1474 C CA . LYS A 1 184 ? -22.369 8.869 17.467 1.00 74.81 184 LYS A CA 1
ATOM 1475 C C . LYS A 1 184 ? -22.370 9.064 18.980 1.00 74.81 184 LYS A C 1
ATOM 1477 O O . LYS A 1 184 ? -21.730 8.334 19.727 1.00 74.81 184 LYS A O 1
ATOM 1482 N N . GLY A 1 185 ? -23.149 10.046 19.409 1.00 84.81 185 GLY A N 1
ATOM 1483 C CA . GLY A 1 185 ? -23.521 10.239 20.796 1.00 84.81 185 GLY A CA 1
ATOM 1484 C C . GLY A 1 185 ? -22.548 11.071 21.622 1.00 84.81 185 GLY A C 1
ATOM 1485 O O . GLY A 1 185 ? -21.455 11.470 21.212 1.00 84.81 185 GLY A O 1
ATOM 1486 N N . ILE A 1 186 ? -22.995 11.355 22.837 1.00 88.94 186 ILE A N 1
ATOM 1487 C CA . ILE A 1 186 ? -22.324 12.259 23.756 1.00 88.94 186 ILE A CA 1
ATOM 1488 C C . ILE A 1 186 ? -21.019 11.698 24.317 1.00 88.94 186 ILE A C 1
ATOM 1490 O O . ILE A 1 186 ? -20.080 12.468 24.510 1.00 88.94 186 ILE A O 1
ATOM 1494 N N . GLY A 1 187 ? -20.927 10.378 24.510 1.00 85.50 187 GLY A N 1
ATOM 1495 C CA . GLY A 1 187 ? -19.681 9.715 24.909 1.00 85.50 187 GLY A CA 1
ATOM 1496 C C . GLY A 1 187 ? -18.541 10.036 23.947 1.00 85.50 187 GLY A C 1
ATOM 1497 O O . GLY A 1 187 ? -17.457 10.449 24.364 1.00 85.50 187 GLY A O 1
ATOM 1498 N N . ILE A 1 188 ? -18.831 9.953 22.648 1.00 80.81 188 ILE A N 1
ATOM 1499 C CA . ILE A 1 188 ? -17.887 10.302 21.590 1.00 80.81 188 ILE A CA 1
ATOM 1500 C C . ILE A 1 188 ? -17.602 11.791 21.565 1.00 80.81 188 ILE A C 1
ATOM 1502 O O . ILE A 1 188 ? -16.441 12.176 21.487 1.00 80.81 188 ILE A O 1
ATOM 1506 N N . ALA A 1 189 ? -18.622 12.642 21.680 1.00 87.56 189 ALA A N 1
ATOM 1507 C CA . ALA A 1 189 ? -18.425 14.089 21.668 1.00 87.56 189 ALA A CA 1
ATOM 1508 C C . ALA A 1 189 ? -17.519 14.569 22.817 1.00 87.56 189 ALA A C 1
ATOM 1510 O O . ALA A 1 189 ? -16.625 15.383 22.583 1.00 87.56 189 ALA A O 1
ATOM 1511 N N . ALA A 1 190 ? -17.718 14.057 24.036 1.00 88.94 190 ALA A N 1
ATOM 1512 C CA . ALA A 1 190 ? -16.939 14.435 25.215 1.00 88.94 190 ALA A CA 1
ATOM 1513 C C . ALA A 1 190 ? -15.456 14.086 25.050 1.00 88.94 190 ALA A C 1
ATOM 1515 O O . ALA A 1 190 ? -14.578 14.941 25.199 1.00 88.94 190 ALA A O 1
ATOM 1516 N N . ARG A 1 191 ? -15.177 12.848 24.639 1.00 83.88 191 ARG A N 1
ATOM 1517 C CA . ARG A 1 191 ? -13.813 12.391 24.384 1.00 83.88 191 ARG A CA 1
ATOM 1518 C C . ARG A 1 191 ? -13.199 13.113 23.184 1.00 83.88 191 ARG A C 1
ATOM 1520 O O . ARG A 1 191 ? -12.061 13.564 23.267 1.00 83.88 191 ARG A O 1
ATOM 1527 N N . TYR A 1 192 ? -13.931 13.267 22.082 1.00 82.81 192 TYR A N 1
ATOM 1528 C CA . TYR A 1 192 ? -13.414 13.865 20.847 1.00 82.81 192 TYR A CA 1
ATOM 1529 C C . TYR A 1 192 ? -13.065 15.341 21.021 1.00 82.81 192 TYR A C 1
ATOM 1531 O O . TYR A 1 192 ? -11.971 15.762 20.643 1.00 82.81 192 TYR A O 1
ATOM 1539 N N . TYR A 1 193 ? -13.968 16.128 21.612 1.00 86.50 193 TYR A N 1
ATOM 1540 C CA . TYR A 1 193 ? -13.762 17.566 21.753 1.00 86.50 193 TYR A CA 1
ATOM 1541 C C . TYR A 1 193 ? -12.885 17.957 22.944 1.00 86.50 193 TYR A C 1
ATOM 1543 O O . TYR A 1 193 ? -12.192 18.978 22.856 1.00 86.50 193 TYR A O 1
ATOM 1551 N N . PHE A 1 194 ? -12.910 17.172 24.027 1.00 90.19 194 PHE A N 1
ATOM 1552 C CA . PHE A 1 194 ? -12.342 17.580 25.317 1.00 90.19 194 PHE A CA 1
ATOM 1553 C C . PHE A 1 194 ? -11.455 16.531 26.002 1.00 90.19 194 PHE A C 1
ATOM 1555 O O . PHE A 1 194 ? -10.843 16.852 27.021 1.00 90.19 194 PHE A O 1
ATOM 1562 N N . ASN A 1 195 ? -11.341 15.315 25.452 1.00 86.56 195 ASN A N 1
ATOM 1563 C CA . ASN A 1 195 ? -10.605 14.197 26.048 1.00 86.56 195 ASN A CA 1
ATOM 1564 C C . ASN A 1 195 ? -11.060 13.894 27.489 1.00 86.56 195 ASN A C 1
ATOM 1566 O O . ASN A 1 195 ? -10.235 13.728 28.386 1.00 86.56 195 ASN A O 1
ATOM 1570 N N . LYS A 1 196 ? -12.381 13.881 27.696 1.00 87.62 196 LYS A N 1
ATOM 1571 C CA . LYS A 1 196 ? -13.042 13.692 28.993 1.00 87.62 196 LYS A CA 1
ATOM 1572 C C . LYS A 1 196 ? -14.106 12.609 28.927 1.00 87.62 196 LYS A C 1
ATOM 1574 O O . LYS A 1 196 ? -14.676 12.371 27.857 1.00 87.62 196 LYS A O 1
ATOM 1579 N N . ASP A 1 197 ? -14.426 12.023 30.075 1.00 86.81 197 ASP A N 1
ATOM 1580 C CA . ASP A 1 197 ? -15.657 11.249 30.216 1.00 86.81 197 ASP A CA 1
ATOM 1581 C C . ASP A 1 197 ? -16.870 12.183 30.361 1.00 86.81 197 ASP A C 1
ATOM 1583 O O . ASP A 1 197 ? -16.758 13.350 30.744 1.00 86.81 197 ASP A O 1
ATOM 1587 N N . VAL A 1 198 ? -18.063 11.685 30.020 1.00 90.44 198 VAL A N 1
ATOM 1588 C CA . VAL A 1 198 ? -19.277 12.520 29.935 1.00 90.44 198 VAL A CA 1
ATOM 1589 C C . VAL A 1 198 ? -19.619 13.191 31.261 1.00 90.44 198 VAL A C 1
ATOM 1591 O O . VAL A 1 198 ? -20.018 14.354 31.265 1.00 90.44 198 VAL A O 1
ATOM 1594 N N . SER A 1 199 ? -19.404 12.500 32.380 1.00 92.25 199 SER A N 1
ATOM 1595 C CA . SER A 1 199 ? -19.653 13.018 33.728 1.00 92.25 199 SER A CA 1
ATOM 1596 C C . SER A 1 199 ? -18.767 14.211 34.106 1.00 92.25 199 SER A C 1
ATOM 1598 O O . SER A 1 199 ? -19.077 14.918 35.060 1.00 92.25 199 SER A O 1
ATOM 1600 N N . GLU A 1 200 ? -17.675 14.451 33.376 1.00 93.69 200 GLU A N 1
ATOM 1601 C CA . GLU A 1 200 ? -16.703 15.520 33.644 1.00 93.69 200 GLU A CA 1
ATOM 1602 C C . GLU A 1 200 ? -16.933 16.776 32.786 1.00 93.69 200 GLU A C 1
ATOM 1604 O O . GLU A 1 200 ? -16.156 17.737 32.857 1.00 93.69 200 GLU A O 1
ATOM 1609 N N . LEU A 1 201 ? -17.975 16.782 31.946 1.00 95.19 201 LEU A N 1
ATOM 1610 C CA . LEU A 1 201 ? -18.297 17.929 31.103 1.00 95.19 201 LEU A CA 1
ATOM 1611 C C . LEU A 1 201 ? -18.721 19.131 31.952 1.00 95.19 201 LEU A C 1
ATOM 1613 O O . LEU A 1 201 ? -19.678 19.081 32.722 1.00 95.19 201 LEU A O 1
ATOM 1617 N N . SER A 1 202 ? -18.042 20.253 31.742 1.00 96.25 202 SER A N 1
ATOM 1618 C CA . SER A 1 202 ? -18.414 21.546 32.315 1.00 96.25 202 SER A CA 1
ATOM 1619 C C . SER A 1 202 ? -19.613 22.173 31.595 1.00 96.25 202 SER A C 1
ATOM 1621 O O . SER A 1 202 ? -19.983 21.781 30.484 1.00 96.25 202 SER A O 1
ATOM 1623 N N . LEU A 1 203 ? -20.181 23.227 32.189 1.00 95.94 203 LEU A N 1
ATOM 1624 C CA . LEU A 1 203 ? -21.241 24.045 31.590 1.00 95.94 203 LEU A CA 1
ATOM 1625 C C . LEU A 1 203 ? -20.895 24.546 30.174 1.00 95.94 203 LEU A C 1
ATOM 1627 O O . LEU A 1 203 ? -21.736 24.525 29.276 1.00 95.94 203 LEU A O 1
ATOM 1631 N N . ILE A 1 204 ? -19.656 24.997 29.957 1.00 96.50 204 ILE A N 1
ATOM 1632 C CA . ILE A 1 204 ? -19.205 25.552 28.669 1.00 96.50 204 ILE A CA 1
ATOM 1633 C C . ILE A 1 204 ? -19.090 24.459 27.609 1.00 96.50 204 ILE A C 1
ATOM 1635 O O . ILE A 1 204 ? -19.546 24.642 26.479 1.00 96.50 204 ILE A O 1
ATOM 1639 N N . GLU A 1 205 ? -18.502 23.323 27.977 1.00 96.06 205 GLU A N 1
ATOM 1640 C CA . GLU A 1 205 ? -18.336 22.162 27.099 1.00 96.06 205 GLU A CA 1
ATOM 1641 C C . GLU A 1 205 ? -19.704 21.578 26.721 1.00 96.06 205 GLU A C 1
ATOM 1643 O O . GLU A 1 205 ? -19.972 21.329 25.545 1.00 96.06 205 GLU A O 1
ATOM 1648 N N . SER A 1 206 ? -20.610 21.493 27.697 1.00 96.56 206 SER A N 1
ATOM 1649 C CA . SER A 1 206 ? -22.008 21.090 27.529 1.00 96.56 206 SER A CA 1
ATOM 1650 C C . SER A 1 206 ? -22.769 21.997 26.557 1.00 96.56 206 SER A C 1
ATOM 1652 O O . SER A 1 206 ? -23.393 21.532 25.598 1.00 96.56 206 SER A O 1
ATOM 1654 N N . ALA A 1 207 ? -22.673 23.316 26.754 1.00 96.31 207 ALA A N 1
ATOM 1655 C CA . ALA A 1 207 ? -23.302 24.304 25.882 1.00 96.31 207 ALA A CA 1
ATOM 1656 C C . ALA A 1 207 ? -22.736 24.282 24.457 1.00 96.31 207 ALA A C 1
ATOM 1658 O O . ALA A 1 207 ? -23.478 24.487 23.491 1.00 96.31 207 ALA A O 1
ATOM 1659 N N . PHE A 1 208 ? -21.438 24.014 24.306 1.00 95.50 208 PHE A N 1
ATOM 1660 C CA . PHE A 1 208 ? -20.829 23.825 22.997 1.00 95.50 208 PHE A CA 1
ATOM 1661 C C . PHE A 1 208 ? -21.351 22.561 22.302 1.00 95.50 208 PHE A C 1
ATOM 1663 O O . PHE A 1 208 ? -21.824 22.671 21.169 1.00 95.50 208 PHE A O 1
ATOM 1670 N N . ILE A 1 209 ? -21.312 21.393 22.962 1.00 93.75 209 ILE A N 1
ATOM 1671 C CA . ILE A 1 209 ? -21.778 20.121 22.380 1.00 93.75 209 ILE A CA 1
ATOM 1672 C C . ILE A 1 209 ? -23.228 20.269 21.919 1.00 93.75 209 ILE A C 1
ATOM 1674 O O . ILE A 1 209 ? -23.504 20.056 20.738 1.00 93.75 209 ILE A O 1
ATOM 1678 N N . ALA A 1 210 ? -24.121 20.746 22.794 1.00 93.56 210 ALA A N 1
ATOM 1679 C CA . ALA A 1 210 ? -25.523 21.011 22.466 1.00 93.56 210 ALA A CA 1
ATOM 1680 C C . ALA A 1 210 ? -25.682 21.984 21.286 1.00 93.56 210 ALA A C 1
ATOM 1682 O O . ALA A 1 210 ? -26.476 21.770 20.373 1.00 93.56 210 ALA A O 1
ATOM 1683 N N . GLY A 1 211 ? -24.886 23.054 21.262 1.00 90.94 211 GLY A N 1
ATOM 1684 C CA . GLY A 1 211 ? -24.901 24.027 20.177 1.00 90.94 211 GLY A CA 1
ATOM 1685 C C . GLY A 1 211 ? -24.428 23.455 18.837 1.00 90.94 211 GLY A C 1
ATOM 1686 O O . GLY A 1 211 ? -24.904 23.898 17.783 1.00 90.94 211 GLY A O 1
ATOM 1687 N N . SER A 1 212 ? -23.504 22.494 18.879 1.00 89.25 212 SER A N 1
ATOM 1688 C CA . SER A 1 212 ? -22.815 21.951 17.710 1.00 89.25 212 SER A CA 1
ATOM 1689 C C . SER A 1 212 ? -23.651 20.973 16.883 1.00 89.25 212 SER A C 1
ATOM 1691 O O . SER A 1 212 ? -23.453 20.923 15.669 1.00 89.25 212 SER A O 1
ATOM 1693 N N . VAL A 1 213 ? -24.629 20.287 17.494 1.00 86.12 213 VAL A N 1
ATOM 1694 C CA . VAL A 1 213 ? -25.459 19.231 16.870 1.00 86.12 213 VAL A CA 1
ATOM 1695 C C . VAL A 1 213 ? -26.046 19.657 15.522 1.00 86.12 213 VAL A C 1
ATOM 1697 O O . VAL A 1 213 ? -26.036 18.893 14.561 1.00 86.12 213 VAL A O 1
ATOM 1700 N N . LYS A 1 214 ? -26.492 20.912 15.411 1.00 80.44 214 LYS A N 1
ATOM 1701 C CA . LYS A 1 214 ? -27.109 21.447 14.189 1.00 80.44 214 LYS A CA 1
ATOM 1702 C C . LYS A 1 214 ? -26.148 21.576 12.997 1.00 80.44 214 LYS A C 1
ATOM 1704 O O . LYS A 1 214 ? -26.598 21.572 11.854 1.00 80.44 214 LYS A O 1
ATOM 1709 N N . ALA A 1 215 ? -24.854 21.780 13.240 1.00 80.19 215 ALA A N 1
ATOM 1710 C CA . ALA A 1 215 ? -23.848 21.895 12.181 1.00 80.19 215 ALA A CA 1
ATOM 1711 C C . ALA A 1 215 ? -22.453 21.479 12.695 1.00 80.19 215 ALA A C 1
ATOM 1713 O O . ALA A 1 215 ? -21.578 22.339 12.850 1.00 80.19 215 ALA A O 1
ATOM 1714 N N . PRO A 1 216 ? -22.215 20.177 12.945 1.00 78.75 216 PRO A N 1
ATOM 1715 C CA . PRO A 1 216 ? -21.025 19.709 13.658 1.00 78.75 216 PRO A CA 1
ATOM 1716 C C . PRO A 1 216 ? -19.712 20.113 12.972 1.00 78.75 216 PRO A C 1
ATOM 1718 O O . PRO A 1 216 ? -18.804 20.630 13.616 1.00 78.75 216 PRO A O 1
ATOM 1721 N N . SER A 1 217 ? -19.627 19.985 11.643 1.00 77.00 217 SER A N 1
ATOM 1722 C CA . SER A 1 217 ? -18.424 20.320 10.861 1.00 77.00 217 SER A CA 1
ATOM 1723 C C . SER A 1 217 ? -18.136 21.824 10.763 1.00 77.00 217 SER A C 1
ATOM 1725 O O . SER A 1 217 ? -17.017 22.225 10.425 1.00 77.00 217 SER A O 1
ATOM 1727 N N . LYS A 1 218 ? -19.136 22.678 11.025 1.00 81.44 218 LYS A N 1
ATOM 1728 C CA . LYS A 1 218 ? -18.986 24.139 10.995 1.00 81.44 218 LYS A CA 1
ATOM 1729 C C . LYS A 1 218 ? -18.216 24.632 12.222 1.00 81.44 218 LYS A C 1
ATOM 1731 O O . LYS A 1 218 ? -17.261 25.386 12.083 1.00 81.44 218 LYS A O 1
ATOM 1736 N N . TYR A 1 219 ? -18.595 24.136 13.398 1.00 84.38 219 TYR A N 1
ATOM 1737 C CA . TYR A 1 219 ? -18.041 24.562 14.686 1.00 84.38 219 TYR A CA 1
ATOM 1738 C C . TYR A 1 219 ? -16.824 23.741 15.145 1.00 84.38 219 TYR A C 1
ATOM 1740 O O . TYR A 1 219 ? -16.302 23.968 16.231 1.00 84.38 219 TYR A O 1
ATOM 1748 N N . ASN A 1 220 ? -16.386 22.765 14.347 1.00 84.38 220 ASN A N 1
ATOM 1749 C CA . ASN A 1 220 ? -15.286 21.863 14.674 1.00 84.38 220 ASN A CA 1
ATOM 1750 C C . ASN A 1 220 ? -13.953 22.411 14.123 1.00 84.38 220 ASN A C 1
ATOM 1752 O O . ASN A 1 220 ? -13.770 22.425 12.900 1.00 84.38 220 ASN A O 1
ATOM 1756 N N . PRO A 1 221 ? -13.008 22.849 14.979 1.00 83.56 221 PRO A N 1
ATOM 1757 C CA . PRO A 1 221 ? -11.713 23.349 14.523 1.00 83.56 221 PRO A CA 1
ATOM 1758 C C . PRO A 1 221 ? -10.769 22.231 14.053 1.00 83.56 221 PRO A C 1
ATOM 1760 O O . PRO A 1 221 ? -9.831 22.502 13.310 1.00 83.56 221 PRO A O 1
ATOM 1763 N N . PHE A 1 222 ? -10.996 20.971 14.430 1.00 78.56 222 PHE A N 1
ATOM 1764 C CA . PHE A 1 222 ? -10.061 19.879 14.129 1.00 78.56 222 PHE A CA 1
ATOM 1765 C C . PHE A 1 222 ? -10.144 19.382 12.681 1.00 78.56 222 PHE A C 1
ATOM 1767 O O . PHE A 1 222 ? -9.183 18.818 12.172 1.00 78.56 222 PHE A O 1
ATOM 1774 N N . VAL A 1 223 ? -11.251 19.657 11.984 1.00 69.56 223 VAL A N 1
ATOM 1775 C CA . VAL A 1 223 ? -11.447 19.300 10.564 1.00 69.56 223 VAL A CA 1
ATOM 1776 C C . VAL A 1 223 ? -10.997 20.401 9.596 1.00 69.56 223 VAL A C 1
ATOM 1778 O O . VAL A 1 223 ? -11.301 20.351 8.407 1.00 69.56 223 VAL A O 1
ATOM 1781 N N . LYS A 1 224 ? -10.332 21.452 10.093 1.00 75.94 224 LYS A N 1
ATOM 1782 C CA . LYS A 1 224 ? -9.855 22.577 9.277 1.00 75.94 224 LYS A CA 1
ATOM 1783 C C . LYS A 1 224 ? -8.354 22.455 9.030 1.00 75.94 224 LYS A C 1
ATOM 1785 O O . LYS A 1 224 ? -7.593 22.175 9.954 1.00 75.94 224 LYS A O 1
ATOM 1790 N N . TYR A 1 225 ? -7.924 22.714 7.797 1.00 68.69 225 TYR A N 1
ATOM 1791 C CA . TYR A 1 225 ? -6.521 22.570 7.396 1.00 68.69 225 TYR A CA 1
ATOM 1792 C C . TYR A 1 225 ? -5.679 23.810 7.729 1.00 68.69 225 TYR A C 1
ATOM 1794 O O . TYR A 1 225 ? -4.570 23.680 8.243 1.00 68.69 225 TYR A O 1
ATOM 1802 N N . SER A 1 226 ? -6.205 25.019 7.492 1.00 74.12 226 SER A N 1
ATOM 1803 C CA . SER A 1 226 ? -5.466 26.267 7.717 1.00 74.12 226 SER A CA 1
ATOM 1804 C C . SER A 1 226 ? -5.660 26.821 9.133 1.00 74.12 226 SER A C 1
ATOM 1806 O O . SER A 1 226 ? -6.705 26.644 9.761 1.00 74.12 226 SER A O 1
ATOM 1808 N N . ARG A 1 227 ? -4.664 27.557 9.643 1.00 82.06 227 ARG A N 1
ATOM 1809 C CA . ARG A 1 227 ? -4.755 28.237 10.949 1.00 82.06 227 ARG A CA 1
ATOM 1810 C C . ARG A 1 227 ? -5.889 29.270 10.991 1.00 82.06 227 ARG A C 1
ATOM 1812 O O . ARG A 1 227 ? -6.550 29.396 12.017 1.00 82.06 227 ARG A O 1
ATOM 1819 N N . ALA A 1 228 ? -6.127 29.977 9.886 1.00 84.75 228 ALA A N 1
ATOM 1820 C CA . ALA A 1 228 ? -7.193 30.972 9.784 1.00 84.75 228 ALA A CA 1
ATOM 1821 C C . ALA A 1 228 ? -8.584 30.323 9.871 1.00 84.75 228 ALA A C 1
ATOM 1823 O O . ALA A 1 228 ? -9.454 30.811 10.593 1.00 84.75 228 ALA A O 1
ATOM 1824 N N . ASP A 1 229 ? -8.772 29.179 9.209 1.00 75.19 229 ASP A N 1
ATOM 1825 C CA . ASP A 1 229 ? -10.037 28.440 9.248 1.00 75.19 229 ASP A CA 1
ATOM 1826 C C . ASP A 1 229 ? -10.297 27.815 10.621 1.00 75.19 229 ASP A C 1
ATOM 1828 O O . ASP A 1 229 ? -11.445 27.779 11.067 1.00 75.19 229 ASP A O 1
ATOM 1832 N N . LYS A 1 230 ? -9.241 27.369 11.317 1.00 82.38 230 LYS A N 1
ATOM 1833 C CA . LYS A 1 230 ? -9.329 26.896 12.709 1.00 82.38 230 LYS A CA 1
ATOM 1834 C C . LYS A 1 230 ? -9.820 27.997 13.647 1.00 82.38 230 LYS A C 1
ATOM 1836 O O . LYS A 1 230 ? -10.765 27.771 14.398 1.00 82.38 230 LYS A O 1
ATOM 1841 N N . GLU A 1 231 ? -9.229 29.191 13.572 1.00 88.56 231 GLU A N 1
ATOM 1842 C CA . GLU A 1 231 ? -9.640 30.328 14.410 1.00 88.56 231 GLU A CA 1
ATOM 1843 C C . GLU A 1 231 ? -11.073 30.768 14.084 1.00 88.56 231 GLU A C 1
ATOM 1845 O O . GLU A 1 231 ? -11.870 31.033 14.984 1.00 88.56 231 GLU A O 1
ATOM 1850 N N . LYS A 1 232 ? -11.449 30.779 12.798 1.00 89.56 232 LYS A N 1
ATOM 1851 C CA . LYS A 1 232 ? -12.827 31.054 12.379 1.00 89.56 232 LYS A CA 1
ATOM 1852 C C . LYS A 1 232 ? -13.809 30.040 12.970 1.00 89.56 232 LYS A C 1
ATOM 1854 O O . LYS A 1 232 ? -14.808 30.449 13.557 1.00 89.56 232 LYS A O 1
ATOM 1859 N N . ALA A 1 233 ? -13.516 28.744 12.865 1.00 85.44 233 ALA A N 1
ATOM 1860 C CA . ALA A 1 233 ? -14.351 27.688 13.434 1.00 85.44 233 ALA A CA 1
ATOM 1861 C C . ALA A 1 233 ? -14.476 27.813 14.962 1.00 85.44 233 ALA A C 1
ATOM 1863 O O . ALA A 1 233 ? -15.567 27.643 15.501 1.00 85.44 233 ALA A O 1
ATOM 1864 N N . TRP A 1 234 ? -13.398 28.185 15.660 1.00 91.06 234 TRP A N 1
ATOM 1865 C CA . TRP A 1 234 ? -13.423 28.419 17.107 1.00 91.06 234 TRP A CA 1
ATOM 1866 C C . TRP A 1 234 ? -14.271 29.641 17.482 1.00 91.06 234 TRP A C 1
ATOM 1868 O O . TRP A 1 234 ? -15.050 29.601 18.434 1.00 91.06 234 TRP A O 1
ATOM 1878 N N . ASN A 1 235 ? -14.187 30.728 16.715 1.00 91.88 235 ASN A N 1
ATOM 1879 C CA . ASN A 1 235 ? -15.043 31.898 16.917 1.00 91.88 235 ASN A CA 1
ATOM 1880 C C . ASN A 1 235 ? -16.522 31.561 16.686 1.00 91.88 235 ASN A C 1
ATOM 1882 O O . ASN A 1 235 ? -17.378 31.944 17.486 1.00 91.88 235 ASN A O 1
ATOM 1886 N N . GLU A 1 236 ? -16.830 30.782 15.647 1.00 91.44 236 GLU A N 1
ATOM 1887 C CA . GLU A 1 236 ? -18.185 30.285 15.399 1.00 91.44 236 GLU A CA 1
ATOM 1888 C C . GLU A 1 236 ? -18.664 29.335 16.512 1.00 91.44 236 GLU A C 1
ATOM 1890 O O . GLU A 1 236 ? -19.822 29.417 16.930 1.00 91.44 236 GLU A O 1
ATOM 1895 N N . ALA A 1 237 ? -17.778 28.487 17.045 1.00 92.06 237 ALA A N 1
ATOM 1896 C CA . ALA A 1 237 ? -18.045 27.633 18.201 1.00 92.06 237 ALA A CA 1
ATOM 1897 C C . ALA A 1 237 ? -18.388 28.452 19.451 1.00 92.06 237 ALA A C 1
ATOM 1899 O O . ALA A 1 237 ? -19.389 28.178 20.110 1.00 92.06 237 ALA A O 1
ATOM 1900 N N . ASN A 1 238 ? -17.613 29.499 19.748 1.00 93.94 238 ASN A N 1
ATOM 1901 C CA . ASN A 1 238 ? -17.863 30.401 20.873 1.00 93.94 238 ASN A CA 1
ATOM 1902 C C . ASN A 1 238 ? -19.188 31.150 20.725 1.00 93.94 238 ASN A C 1
ATOM 1904 O O . ASN A 1 238 ? -19.959 31.230 21.682 1.00 93.94 238 ASN A O 1
ATOM 1908 N N . TRP A 1 239 ? -19.482 31.651 19.522 1.00 92.94 239 TRP A N 1
ATOM 1909 C CA . TRP A 1 239 ? -20.761 32.289 19.220 1.00 92.94 239 TRP A CA 1
ATOM 1910 C C . TRP A 1 239 ? -21.930 31.330 19.464 1.00 92.94 239 TRP A C 1
ATOM 1912 O O . TRP A 1 239 ? -22.918 31.688 20.111 1.00 92.94 239 TRP A O 1
ATOM 1922 N N . ARG A 1 240 ? -21.801 30.082 18.999 1.00 93.38 240 ARG A N 1
ATOM 1923 C CA . ARG A 1 240 ? -22.847 29.071 19.149 1.00 93.38 240 ARG A CA 1
ATOM 1924 C C . ARG A 1 240 ? -23.008 28.605 20.598 1.00 93.38 240 ARG A C 1
ATOM 1926 O O . ARG A 1 240 ? -24.140 28.471 21.051 1.00 93.38 240 ARG A O 1
ATOM 1933 N N . LYS A 1 241 ? -21.912 28.442 21.339 1.00 95.06 241 LYS A N 1
ATOM 1934 C CA . LYS A 1 241 ? -21.922 28.191 22.786 1.00 95.06 241 LYS A CA 1
ATOM 1935 C C . LYS A 1 241 ? -22.622 29.333 23.534 1.00 95.06 241 LYS A C 1
ATOM 1937 O O . LYS A 1 241 ? -23.543 29.070 24.301 1.00 95.06 241 LYS A O 1
ATOM 1942 N N . ASN A 1 242 ? -22.273 30.596 23.264 1.00 95.19 242 ASN A N 1
ATOM 1943 C CA . ASN A 1 242 ? -22.905 31.766 23.898 1.00 95.19 242 ASN A CA 1
ATOM 1944 C C . ASN A 1 242 ? -24.417 31.818 23.644 1.00 95.19 242 ASN A C 1
ATOM 1946 O O . ASN A 1 242 ? -25.185 32.171 24.537 1.00 95.19 242 ASN A O 1
ATOM 1950 N N . TYR A 1 243 ? -24.857 31.430 22.445 1.00 94.44 243 TYR A N 1
ATOM 1951 C CA . TYR A 1 243 ? -26.279 31.305 22.134 1.00 94.44 243 TYR A CA 1
ATOM 1952 C C . TYR A 1 243 ? -26.996 30.302 23.052 1.00 94.44 243 TYR A C 1
ATOM 1954 O O . TYR A 1 243 ? -28.084 30.603 23.542 1.00 94.44 243 TYR A O 1
ATOM 1962 N N . VAL A 1 244 ? -26.398 29.133 23.308 1.00 95.44 244 VAL A N 1
ATOM 1963 C CA . VAL A 1 244 ? -26.983 28.116 24.200 1.00 95.44 244 VAL A CA 1
ATOM 1964 C C . VAL A 1 244 ? -26.974 28.595 25.651 1.00 95.44 244 VAL A C 1
ATOM 1966 O O . VAL A 1 244 ? -28.016 28.563 26.299 1.00 95.44 244 VAL A O 1
ATOM 1969 N N . ILE A 1 245 ? -25.851 29.139 26.127 1.00 96.69 245 ILE A N 1
ATOM 1970 C CA . ILE A 1 245 ? -25.723 29.711 27.478 1.00 96.69 245 ILE A CA 1
ATOM 1971 C C . ILE A 1 245 ? -26.789 30.790 27.722 1.00 96.69 245 ILE A C 1
ATOM 1973 O O . ILE A 1 245 ? -27.466 30.775 28.748 1.00 96.69 245 ILE A O 1
ATOM 1977 N N . ARG A 1 246 ? -27.003 31.702 26.762 1.00 95.81 246 ARG A N 1
ATOM 1978 C CA . ARG A 1 246 ? -28.046 32.733 26.870 1.00 95.81 246 ARG A CA 1
ATOM 1979 C C . ARG A 1 246 ? -29.434 32.124 27.050 1.00 95.81 246 ARG A C 1
ATOM 1981 O O . ARG A 1 246 ? -30.202 32.602 27.876 1.00 95.81 246 ARG A O 1
ATOM 1988 N N . ARG A 1 247 ? -29.754 31.067 26.304 1.00 94.19 247 ARG A N 1
ATOM 1989 C CA . ARG A 1 247 ? -31.043 30.383 26.439 1.00 94.19 247 ARG A CA 1
ATOM 1990 C C . ARG A 1 247 ? -31.193 29.683 27.782 1.00 94.19 247 ARG A C 1
ATOM 1992 O O . ARG A 1 247 ? -32.273 29.729 28.355 1.00 94.19 247 ARG A O 1
ATOM 1999 N N . MET A 1 248 ? -30.126 29.078 28.299 1.00 95.38 248 MET A N 1
ATOM 2000 C CA . MET A 1 248 ? -30.138 28.502 29.646 1.00 95.38 248 MET A CA 1
ATOM 2001 C C . MET A 1 248 ? -30.399 29.578 30.709 1.00 95.38 248 MET A C 1
ATOM 2003 O O . MET A 1 248 ? -31.156 29.338 31.646 1.00 95.38 248 MET A O 1
ATOM 2007 N N . TYR A 1 249 ? -29.837 30.780 30.540 1.00 95.50 249 TYR A N 1
ATOM 2008 C CA . TYR A 1 249 ? -30.115 31.918 31.421 1.00 95.50 249 TYR A CA 1
ATOM 2009 C C . TYR A 1 249 ? -31.569 32.398 31.310 1.00 95.50 249 TYR A C 1
ATOM 2011 O O . TYR A 1 249 ? -32.226 32.598 32.325 1.00 95.50 249 TYR A O 1
ATOM 2019 N N . GLU A 1 250 ? -32.108 32.516 30.091 1.00 93.19 250 GLU A N 1
ATOM 2020 C CA . GLU A 1 250 ? -33.511 32.897 29.847 1.00 93.19 250 GLU A CA 1
ATOM 2021 C C . GLU A 1 250 ? -34.519 31.898 30.455 1.00 93.19 250 GLU A 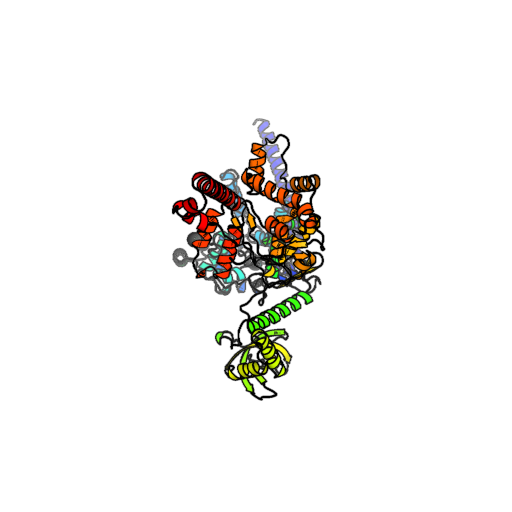C 1
ATOM 2023 O O . GLU A 1 250 ? -35.646 32.282 30.756 1.00 93.19 250 GLU A O 1
ATOM 2028 N N . GLN A 1 251 ? -34.122 30.636 30.660 1.00 91.38 251 GLN A N 1
ATOM 2029 C CA . GLN A 1 251 ? -34.910 29.619 31.375 1.00 91.38 251 GLN A CA 1
ATOM 2030 C C . GLN A 1 251 ? -34.704 29.632 32.903 1.00 91.38 251 GLN A C 1
ATOM 2032 O O . GLN A 1 251 ? -35.334 28.852 33.614 1.00 91.38 251 GLN A O 1
ATOM 2037 N N . GLY A 1 252 ? -33.817 30.486 33.423 1.00 92.81 252 GLY A N 1
ATOM 2038 C CA . GLY A 1 252 ? -33.466 30.535 34.845 1.00 92.81 252 GLY A CA 1
ATOM 2039 C C . GLY A 1 252 ? -32.604 29.360 35.320 1.00 92.81 252 GLY A C 1
ATOM 2040 O O . GLY A 1 252 ? -32.525 29.101 36.517 1.00 92.81 252 GLY A O 1
ATOM 2041 N N . TRP A 1 253 ? -31.968 28.624 34.404 1.00 93.94 253 TRP A N 1
ATOM 2042 C CA . TRP A 1 253 ? -31.176 27.430 34.729 1.00 93.94 253 TRP A CA 1
ATOM 2043 C C . TRP A 1 253 ? -29.729 27.723 35.116 1.00 93.94 253 TRP A C 1
ATOM 2045 O O . TRP A 1 253 ? -29.075 26.861 35.702 1.00 93.94 253 TRP A O 1
ATOM 2055 N N . ILE A 1 254 ? -29.243 28.922 34.796 1.00 95.12 254 ILE A N 1
ATOM 2056 C CA . ILE A 1 254 ? -27.939 29.438 35.217 1.00 95.12 254 ILE A CA 1
ATOM 2057 C C . ILE A 1 254 ? -28.099 30.863 35.754 1.00 95.12 254 ILE A C 1
ATOM 2059 O O . ILE A 1 254 ? -29.011 31.591 35.366 1.00 95.12 254 ILE A O 1
ATOM 2063 N N . THR A 1 255 ? -27.194 31.268 36.638 1.00 95.62 255 THR A N 1
ATOM 2064 C CA . THR A 1 255 ? -27.165 32.608 37.240 1.00 95.62 255 THR A CA 1
ATOM 2065 C C . THR A 1 255 ? -26.546 33.648 36.304 1.00 95.62 255 THR A C 1
ATOM 2067 O O . THR A 1 255 ? -25.793 33.317 35.386 1.00 95.62 255 THR A O 1
ATOM 2070 N N . GLU A 1 256 ? -26.793 34.934 36.565 1.00 93.88 256 GLU A N 1
ATOM 2071 C CA . GLU A 1 256 ? -26.166 36.029 35.808 1.00 93.88 256 GLU A CA 1
ATOM 2072 C C . GLU A 1 256 ? -24.629 36.004 35.923 1.00 93.88 256 GLU A C 1
ATOM 2074 O O . GLU A 1 256 ? -23.920 36.287 34.956 1.00 93.88 256 GLU A O 1
ATOM 2079 N N . ALA A 1 257 ? -24.100 35.597 37.082 1.00 94.12 257 ALA A N 1
ATOM 2080 C CA . ALA A 1 257 ? -22.664 35.421 37.287 1.00 94.12 257 ALA A CA 1
ATOM 2081 C C . ALA A 1 257 ? -22.087 34.318 36.379 1.00 94.12 257 ALA A C 1
ATOM 2083 O O . ALA A 1 257 ? -21.052 34.519 35.743 1.00 94.12 257 ALA A O 1
ATOM 2084 N N . GLN A 1 258 ? -22.781 33.178 36.262 1.00 93.69 258 GLN A N 1
ATOM 2085 C CA . GLN A 1 258 ? -22.396 32.097 35.347 1.00 93.69 258 GLN A CA 1
ATOM 2086 C C . GLN A 1 258 ? -22.506 32.524 33.878 1.00 93.69 258 GLN A C 1
ATOM 2088 O O . GLN A 1 258 ? -21.620 32.191 33.097 1.00 93.69 258 GLN A O 1
ATOM 2093 N N . LEU A 1 259 ? -23.538 33.293 33.507 1.00 94.44 259 LEU A N 1
ATOM 2094 C CA . LEU A 1 259 ? -23.700 33.847 32.158 1.00 94.44 259 LEU A CA 1
ATOM 2095 C C . LEU A 1 259 ? -22.504 34.729 31.766 1.00 94.44 259 LEU A C 1
ATOM 2097 O O . LEU A 1 259 ? -21.911 34.510 30.710 1.00 94.44 259 LEU A O 1
ATOM 2101 N N . LYS A 1 260 ? -22.142 35.701 32.617 1.00 94.12 260 LYS A N 1
ATOM 2102 C CA . LYS A 1 260 ? -21.019 36.622 32.364 1.00 94.12 260 LYS A CA 1
ATOM 2103 C C . LYS A 1 260 ? -19.704 35.860 32.223 1.00 94.12 260 LYS A C 1
ATOM 2105 O O . LYS A 1 260 ? -19.037 35.993 31.200 1.00 94.12 260 LYS A O 1
ATOM 2110 N N . LYS A 1 261 ? -19.402 34.975 33.179 1.00 93.69 261 LYS A N 1
ATOM 2111 C CA . LYS A 1 261 ? -18.199 34.132 33.136 1.00 93.69 261 LYS A CA 1
ATOM 2112 C C . LYS A 1 261 ? -18.149 33.272 31.869 1.00 93.69 261 LYS A C 1
ATOM 2114 O O . LYS A 1 261 ? -17.139 33.242 31.174 1.00 93.69 261 LYS A O 1
ATOM 2119 N N . ALA A 1 262 ? -19.254 32.609 31.528 1.00 92.44 262 ALA A N 1
ATOM 2120 C CA . ALA A 1 262 ? -19.318 31.754 30.351 1.00 92.44 262 ALA A CA 1
ATOM 2121 C C . ALA A 1 262 ? -19.185 32.538 29.038 1.00 92.44 262 ALA A C 1
ATOM 2123 O O . ALA A 1 262 ? -18.770 31.949 28.046 1.00 92.44 262 ALA A O 1
ATOM 2124 N N . PHE A 1 263 ? -19.528 33.829 28.991 1.00 93.44 263 PHE A N 1
ATOM 2125 C CA . PHE A 1 263 ? -19.358 34.666 27.797 1.00 93.44 263 PHE A CA 1
ATOM 2126 C C . PHE A 1 263 ? -17.905 35.091 27.570 1.00 93.44 263 PHE A C 1
ATOM 2128 O O . PHE A 1 263 ? -17.494 35.206 26.413 1.00 93.44 263 PHE A O 1
ATOM 2135 N N . GLU A 1 264 ? -17.148 35.288 28.649 1.00 93.06 264 GLU A N 1
ATOM 2136 C CA . GLU A 1 264 ? -15.721 35.630 28.621 1.00 93.06 264 GLU A CA 1
ATOM 2137 C C . GLU A 1 264 ? -14.846 34.414 28.282 1.00 93.06 264 GLU A C 1
ATOM 2139 O O . GLU A 1 264 ? -13.854 34.529 27.561 1.00 93.06 264 GLU A O 1
ATOM 2144 N N . GLU A 1 265 ? -15.233 33.230 28.755 1.00 93.00 265 GLU A N 1
ATOM 2145 C CA . GLU A 1 265 ? -14.457 32.006 28.584 1.00 93.00 265 GLU A CA 1
ATOM 2146 C C . GLU A 1 265 ? -14.686 31.355 27.202 1.00 93.00 265 GLU A C 1
ATOM 2148 O O . GLU A 1 265 ? -15.816 31.125 26.743 1.00 93.00 265 GLU A O 1
ATOM 2153 N N . ARG A 1 266 ? -13.583 31.060 26.500 1.00 93.50 266 ARG A N 1
ATOM 2154 C CA . ARG A 1 266 ? -13.609 30.358 25.207 1.00 93.50 266 ARG A CA 1
ATOM 2155 C C . ARG A 1 266 ? -13.850 28.860 25.411 1.00 93.50 266 ARG A C 1
ATOM 2157 O O . ARG A 1 266 ? -13.468 28.305 26.431 1.00 93.50 266 ARG A O 1
ATOM 2164 N N . VAL A 1 267 ? -14.430 28.191 24.410 1.00 93.88 267 VAL A N 1
ATOM 2165 C CA . VAL A 1 267 ? -14.578 26.724 24.407 1.00 93.88 267 VAL A CA 1
ATOM 2166 C C . VAL A 1 267 ? -13.192 26.074 24.564 1.00 93.88 267 VAL A C 1
ATOM 2168 O O . VAL A 1 267 ? -12.341 26.316 23.700 1.00 93.88 267 VAL A O 1
ATOM 2171 N N . PRO A 1 268 ? -12.944 25.277 25.619 1.00 92.00 268 PRO A N 1
ATOM 2172 C CA . PRO A 1 268 ? -11.616 24.763 25.951 1.00 92.00 268 PRO A CA 1
ATOM 2173 C C . PRO A 1 268 ? -11.312 23.467 25.186 1.00 92.00 268 PRO A C 1
ATOM 2175 O O . PRO A 1 268 ? -11.232 22.392 25.768 1.00 92.00 268 PRO A O 1
ATOM 2178 N N . PHE A 1 269 ? -11.178 23.549 23.862 1.00 91.06 269 PHE A N 1
ATOM 2179 C CA . PHE A 1 269 ? -10.884 22.378 23.032 1.00 91.06 269 PHE A CA 1
ATOM 2180 C C . PHE A 1 269 ? -9.603 21.659 23.474 1.00 91.06 269 PHE A C 1
ATOM 2182 O O . PHE A 1 269 ? -8.526 22.254 23.508 1.00 91.06 269 PHE A O 1
ATOM 2189 N N . ASN A 1 270 ? -9.724 20.361 23.734 1.00 87.00 270 ASN A N 1
ATOM 2190 C CA . ASN A 1 270 ? -8.624 19.463 24.056 1.00 87.00 270 ASN A CA 1
ATOM 2191 C C . ASN A 1 270 ? -8.877 18.142 23.327 1.00 87.00 270 ASN A C 1
ATOM 2193 O O . ASN A 1 270 ? -9.542 17.255 23.853 1.00 87.00 270 ASN A O 1
ATOM 2197 N N . GLN A 1 271 ? -8.441 18.059 22.068 1.00 80.31 271 GLN A N 1
ATOM 2198 C CA . GLN A 1 271 ? -8.784 16.935 21.200 1.00 80.31 271 GLN A CA 1
ATOM 2199 C C . GLN A 1 271 ? -8.289 15.617 21.805 1.00 80.31 271 GLN A C 1
ATOM 2201 O O . GLN A 1 271 ? -7.089 15.451 22.035 1.00 80.31 271 GLN A O 1
ATOM 2206 N N . GLY A 1 272 ? -9.203 14.670 22.024 1.00 69.31 272 GLY A N 1
ATOM 2207 C CA . GLY A 1 272 ? -8.820 13.313 22.400 1.00 69.31 272 GLY A CA 1
ATOM 2208 C C . GLY A 1 272 ? -8.001 12.645 21.300 1.00 69.31 272 GLY A C 1
ATOM 2209 O O . GLY A 1 272 ? -8.128 12.974 20.117 1.00 69.31 272 GLY A O 1
ATOM 2210 N N . LYS A 1 273 ? -7.158 11.678 21.670 1.00 57.22 273 LYS A N 1
ATOM 2211 C CA . LYS A 1 273 ? -6.453 10.844 20.689 1.00 57.22 273 LYS A CA 1
ATOM 2212 C C . LYS A 1 273 ? -7.428 9.833 20.088 1.00 57.22 273 LYS A C 1
ATOM 2214 O O . LYS A 1 273 ? -7.449 8.678 20.481 1.00 57.22 273 LYS A O 1
ATOM 2219 N N . PHE A 1 274 ? -8.221 10.286 19.128 1.00 48.53 274 PHE A N 1
ATOM 2220 C CA . PHE A 1 274 ? -8.981 9.417 18.238 1.00 48.53 274 PHE A CA 1
ATOM 2221 C C . PHE A 1 274 ? -8.060 9.021 17.096 1.00 48.53 274 PHE A C 1
ATOM 2223 O O . PHE A 1 274 ? -7.985 9.694 16.070 1.00 48.53 2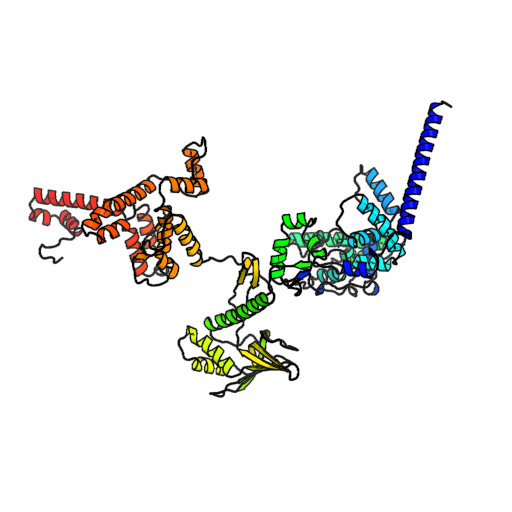74 PHE A O 1
ATOM 2230 N N . GLY A 1 275 ? -7.275 7.972 17.313 1.00 41.03 275 GLY A N 1
ATOM 2231 C CA . GLY A 1 275 ? -6.711 7.238 16.197 1.00 41.03 275 GLY A CA 1
ATOM 2232 C C . GLY A 1 275 ? -7.803 6.318 15.684 1.00 41.03 275 GLY A C 1
ATOM 2233 O O . GLY A 1 275 ? -8.211 5.405 16.397 1.00 41.03 275 GLY A O 1
ATOM 2234 N N . THR A 1 276 ? -8.278 6.508 14.455 1.00 43.38 276 THR A N 1
ATOM 2235 C CA . THR A 1 276 ? -8.781 5.335 13.754 1.00 43.38 276 THR A CA 1
ATOM 2236 C C . THR A 1 276 ? -7.549 4.469 13.517 1.00 43.38 276 THR A C 1
ATOM 2238 O O . THR A 1 276 ? -6.735 4.755 12.639 1.00 43.38 276 THR A O 1
ATOM 2241 N N . ASN A 1 277 ? -7.372 3.416 14.318 1.00 44.62 277 ASN A N 1
ATOM 2242 C CA . ASN A 1 277 ? -6.553 2.272 13.914 1.00 44.62 277 ASN A CA 1
ATOM 2243 C C . ASN A 1 277 ? -7.285 1.582 12.759 1.00 44.62 277 ASN A C 1
ATOM 2245 O O . ASN A 1 277 ? -7.791 0.470 12.873 1.00 44.62 277 ASN A O 1
ATOM 2249 N N . GLU A 1 278 ? -7.463 2.310 11.661 1.00 51.16 278 GLU A N 1
ATOM 2250 C CA . GLU A 1 278 ? -8.123 1.786 10.496 1.00 51.16 278 GLU A CA 1
ATOM 2251 C C . GLU A 1 278 ? -7.130 0.837 9.850 1.00 51.16 278 GLU A C 1
ATOM 2253 O O . GLU A 1 278 ? -6.086 1.242 9.328 1.00 51.16 278 GLU A O 1
ATOM 2258 N N . VAL A 1 279 ? -7.444 -0.453 9.944 1.00 64.25 279 VAL A N 1
ATOM 2259 C CA . VAL A 1 279 ? -6.725 -1.486 9.211 1.00 64.25 279 VAL A CA 1
ATOM 2260 C C . VAL A 1 279 ? -6.723 -1.061 7.748 1.00 64.25 279 VAL A C 1
ATOM 2262 O O . VAL A 1 279 ? -7.760 -0.702 7.189 1.00 64.25 279 VAL A O 1
ATOM 2265 N N . ALA A 1 280 ? -5.559 -1.101 7.108 1.00 69.25 280 ALA A N 1
ATOM 2266 C CA . ALA A 1 280 ? -5.393 -0.640 5.733 1.00 69.25 280 ALA A CA 1
ATOM 2267 C C . ALA A 1 280 ? -6.378 -1.284 4.728 1.00 69.25 280 ALA A C 1
ATOM 2269 O O . ALA A 1 280 ? -6.685 -0.698 3.688 1.00 69.25 280 ALA A O 1
ATOM 2270 N N . LEU A 1 281 ? -6.876 -2.481 5.052 1.00 76.94 281 LEU A N 1
ATOM 2271 C CA . LEU A 1 281 ? -7.914 -3.200 4.321 1.00 76.94 281 LEU A CA 1
ATOM 2272 C C . LEU A 1 281 ? -9.306 -2.551 4.457 1.00 76.94 281 LEU A C 1
ATOM 2274 O O . LEU A 1 281 ? -10.012 -2.427 3.462 1.00 76.94 281 LEU A O 1
ATOM 2278 N N . VAL A 1 282 ? -9.683 -2.066 5.646 1.00 78.81 282 VAL A N 1
ATOM 2279 C CA . VAL A 1 282 ? -10.957 -1.353 5.877 1.00 78.81 282 VAL A CA 1
ATOM 2280 C C . VAL A 1 282 ? -10.994 -0.063 5.060 1.00 78.81 282 VAL A C 1
ATOM 2282 O O . VAL A 1 282 ? -11.997 0.215 4.407 1.00 78.81 282 VAL A O 1
ATOM 2285 N N . SER A 1 283 ? -9.878 0.672 5.009 1.00 73.81 283 SER A N 1
ATOM 2286 C CA . SER A 1 283 ? -9.757 1.882 4.185 1.00 73.81 283 SER A CA 1
ATOM 2287 C C . SER A 1 283 ? -9.914 1.582 2.688 1.00 73.81 283 SER A C 1
ATOM 2289 O O . SER A 1 283 ? -10.603 2.318 1.979 1.00 73.81 283 SER A O 1
ATOM 2291 N N . LEU A 1 284 ? -9.333 0.475 2.209 1.00 78.31 284 LEU A N 1
ATOM 2292 C CA . LEU A 1 284 ? -9.495 0.028 0.824 1.00 78.31 284 LEU A CA 1
ATOM 2293 C C . LEU A 1 284 ? -10.958 -0.305 0.508 1.00 78.31 284 LEU A C 1
ATOM 2295 O O . LEU A 1 284 ? -11.491 0.167 -0.496 1.00 78.31 284 LEU A O 1
ATOM 2299 N N . ILE A 1 285 ? -11.604 -1.089 1.375 1.00 84.88 285 ILE A N 1
ATOM 2300 C CA . ILE A 1 285 ? -13.009 -1.487 1.228 1.00 84.88 285 ILE A CA 1
ATOM 2301 C C . ILE A 1 285 ? -13.917 -0.252 1.265 1.00 84.88 285 ILE A C 1
ATOM 2303 O O . ILE A 1 285 ? -14.792 -0.112 0.413 1.00 84.88 285 ILE A O 1
ATOM 2307 N N . ARG A 1 286 ? -13.659 0.695 2.179 1.00 80.19 286 ARG A N 1
ATOM 2308 C CA . ARG A 1 286 ? -14.373 1.977 2.238 1.00 80.19 286 ARG A CA 1
ATOM 2309 C C . ARG A 1 286 ? -14.260 2.738 0.919 1.00 80.19 286 ARG A C 1
ATOM 2311 O O . ARG A 1 286 ? -15.270 3.203 0.412 1.00 80.19 286 ARG A O 1
ATOM 2318 N N . GLY A 1 287 ? -13.060 2.822 0.343 1.00 78.31 287 GLY A N 1
ATOM 2319 C CA . GLY A 1 287 ? -12.843 3.490 -0.942 1.00 78.31 287 GLY A CA 1
ATOM 2320 C C . GLY A 1 287 ? -13.586 2.837 -2.112 1.00 78.31 287 GLY A C 1
ATOM 2321 O O . GLY A 1 287 ? -13.983 3.534 -3.040 1.00 78.31 287 GLY A O 1
ATOM 2322 N N . GLN A 1 288 ? -13.812 1.518 -2.075 1.00 84.50 288 GLN A N 1
ATOM 2323 C CA . GLN A 1 288 ? -14.665 0.860 -3.069 1.00 84.50 288 GLN A CA 1
ATOM 2324 C C . GLN A 1 288 ? -16.141 1.175 -2.843 1.00 84.50 288 GLN A C 1
ATOM 2326 O O . GLN A 1 288 ? -16.843 1.451 -3.808 1.00 84.50 288 GLN A O 1
ATOM 2331 N N . LEU A 1 289 ? -16.594 1.177 -1.589 1.00 84.44 289 LEU A N 1
ATOM 2332 C CA . LEU A 1 289 ? -17.991 1.417 -1.234 1.00 84.44 289 LEU A CA 1
ATOM 2333 C C . LEU A 1 289 ? -18.434 2.887 -1.344 1.00 84.44 289 LEU A C 1
ATOM 2335 O O . LEU A 1 289 ? -19.628 3.147 -1.428 1.00 84.44 289 LEU A O 1
ATOM 2339 N N . ASP A 1 290 ? -17.497 3.836 -1.393 1.00 82.25 290 ASP A N 1
ATOM 2340 C CA . ASP A 1 290 ? -17.761 5.266 -1.638 1.00 82.25 290 ASP A CA 1
ATOM 2341 C C . ASP A 1 290 ? -18.059 5.583 -3.119 1.00 82.25 290 ASP A C 1
ATOM 2343 O O . ASP A 1 290 ? -18.395 6.711 -3.482 1.00 82.25 290 ASP A O 1
ATOM 2347 N N . LYS A 1 291 ? -17.942 4.592 -4.012 1.00 84.94 291 LYS A N 1
ATOM 2348 C CA . LYS A 1 291 ? -18.302 4.759 -5.422 1.00 84.94 291 LYS A CA 1
ATOM 2349 C C . LYS A 1 291 ? -19.783 5.106 -5.549 1.00 84.94 291 LYS A C 1
ATOM 2351 O O . LYS A 1 291 ? -20.643 4.418 -4.996 1.00 84.94 291 LYS A O 1
ATOM 2356 N N . LYS A 1 292 ? -20.076 6.153 -6.322 1.00 84.81 292 LYS A N 1
ATOM 2357 C CA . LYS A 1 292 ? -21.431 6.688 -6.495 1.00 84.81 292 LYS A CA 1
ATOM 2358 C C . LYS A 1 292 ? -22.414 5.614 -6.959 1.00 84.81 292 LYS A C 1
ATOM 2360 O O . LYS A 1 292 ? -23.527 5.555 -6.461 1.00 84.81 292 LYS A O 1
ATOM 2365 N N . GLU A 1 293 ? -21.986 4.736 -7.858 1.00 88.81 293 GLU A N 1
ATOM 2366 C CA . GLU A 1 293 ? -22.807 3.653 -8.394 1.00 88.81 293 GLU A CA 1
ATOM 2367 C C . GLU A 1 293 ? -23.255 2.673 -7.298 1.00 88.81 293 GLU A C 1
ATOM 2369 O O . GLU A 1 293 ? -24.368 2.154 -7.351 1.00 88.81 293 GLU A O 1
ATOM 2374 N N . ILE A 1 294 ? -22.409 2.443 -6.287 1.00 86.56 294 ILE A N 1
ATOM 2375 C CA . ILE A 1 294 ? -22.721 1.575 -5.145 1.00 86.56 294 ILE A CA 1
ATOM 2376 C C . ILE A 1 294 ? -23.668 2.287 -4.179 1.00 86.56 294 ILE A C 1
ATOM 2378 O O . ILE A 1 294 ? -24.661 1.699 -3.755 1.00 86.56 294 ILE A O 1
ATOM 2382 N N . LEU A 1 295 ? -23.389 3.550 -3.850 1.00 82.69 295 LEU A N 1
ATOM 2383 C CA . LEU A 1 295 ? -24.247 4.348 -2.971 1.00 82.69 295 LEU A CA 1
ATOM 2384 C C . LEU A 1 295 ? -25.657 4.511 -3.5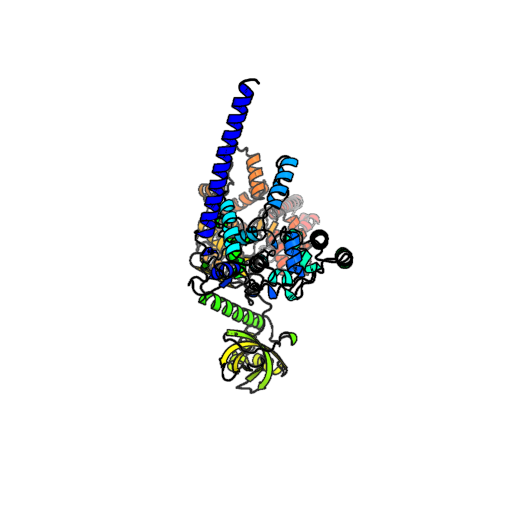62 1.00 82.69 295 LEU A C 1
ATOM 2386 O O . LEU A 1 295 ? -26.641 4.257 -2.867 1.00 82.69 295 LEU A O 1
ATOM 2390 N N . ASP A 1 296 ? -25.755 4.814 -4.859 1.00 84.44 296 ASP A N 1
ATOM 2391 C CA . ASP A 1 296 ? -27.023 4.929 -5.585 1.00 84.44 296 ASP A CA 1
ATOM 2392 C C . ASP A 1 296 ? -27.794 3.593 -5.572 1.00 84.44 296 ASP A C 1
ATOM 2394 O O . ASP A 1 296 ? -29.001 3.578 -5.318 1.00 84.44 296 ASP A O 1
ATOM 2398 N N . ALA A 1 297 ? -27.109 2.458 -5.773 1.00 85.38 297 ALA A N 1
ATOM 2399 C CA . ALA A 1 297 ? -27.723 1.127 -5.721 1.00 85.38 297 ALA A CA 1
ATOM 2400 C C . ALA A 1 297 ? -28.252 0.758 -4.322 1.00 85.38 297 ALA A C 1
ATOM 2402 O O . ALA A 1 297 ? -29.240 0.031 -4.204 1.00 85.38 297 ALA A O 1
ATOM 2403 N N . LEU A 1 298 ? -27.616 1.271 -3.267 1.00 81.19 298 LEU A N 1
ATOM 2404 C CA . LEU A 1 298 ? -28.035 1.086 -1.876 1.00 81.19 298 LEU A CA 1
ATOM 2405 C C . LEU A 1 298 ? -29.054 2.137 -1.404 1.00 81.19 298 LEU A C 1
ATOM 2407 O O . LEU A 1 298 ? -29.546 2.039 -0.279 1.00 81.19 298 LEU A O 1
ATOM 2411 N N . GLY A 1 299 ? -29.387 3.125 -2.243 1.00 79.44 299 GLY A N 1
ATOM 2412 C CA . GLY A 1 299 ? -30.280 4.228 -1.889 1.00 79.44 299 GLY A CA 1
ATOM 2413 C C . GLY A 1 299 ? -29.697 5.156 -0.821 1.00 79.44 299 GLY A C 1
ATOM 2414 O O . GLY A 1 299 ? -30.445 5.661 0.015 1.00 79.44 299 GLY A O 1
ATOM 2415 N N . MET A 1 300 ? -28.375 5.340 -0.818 1.00 76.38 300 MET A N 1
ATOM 2416 C CA . MET A 1 300 ? -27.643 6.156 0.153 1.00 76.38 300 MET A CA 1
ATOM 2417 C C . MET A 1 300 ? -27.034 7.378 -0.528 1.00 76.38 300 MET A C 1
ATOM 2419 O O . MET A 1 300 ? -26.495 7.282 -1.625 1.00 76.38 300 MET A O 1
ATOM 2423 N N . GLU A 1 301 ? -27.082 8.535 0.132 1.00 69.50 301 GLU A N 1
ATOM 2424 C CA . GLU A 1 301 ? -26.536 9.775 -0.434 1.00 69.50 301 GLU A CA 1
ATOM 2425 C C . GLU A 1 301 ? -25.031 9.930 -0.161 1.00 69.50 301 GLU A C 1
ATOM 2427 O O . GLU A 1 301 ? -24.349 10.701 -0.837 1.00 69.50 301 GLU A O 1
ATOM 2432 N N . ASN A 1 302 ? -24.498 9.252 0.863 1.00 68.19 302 ASN A N 1
ATOM 2433 C CA . ASN A 1 302 ? -23.101 9.390 1.279 1.00 68.19 302 ASN A CA 1
ATOM 2434 C C . ASN A 1 302 ? -22.581 8.193 2.098 1.00 68.19 302 ASN A C 1
ATOM 2436 O O . ASN A 1 302 ? -23.340 7.433 2.696 1.00 68.19 302 ASN A O 1
ATOM 2440 N N . ILE A 1 303 ? -21.253 8.086 2.210 1.00 64.25 303 ILE A N 1
ATOM 2441 C CA . ILE A 1 303 ? -20.561 7.029 2.967 1.00 64.25 303 ILE A CA 1
ATOM 2442 C C . ILE A 1 303 ? -20.859 7.020 4.479 1.00 64.25 303 ILE A C 1
ATOM 2444 O O . ILE A 1 303 ? -20.735 5.977 5.129 1.00 64.25 303 ILE A O 1
ATOM 2448 N N . ASN A 1 304 ? -21.259 8.153 5.072 1.00 64.69 304 ASN A N 1
ATOM 2449 C CA . ASN A 1 304 ? -21.599 8.181 6.499 1.00 64.69 304 ASN A CA 1
ATOM 2450 C C . ASN A 1 304 ? -22.903 7.415 6.748 1.00 64.69 304 ASN A C 1
ATOM 2452 O O . ASN A 1 304 ? -22.998 6.692 7.734 1.00 64.69 304 ASN A O 1
ATOM 2456 N N . GLU A 1 305 ? -23.877 7.512 5.839 1.00 64.50 305 GLU A N 1
ATOM 2457 C CA . GLU A 1 305 ? -25.096 6.696 5.891 1.00 64.50 305 GLU A CA 1
ATOM 2458 C C . GLU A 1 305 ? -24.759 5.209 5.809 1.00 64.50 305 GLU A C 1
ATOM 2460 O O . GLU A 1 305 ? -25.196 4.446 6.670 1.00 64.50 305 GLU A O 1
ATOM 2465 N N . LEU A 1 306 ? -23.887 4.819 4.872 1.00 71.75 306 LEU A N 1
ATOM 2466 C CA . LEU A 1 306 ? -23.417 3.438 4.751 1.00 71.75 306 LEU A CA 1
ATOM 2467 C C . LEU A 1 306 ? -22.763 2.938 6.035 1.00 71.75 306 LEU A C 1
ATOM 2469 O O . LEU A 1 306 ? -23.032 1.825 6.477 1.00 71.75 306 LEU A O 1
ATOM 2473 N N . SER A 1 307 ? -21.927 3.760 6.663 1.00 68.94 307 SER A N 1
ATOM 2474 C CA . SER A 1 307 ? -21.216 3.386 7.888 1.00 68.94 307 SER A CA 1
ATOM 2475 C C . SER A 1 307 ? -22.166 3.101 9.060 1.00 68.94 307 SER A C 1
ATOM 2477 O O . SER A 1 307 ? -21.837 2.327 9.960 1.00 68.94 307 SER A O 1
ATOM 2479 N N . HIS A 1 308 ? -23.366 3.679 9.016 1.00 65.94 308 HIS A N 1
ATOM 2480 C CA . HIS A 1 308 ? -24.393 3.606 10.051 1.00 65.94 308 HIS A CA 1
ATOM 2481 C C . HIS A 1 308 ? -25.611 2.756 9.676 1.00 65.94 308 HIS A C 1
ATOM 2483 O O . HIS A 1 308 ? -26.576 2.727 10.435 1.00 65.94 308 HIS A O 1
ATOM 2489 N N . ALA A 1 309 ? -25.588 2.094 8.522 1.00 68.50 309 ALA A N 1
ATOM 2490 C CA . ALA A 1 309 ? -26.728 1.347 8.006 1.00 68.50 309 ALA A CA 1
ATOM 2491 C C . ALA A 1 309 ? -26.876 -0.065 8.604 1.00 68.50 309 ALA A C 1
ATOM 2493 O O . ALA A 1 309 ? -27.810 -0.776 8.245 1.00 68.50 309 ALA A O 1
ATOM 2494 N N . GLY A 1 310 ? -25.957 -0.491 9.481 1.00 72.50 310 GLY A N 1
ATOM 2495 C CA . GLY A 1 310 ? -25.994 -1.823 10.093 1.00 72.50 310 GLY A CA 1
ATOM 2496 C C . GLY A 1 310 ? -25.808 -2.965 9.086 1.00 72.50 310 GLY A C 1
ATOM 2497 O O . GLY A 1 310 ? -26.258 -4.083 9.329 1.00 72.50 310 GLY A O 1
ATOM 2498 N N . LEU A 1 311 ? -25.180 -2.700 7.935 1.00 80.88 311 LEU A N 1
ATOM 2499 C CA . LEU A 1 311 ? -25.022 -3.703 6.886 1.00 80.88 311 LEU A CA 1
ATOM 2500 C C . LEU A 1 311 ? -23.972 -4.752 7.264 1.00 80.88 311 LEU A C 1
ATOM 2502 O O . LEU A 1 311 ? -22.985 -4.471 7.947 1.00 80.88 311 LEU A O 1
ATOM 2506 N N . ARG A 1 312 ? -24.143 -5.962 6.734 1.00 86.31 312 ARG A N 1
ATOM 2507 C CA . ARG A 1 312 ? -23.079 -6.969 6.676 1.00 86.31 312 ARG A CA 1
ATOM 2508 C C . ARG A 1 312 ? -22.494 -6.949 5.271 1.00 86.31 312 ARG A C 1
ATOM 2510 O O . ARG A 1 312 ? -23.211 -7.211 4.311 1.00 86.31 312 ARG A O 1
ATOM 2517 N N . VAL A 1 313 ? -21.218 -6.600 5.158 1.00 88.44 313 VAL A N 1
ATOM 2518 C CA . VAL A 1 313 ? -20.494 -6.571 3.883 1.00 88.44 313 VAL A CA 1
ATOM 2519 C C . VAL A 1 313 ? -19.568 -7.774 3.839 1.00 88.44 313 VAL A C 1
ATOM 2521 O O . VAL A 1 313 ? -18.647 -7.870 4.649 1.00 88.44 313 VAL A O 1
ATOM 2524 N N . PHE A 1 314 ? -19.803 -8.666 2.886 1.00 92.38 314 PHE A N 1
ATOM 2525 C CA . PHE A 1 314 ? -18.946 -9.815 2.614 1.00 92.38 314 PHE A CA 1
ATOM 2526 C C . PHE A 1 314 ? -17.959 -9.455 1.508 1.00 92.38 314 PHE A C 1
ATOM 2528 O O . PHE A 1 314 ? -18.326 -8.818 0.520 1.00 92.38 314 PHE A O 1
ATOM 2535 N N . THR A 1 315 ? -16.691 -9.796 1.707 1.00 93.12 315 THR A N 1
ATOM 2536 C CA . THR A 1 315 ? -15.598 -9.452 0.788 1.00 93.12 315 THR A CA 1
ATOM 2537 C C . THR A 1 315 ? -15.013 -10.705 0.153 1.00 93.12 315 THR A C 1
ATOM 2539 O O . THR A 1 315 ? -15.289 -11.814 0.587 1.00 93.12 315 THR A O 1
ATOM 2542 N N . THR A 1 316 ? -14.144 -10.541 -0.841 1.00 94.44 316 THR A N 1
ATOM 2543 C CA . THR A 1 316 ? -13.414 -11.655 -1.468 1.00 94.44 316 THR A CA 1
ATOM 2544 C C . THR A 1 316 ? -12.175 -12.097 -0.679 1.00 94.44 316 THR A C 1
ATOM 2546 O O . THR A 1 316 ? -11.434 -12.964 -1.141 1.00 94.44 316 THR A O 1
ATOM 2549 N N . ILE A 1 317 ? -11.924 -11.488 0.487 1.00 93.75 317 ILE A N 1
ATOM 2550 C CA . ILE A 1 317 ? -10.720 -11.717 1.288 1.00 93.75 317 ILE A CA 1
ATOM 2551 C C . ILE A 1 317 ? -10.799 -13.082 1.965 1.00 93.75 317 ILE A C 1
ATOM 2553 O O . ILE A 1 317 ? -11.708 -13.338 2.754 1.00 93.75 317 ILE A O 1
ATOM 2557 N N . ASP A 1 318 ? -9.805 -13.922 1.706 1.00 95.31 318 ASP A N 1
ATOM 2558 C CA . ASP A 1 318 ? -9.623 -15.199 2.384 1.00 95.31 318 ASP A CA 1
ATOM 2559 C C . ASP A 1 318 ? -8.862 -14.974 3.698 1.00 95.31 318 ASP A C 1
ATOM 2561 O O . ASP A 1 318 ? -7.772 -14.391 3.709 1.00 95.31 318 ASP A O 1
ATOM 2565 N N . LYS A 1 319 ? -9.436 -15.421 4.821 1.00 91.81 319 LYS A N 1
ATOM 2566 C CA . LYS A 1 319 ? -8.868 -15.208 6.158 1.00 91.81 319 LYS A CA 1
ATOM 2567 C C . LYS A 1 319 ? -7.493 -15.854 6.319 1.00 91.81 319 LYS A C 1
ATOM 2569 O O . LYS A 1 319 ? -6.575 -15.215 6.838 1.00 91.81 319 LYS A O 1
ATOM 2574 N N . ASN A 1 320 ? -7.359 -17.104 5.888 1.00 93.06 320 ASN A N 1
ATOM 2575 C CA . ASN A 1 320 ? -6.138 -17.881 6.064 1.00 93.06 320 ASN A CA 1
ATOM 2576 C C . ASN A 1 320 ? -5.029 -17.298 5.192 1.00 93.06 320 ASN A C 1
ATOM 2578 O O . ASN A 1 320 ? -3.932 -17.026 5.678 1.00 93.06 320 ASN A O 1
ATOM 2582 N N . LEU A 1 321 ? -5.342 -16.999 3.929 1.00 94.62 321 LEU A N 1
ATOM 2583 C CA . LEU A 1 321 ? -4.387 -16.383 3.018 1.00 94.62 321 LEU A CA 1
ATOM 2584 C C . LEU A 1 321 ? -3.973 -14.983 3.487 1.00 94.62 321 LEU A C 1
ATOM 2586 O O . LEU A 1 321 ? -2.808 -14.614 3.351 1.00 94.62 321 LEU A O 1
ATOM 2590 N N . GLN A 1 322 ? -4.899 -14.192 4.035 1.00 92.44 322 GLN A N 1
ATOM 2591 C CA . GLN A 1 322 ? -4.606 -12.865 4.577 1.00 92.44 322 GLN A CA 1
ATOM 2592 C C . GLN A 1 322 ? -3.637 -12.931 5.764 1.00 92.44 322 GLN A C 1
ATOM 2594 O O . GLN A 1 322 ? -2.664 -12.168 5.803 1.00 92.44 322 GLN A O 1
ATOM 2599 N N . ASP A 1 323 ? -3.874 -13.839 6.711 1.00 90.69 323 ASP A N 1
ATOM 2600 C CA . ASP A 1 323 ? -3.008 -14.033 7.876 1.00 90.69 323 ASP A CA 1
ATOM 2601 C C . ASP A 1 323 ? -1.628 -14.558 7.474 1.00 90.69 323 ASP A C 1
ATOM 2603 O O . ASP A 1 323 ? -0.603 -14.012 7.896 1.00 90.69 323 ASP A O 1
ATOM 2607 N N . GLU A 1 324 ? -1.586 -15.585 6.622 1.00 94.56 324 GLU A N 1
ATOM 2608 C CA . GLU A 1 324 ? -0.338 -16.166 6.134 1.00 94.56 324 GLU A CA 1
ATOM 2609 C C . GLU A 1 324 ? 0.467 -15.152 5.323 1.00 94.56 324 GLU A C 1
ATOM 2611 O O . GLU A 1 324 ? 1.673 -15.007 5.541 1.00 94.56 324 GLU A O 1
ATOM 2616 N N . ALA A 1 325 ? -0.180 -14.384 4.443 1.00 94.69 325 ALA A N 1
ATOM 2617 C CA . ALA A 1 325 ? 0.479 -13.326 3.687 1.00 94.69 325 ALA A CA 1
ATOM 2618 C C . ALA A 1 325 ? 1.061 -12.251 4.616 1.00 94.69 325 ALA A C 1
ATOM 2620 O O . ALA A 1 325 ? 2.197 -11.808 4.412 1.00 94.69 325 ALA A O 1
ATOM 2621 N N . GLN A 1 326 ? 0.328 -11.843 5.659 1.00 93.06 326 GLN A N 1
ATOM 2622 C CA . GLN A 1 326 ? 0.805 -10.860 6.633 1.00 93.06 326 GLN A CA 1
ATOM 2623 C C . GLN A 1 326 ? 1.993 -11.396 7.444 1.00 93.06 326 GLN A C 1
ATOM 2625 O O . GLN A 1 326 ? 2.979 -10.675 7.645 1.00 93.06 326 GLN A O 1
ATOM 2630 N N . LEU A 1 327 ? 1.932 -12.657 7.878 1.00 94.31 327 LEU A N 1
ATOM 2631 C CA . LEU A 1 327 ? 3.018 -13.331 8.586 1.00 94.31 327 LEU A CA 1
ATOM 2632 C C . LEU A 1 327 ? 4.261 -13.464 7.700 1.00 94.31 327 LEU A C 1
ATOM 2634 O O . LEU A 1 327 ? 5.363 -13.091 8.113 1.00 94.31 327 LEU A O 1
ATOM 2638 N N . MET A 1 328 ? 4.100 -13.936 6.462 1.00 95.81 328 MET A N 1
ATOM 2639 C CA . MET A 1 328 ? 5.208 -14.082 5.519 1.00 95.81 328 MET A CA 1
ATOM 2640 C C . MET A 1 328 ? 5.810 -12.736 5.136 1.00 95.81 328 MET A C 1
ATOM 2642 O O . MET A 1 328 ? 7.035 -12.635 5.048 1.00 95.81 328 MET A O 1
ATOM 2646 N N . MET A 1 329 ? 5.005 -11.684 4.969 1.00 95.31 329 MET A N 1
ATOM 2647 C CA . MET A 1 329 ? 5.520 -10.330 4.761 1.00 95.31 329 MET A CA 1
ATOM 2648 C C . MET A 1 329 ? 6.394 -9.895 5.941 1.00 95.31 329 MET A C 1
ATOM 2650 O O . MET A 1 329 ? 7.521 -9.445 5.737 1.00 95.31 329 MET A O 1
ATOM 2654 N N . ARG A 1 330 ? 5.929 -10.084 7.184 1.00 95.50 330 ARG A N 1
ATOM 2655 C CA . ARG A 1 330 ? 6.702 -9.736 8.389 1.00 95.50 330 ARG A CA 1
ATOM 2656 C C . ARG A 1 330 ? 8.019 -10.506 8.472 1.00 95.50 330 ARG A C 1
ATOM 2658 O O . ARG A 1 330 ? 9.075 -9.890 8.643 1.00 95.50 330 ARG A O 1
ATOM 2665 N N . ARG A 1 331 ? 7.977 -11.829 8.277 1.00 96.12 331 ARG A N 1
ATOM 2666 C CA . ARG A 1 331 ? 9.168 -12.696 8.259 1.00 96.12 331 ARG A CA 1
ATOM 2667 C C . ARG A 1 331 ? 10.167 -12.259 7.186 1.00 96.12 331 ARG A C 1
ATOM 2669 O O . ARG A 1 331 ? 11.355 -12.125 7.480 1.00 96.12 331 ARG A O 1
ATOM 2676 N N . ASN A 1 332 ? 9.704 -12.004 5.962 1.00 96.81 332 ASN A N 1
ATOM 2677 C CA . ASN A 1 332 ? 10.578 -11.655 4.841 1.00 96.81 332 ASN A CA 1
ATOM 2678 C C . ASN A 1 332 ? 11.139 -10.234 4.933 1.00 96.81 332 ASN A C 1
ATOM 2680 O O . ASN A 1 332 ? 12.314 -10.047 4.635 1.00 96.81 332 ASN A O 1
ATOM 2684 N N . LEU A 1 333 ? 10.364 -9.249 5.397 1.00 96.69 333 LEU A N 1
ATOM 2685 C CA . LEU A 1 333 ? 10.889 -7.901 5.636 1.00 96.69 333 LEU A CA 1
ATOM 2686 C C . LEU A 1 333 ? 11.946 -7.912 6.743 1.00 96.69 333 LEU A C 1
ATOM 2688 O O . LEU A 1 333 ? 13.006 -7.314 6.578 1.00 96.69 333 LEU A O 1
ATOM 2692 N N . SER A 1 334 ? 11.706 -8.647 7.833 1.00 96.12 334 SER A N 1
ATOM 2693 C CA . SER A 1 334 ? 12.700 -8.809 8.898 1.00 96.12 334 SER A CA 1
ATOM 2694 C C . SER A 1 334 ? 13.972 -9.509 8.401 1.00 96.12 334 SER A C 1
ATOM 2696 O O . SER A 1 334 ? 15.084 -9.046 8.657 1.00 96.12 334 SER A O 1
ATOM 2698 N N . ARG A 1 335 ? 13.820 -10.584 7.614 1.00 95.75 335 ARG A N 1
ATOM 2699 C CA . ARG A 1 335 ? 14.936 -11.267 6.942 1.00 95.75 335 ARG A CA 1
ATOM 2700 C C . ARG A 1 335 ? 15.710 -10.319 6.025 1.00 95.75 335 ARG A C 1
ATOM 2702 O O . ARG A 1 335 ? 16.936 -10.341 6.039 1.00 95.75 335 ARG A O 1
ATOM 2709 N N . LEU A 1 336 ? 15.018 -9.506 5.230 1.00 96.56 336 LEU A N 1
ATOM 2710 C CA . LEU A 1 336 ? 15.644 -8.556 4.316 1.00 96.56 336 LEU A CA 1
ATOM 2711 C C . LEU A 1 336 ? 16.420 -7.477 5.079 1.00 96.56 336 LEU A C 1
ATOM 2713 O O . LEU A 1 336 ? 17.530 -7.144 4.683 1.00 96.56 336 LEU A O 1
ATOM 2717 N N . GLU A 1 337 ? 15.895 -6.986 6.203 1.00 95.62 337 GLU A N 1
ATOM 2718 C CA . GLU A 1 337 ? 16.615 -6.039 7.063 1.00 95.62 337 GLU A CA 1
ATOM 2719 C C . GLU A 1 337 ? 17.931 -6.635 7.594 1.00 95.62 337 GLU A C 1
ATOM 2721 O O . GLU A 1 337 ? 18.934 -5.929 7.654 1.00 95.62 337 GLU A O 1
ATOM 2726 N N . LEU A 1 338 ? 17.957 -7.930 7.934 1.00 94.25 338 LEU A N 1
ATOM 2727 C CA . LEU A 1 338 ? 19.186 -8.639 8.321 1.00 94.25 338 LEU A CA 1
ATOM 2728 C C . LEU A 1 338 ? 20.163 -8.813 7.147 1.00 94.25 338 LEU A C 1
ATOM 2730 O O . LEU A 1 338 ? 21.368 -8.735 7.340 1.00 94.25 338 LEU A O 1
ATOM 2734 N N . ILE A 1 339 ? 19.675 -9.038 5.924 1.00 94.81 339 ILE A N 1
ATOM 2735 C CA . ILE A 1 339 ? 20.542 -9.138 4.735 1.00 94.81 339 ILE A CA 1
ATOM 2736 C C . ILE A 1 339 ? 21.150 -7.775 4.386 1.00 94.81 339 ILE A C 1
ATOM 2738 O O . ILE A 1 339 ? 22.306 -7.691 3.985 1.00 94.81 339 ILE A O 1
ATOM 2742 N N . LEU A 1 340 ? 20.373 -6.700 4.506 1.00 94.25 340 LEU A N 1
ATOM 2743 C CA . LEU A 1 340 ? 20.810 -5.359 4.120 1.00 94.25 340 LEU A CA 1
ATOM 2744 C C . LEU A 1 340 ? 21.697 -4.692 5.175 1.00 94.25 340 LEU A C 1
ATOM 2746 O O . LEU A 1 340 ? 22.420 -3.750 4.851 1.00 94.25 340 LEU A O 1
ATOM 2750 N N . LYS A 1 341 ? 21.610 -5.124 6.436 1.00 90.38 341 LYS A N 1
ATOM 2751 C CA . LYS A 1 341 ? 22.285 -4.479 7.563 1.00 90.38 341 LYS A CA 1
ATOM 2752 C C . LYS A 1 341 ? 22.742 -5.508 8.597 1.00 90.38 341 LYS A C 1
ATOM 2754 O O . LYS A 1 341 ? 21.977 -6.385 8.985 1.00 90.38 341 LYS A O 1
ATOM 2759 N N . ASP A 1 342 ? 23.920 -5.293 9.177 1.00 85.88 342 ASP A N 1
ATOM 2760 C CA . ASP A 1 342 ? 24.424 -6.090 10.307 1.00 85.88 342 ASP A CA 1
ATOM 2761 C C . ASP A 1 342 ? 23.492 -6.041 11.521 1.00 85.88 342 ASP A C 1
ATOM 2763 O O . ASP A 1 342 ? 22.912 -4.989 11.814 1.00 85.88 342 ASP A O 1
ATOM 2767 N N . TYR A 1 343 ? 23.393 -7.142 12.268 1.00 91.69 343 TYR A N 1
ATOM 2768 C CA . TYR A 1 343 ? 22.561 -7.226 13.468 1.00 91.69 343 TYR A CA 1
ATOM 2769 C C . TYR A 1 343 ? 22.975 -6.214 14.551 1.00 91.69 343 TYR A C 1
ATOM 2771 O O . TYR A 1 343 ? 24.163 -6.027 14.829 1.00 91.69 343 TYR A O 1
ATOM 2779 N N . GLN A 1 344 ? 21.975 -5.587 15.177 1.00 91.62 344 GLN A N 1
ATOM 2780 C CA . GLN A 1 344 ? 22.109 -4.665 16.307 1.00 91.62 344 GLN A CA 1
ATOM 2781 C C . GLN A 1 344 ? 20.905 -4.834 17.248 1.00 91.62 344 GLN A C 1
ATOM 2783 O O . GLN A 1 344 ? 19.815 -5.134 16.752 1.00 91.62 344 GLN A O 1
ATOM 2788 N N . PRO A 1 345 ? 21.072 -4.632 18.569 1.00 92.94 345 PRO A N 1
ATOM 2789 C CA . PRO A 1 345 ? 19.948 -4.578 19.497 1.00 92.94 345 PRO A CA 1
ATOM 2790 C C . PRO A 1 345 ? 19.037 -3.378 19.203 1.00 92.94 345 PRO A C 1
ATOM 2792 O O . PRO A 1 345 ? 19.455 -2.370 18.627 1.00 92.94 345 PRO A O 1
ATOM 2795 N N . GLU A 1 346 ? 17.781 -3.499 19.613 1.00 94.19 346 GLU A N 1
ATOM 2796 C CA . GLU A 1 346 ? 16.754 -2.476 19.436 1.00 94.19 346 GLU A CA 1
ATOM 2797 C C . GLU A 1 346 ? 16.839 -1.409 20.539 1.00 94.19 346 GLU A C 1
ATOM 2799 O O . GLU A 1 346 ? 17.459 -1.598 21.589 1.00 94.19 346 GLU A O 1
ATOM 2804 N N . SER A 1 347 ? 16.190 -0.261 20.321 1.00 91.81 347 SER A N 1
ATOM 2805 C CA . SER A 1 347 ? 16.157 0.808 21.325 1.00 91.81 347 SER A CA 1
ATOM 2806 C C . SER A 1 347 ? 15.461 0.350 22.609 1.00 91.81 347 SER A C 1
ATOM 2808 O O . SER A 1 347 ? 14.368 -0.219 22.552 1.00 91.81 347 SER A O 1
ATOM 2810 N N . ALA A 1 348 ? 16.042 0.697 23.763 1.00 87.12 348 ALA A N 1
ATOM 2811 C CA . ALA A 1 348 ? 15.491 0.395 25.085 1.00 87.12 348 ALA A CA 1
ATOM 2812 C C . ALA A 1 348 ? 14.046 0.899 25.275 1.00 87.12 348 ALA A C 1
ATOM 2814 O O . ALA A 1 348 ? 13.264 0.269 25.983 1.00 87.12 348 ALA A O 1
ATOM 2815 N N . ASN A 1 349 ? 13.673 1.993 24.601 1.00 88.62 349 ASN A N 1
ATOM 2816 C CA . ASN A 1 349 ? 12.332 2.584 24.675 1.00 88.62 349 ASN A CA 1
ATOM 2817 C C . ASN A 1 349 ? 11.247 1.751 23.969 1.00 88.62 349 ASN A C 1
ATOM 2819 O O . ASN A 1 349 ? 10.069 2.051 24.129 1.00 88.62 349 ASN A O 1
ATOM 2823 N N . SER A 1 350 ? 11.627 0.736 23.187 1.00 88.88 350 SER A N 1
ATOM 2824 C CA . SER A 1 350 ? 10.686 -0.119 22.443 1.00 88.88 350 SER A CA 1
ATOM 2825 C C . SER A 1 350 ? 10.100 -1.244 23.303 1.00 88.88 350 SER A C 1
ATOM 2827 O O . SER A 1 350 ? 9.183 -1.937 22.872 1.00 88.88 350 SER A O 1
ATOM 2829 N N . PHE A 1 351 ? 10.656 -1.471 24.497 1.00 89.69 351 PHE A N 1
ATOM 2830 C CA . PHE A 1 351 ? 10.238 -2.550 25.384 1.00 89.69 351 PHE A CA 1
ATOM 2831 C C . PHE A 1 351 ? 9.021 -2.159 26.226 1.00 89.69 351 PHE A C 1
ATOM 2833 O O . PHE A 1 351 ? 9.014 -1.126 26.901 1.00 89.69 351 PHE A O 1
ATOM 2840 N N . HIS A 1 352 ? 8.029 -3.048 26.259 1.00 84.31 352 HIS A N 1
ATOM 2841 C CA . HIS A 1 352 ? 6.837 -2.926 27.090 1.00 84.31 352 HIS A CA 1
ATOM 2842 C C . HIS A 1 352 ? 6.508 -4.271 27.735 1.00 84.31 352 HIS A C 1
ATOM 2844 O O . HIS A 1 352 ? 6.665 -5.316 27.109 1.00 84.31 352 HIS A O 1
ATOM 2850 N N . TYR A 1 353 ? 6.026 -4.234 28.978 1.00 81.75 353 TYR A N 1
ATOM 2851 C CA . TYR A 1 353 ? 5.611 -5.438 29.690 1.00 81.75 353 TYR A CA 1
ATOM 2852 C C . TYR A 1 353 ? 4.319 -6.007 29.096 1.00 81.75 353 TYR A C 1
ATOM 2854 O O . TYR A 1 353 ? 3.297 -5.323 29.022 1.00 81.75 353 TYR A O 1
ATOM 2862 N N . LEU A 1 354 ? 4.370 -7.279 28.722 1.00 76.19 354 LEU A N 1
ATOM 2863 C CA . LEU A 1 354 ? 3.274 -8.073 28.195 1.00 76.19 354 LEU A CA 1
ATOM 2864 C C . LEU A 1 354 ? 2.749 -9.028 29.271 1.00 76.19 354 LEU A C 1
ATOM 2866 O O . LEU A 1 354 ? 3.493 -9.509 30.131 1.00 76.19 354 LEU A O 1
ATOM 2870 N N . ARG A 1 355 ? 1.443 -9.306 29.210 1.00 78.69 355 ARG A N 1
ATOM 2871 C CA . ARG A 1 355 ? 0.782 -10.304 30.069 1.00 78.69 355 ARG A CA 1
ATOM 2872 C C . ARG A 1 355 ? 0.719 -11.686 29.426 1.00 78.69 355 ARG A C 1
ATOM 2874 O O . ARG A 1 355 ? 0.727 -12.679 30.136 1.00 78.69 355 ARG A O 1
ATOM 2881 N N . SER A 1 356 ? 0.682 -11.731 28.102 1.00 80.25 356 SER A N 1
ATOM 2882 C CA . SER A 1 356 ? 0.680 -12.940 27.287 1.00 80.25 356 SER A CA 1
ATOM 2883 C C . SER A 1 356 ? 1.350 -12.640 25.948 1.00 80.25 356 SER A C 1
ATOM 2885 O O . SER A 1 356 ? 1.517 -11.476 25.569 1.00 80.25 356 SER A O 1
ATOM 2887 N N . VAL A 1 357 ? 1.750 -13.692 25.242 1.00 82.06 357 VAL A N 1
ATOM 2888 C CA . VAL A 1 357 ? 2.224 -13.616 23.858 1.00 82.06 357 VAL A CA 1
ATOM 2889 C C . VAL A 1 357 ? 1.445 -14.607 23.009 1.00 82.06 357 VAL A C 1
ATOM 2891 O O . VAL A 1 357 ? 0.931 -15.598 23.520 1.00 82.06 357 VAL A O 1
ATOM 2894 N N . ILE A 1 358 ? 1.362 -14.338 21.710 1.00 85.94 358 ILE A N 1
ATOM 2895 C CA . ILE A 1 358 ? 0.662 -15.198 20.757 1.00 85.94 358 ILE A CA 1
ATOM 2896 C C . ILE A 1 358 ? 1.704 -15.798 19.801 1.00 85.94 358 ILE A C 1
ATOM 2898 O O . ILE A 1 358 ? 2.555 -15.052 19.300 1.00 85.94 358 ILE A O 1
ATOM 2902 N N . PRO A 1 359 ? 1.665 -17.113 19.519 1.00 90.44 359 PRO A N 1
ATOM 2903 C CA . PRO A 1 359 ? 2.493 -17.713 18.477 1.00 90.44 359 PRO A CA 1
ATOM 2904 C C . PRO A 1 359 ? 2.338 -17.007 17.119 1.00 90.44 359 PRO A C 1
ATOM 2906 O O . PRO A 1 359 ? 1.269 -16.508 16.772 1.00 90.44 359 PRO A O 1
ATOM 2909 N N . ASN A 1 360 ? 3.416 -16.971 16.336 1.00 91.56 360 ASN A N 1
ATOM 2910 C CA . ASN A 1 360 ? 3.538 -16.264 15.056 1.00 91.56 360 ASN A CA 1
ATOM 2911 C C . ASN A 1 360 ? 3.345 -14.733 15.131 1.00 91.56 360 ASN A C 1
ATOM 2913 O O . ASN A 1 360 ? 3.111 -14.078 14.113 1.00 91.56 360 ASN A O 1
ATOM 2917 N N . GLN A 1 361 ? 3.462 -14.134 16.319 1.00 92.38 361 GLN A N 1
ATOM 2918 C CA . GLN A 1 361 ? 3.507 -12.681 16.491 1.00 92.38 361 GLN A CA 1
ATOM 2919 C C . GLN A 1 361 ? 4.904 -12.208 16.894 1.00 92.38 361 GLN A C 1
ATOM 2921 O O . GLN A 1 361 ? 5.758 -12.986 17.323 1.00 92.38 361 GLN A O 1
ATOM 2926 N N . PHE A 1 362 ? 5.138 -10.909 16.712 1.00 95.06 362 PHE A N 1
ATOM 2927 C CA . PHE A 1 362 ? 6.445 -10.293 16.888 1.00 95.06 362 PHE A CA 1
ATOM 2928 C C . PHE A 1 362 ? 6.418 -9.298 18.039 1.00 95.06 362 PHE A C 1
ATOM 2930 O O . PHE A 1 362 ? 5.533 -8.443 18.092 1.00 95.06 362 PHE A O 1
ATOM 2937 N N . TYR A 1 363 ? 7.410 -9.372 18.919 1.00 95.06 363 TYR A N 1
ATOM 2938 C CA . TYR A 1 363 ? 7.468 -8.549 20.121 1.00 95.06 363 TYR A CA 1
ATOM 2939 C C . TYR A 1 363 ? 8.889 -8.071 20.406 1.00 95.06 363 TYR A C 1
ATOM 2941 O O . TYR A 1 363 ? 9.873 -8.619 19.910 1.00 95.06 363 TYR A O 1
ATOM 2949 N N . PHE A 1 364 ? 8.988 -7.032 21.231 1.00 96.94 364 PHE A N 1
ATOM 2950 C CA . PHE A 1 364 ? 10.250 -6.607 21.819 1.00 96.94 364 PHE A CA 1
ATOM 2951 C C . PHE A 1 364 ? 10.401 -7.265 23.184 1.00 96.94 364 PHE A C 1
ATOM 2953 O O . PHE A 1 364 ? 9.520 -7.139 24.031 1.00 96.94 364 PHE A O 1
ATOM 2960 N N . GLY A 1 365 ? 11.520 -7.944 23.400 1.00 96.56 365 GLY A N 1
ATOM 2961 C CA . GLY A 1 365 ? 11.838 -8.590 24.666 1.00 96.56 365 GLY A CA 1
ATOM 2962 C C . GLY A 1 365 ? 13.188 -8.137 25.201 1.00 96.56 365 GLY A C 1
ATOM 2963 O O . GLY A 1 365 ? 14.054 -7.697 24.445 1.00 96.56 365 GLY A O 1
ATOM 2964 N N . LYS A 1 366 ? 13.377 -8.230 26.515 1.00 97.75 366 LYS A N 1
ATOM 2965 C CA . LYS A 1 366 ? 14.614 -7.838 27.188 1.00 97.75 366 LYS A CA 1
ATOM 2966 C C . LYS A 1 366 ? 15.473 -9.059 27.482 1.00 97.75 366 LYS A C 1
ATOM 2968 O O . LYS A 1 366 ? 15.015 -10.017 28.097 1.00 97.75 366 LYS A O 1
ATOM 2973 N N . VAL A 1 367 ? 16.739 -9.027 27.085 1.00 97.81 367 VAL A N 1
ATOM 2974 C CA . VAL A 1 367 ? 17.675 -10.123 27.348 1.00 97.81 367 VAL A CA 1
ATOM 2975 C C . VAL A 1 367 ? 17.993 -10.188 28.839 1.00 97.81 367 VAL A C 1
ATOM 2977 O O . VAL A 1 367 ? 18.495 -9.223 29.417 1.00 97.81 367 VAL A O 1
ATOM 2980 N N . THR A 1 368 ? 17.749 -11.336 29.465 1.00 97.25 368 THR A N 1
ATOM 2981 C CA . THR A 1 368 ? 18.022 -11.564 30.895 1.00 97.25 368 THR A CA 1
ATOM 2982 C C . THR A 1 368 ? 19.235 -12.450 31.127 1.00 97.25 368 THR A C 1
ATOM 2984 O O . THR A 1 368 ? 19.963 -12.255 32.100 1.00 97.25 368 THR A O 1
ATOM 2987 N N . ARG A 1 369 ? 19.498 -13.397 30.222 1.00 97.12 369 ARG A N 1
ATOM 2988 C CA . ARG A 1 369 ? 20.638 -14.315 30.311 1.00 97.12 369 ARG A CA 1
ATOM 2989 C C . ARG A 1 369 ? 21.114 -14.726 28.921 1.00 97.12 369 ARG A C 1
ATOM 2991 O O . ARG A 1 369 ? 20.303 -14.941 28.028 1.00 97.12 369 ARG A O 1
ATOM 2998 N N . ILE A 1 370 ? 22.429 -14.855 28.752 1.00 96.50 370 ILE A N 1
ATOM 2999 C CA . ILE A 1 370 ? 23.065 -15.336 27.517 1.00 96.50 370 ILE A CA 1
ATOM 3000 C C . ILE A 1 370 ? 24.009 -16.477 27.890 1.00 96.50 370 ILE A C 1
ATOM 3002 O O . ILE A 1 370 ? 25.000 -16.263 28.589 1.00 96.50 370 ILE A O 1
ATOM 3006 N N . GLU A 1 371 ? 23.719 -17.674 27.399 1.00 95.50 371 GLU A N 1
ATOM 3007 C CA . GLU A 1 371 ? 24.583 -18.846 27.501 1.00 95.50 371 GLU A CA 1
ATOM 3008 C C . GLU A 1 371 ? 25.413 -18.949 26.220 1.00 95.50 371 GLU A C 1
ATOM 3010 O O . GLU A 1 371 ? 24.890 -19.199 25.136 1.00 95.50 371 GLU A O 1
ATOM 3015 N N . ARG A 1 372 ? 26.724 -18.710 26.335 1.00 92.12 372 ARG A N 1
ATOM 3016 C CA . ARG A 1 372 ? 27.657 -18.608 25.196 1.00 92.12 372 ARG A CA 1
ATOM 3017 C C . ARG A 1 372 ? 28.378 -19.924 24.893 1.00 92.12 372 ARG A C 1
ATOM 3019 O O . ARG A 1 372 ? 29.567 -19.920 24.576 1.00 92.12 372 ARG A O 1
ATOM 3026 N N . ASP A 1 373 ? 27.687 -21.051 25.031 1.00 85.88 373 ASP A N 1
ATOM 3027 C CA . ASP A 1 373 ? 28.267 -22.341 24.659 1.00 85.88 373 ASP A CA 1
ATOM 3028 C C . ASP A 1 373 ? 28.587 -22.362 23.151 1.00 85.88 373 ASP A C 1
ATOM 3030 O O . ASP A 1 373 ? 27.804 -21.887 22.328 1.00 85.88 373 ASP A O 1
ATOM 3034 N N . LYS A 1 374 ? 29.761 -22.886 22.775 1.00 71.75 374 LYS A N 1
ATOM 3035 C CA . LYS A 1 374 ? 30.214 -22.905 21.372 1.00 71.75 374 LYS A CA 1
ATOM 3036 C C . LYS A 1 374 ? 29.366 -23.808 20.473 1.00 71.75 374 LYS A C 1
ATOM 3038 O O . LYS A 1 374 ? 29.352 -23.593 19.265 1.00 71.75 374 LYS A O 1
ATOM 3043 N N . LYS A 1 375 ? 28.732 -24.837 21.035 1.00 78.81 375 LYS A N 1
ATOM 3044 C CA . LYS A 1 375 ? 27.920 -25.827 20.322 1.00 78.81 375 LYS A CA 1
ATOM 3045 C C . LYS A 1 375 ? 26.426 -25.617 20.546 1.00 78.81 375 LYS A C 1
ATOM 3047 O O . LYS A 1 375 ? 25.661 -25.933 19.643 1.00 78.81 375 LYS A O 1
ATOM 3052 N N . ASN A 1 376 ? 26.025 -25.102 21.708 1.00 91.75 376 ASN A N 1
ATOM 3053 C CA . ASN A 1 376 ? 24.614 -24.983 22.075 1.00 91.75 376 ASN A CA 1
ATOM 3054 C C . ASN A 1 376 ? 24.267 -23.655 22.787 1.00 91.75 376 ASN A C 1
ATOM 3056 O O . ASN A 1 376 ? 23.921 -23.659 23.973 1.00 91.75 376 ASN A O 1
ATOM 3060 N N . PRO A 1 377 ? 24.412 -22.499 22.113 1.00 94.88 377 PRO A N 1
ATOM 3061 C CA . PRO A 1 377 ? 24.125 -21.206 22.722 1.00 94.88 377 PRO A CA 1
ATOM 3062 C C . PRO A 1 377 ? 22.622 -20.974 22.926 1.00 94.88 377 PRO A C 1
ATOM 3064 O O . PRO A 1 377 ? 21.821 -21.298 22.055 1.00 94.88 377 PRO A O 1
ATOM 3067 N N . HIS A 1 378 ? 22.256 -20.321 24.030 1.00 97.00 378 HIS A N 1
ATOM 3068 C CA . HIS A 1 378 ? 20.873 -19.929 24.329 1.00 97.00 378 HIS A CA 1
ATOM 3069 C C . HIS A 1 378 ? 20.800 -18.473 24.778 1.00 97.00 378 HIS A C 1
ATOM 3071 O O . HIS A 1 378 ? 21.676 -17.980 25.493 1.00 97.00 378 HIS A O 1
ATOM 3077 N N . ILE A 1 379 ? 19.724 -17.782 24.404 1.00 97.62 379 ILE A N 1
ATOM 3078 C CA . ILE A 1 379 ? 19.420 -16.439 24.912 1.00 97.62 379 ILE A CA 1
ATOM 3079 C C . ILE A 1 379 ? 18.050 -16.466 25.575 1.00 97.62 379 ILE A C 1
ATOM 3081 O O . ILE A 1 379 ? 17.066 -16.848 24.955 1.00 97.62 379 ILE A O 1
ATOM 3085 N N . TYR A 1 380 ? 17.985 -16.038 26.830 1.00 98.00 380 TYR A N 1
ATOM 3086 C CA . TYR A 1 380 ? 16.748 -15.943 27.595 1.00 98.00 380 TYR A CA 1
ATOM 3087 C C . TYR A 1 380 ? 16.235 -14.512 27.514 1.00 98.00 380 TYR A C 1
ATOM 3089 O O . TYR A 1 380 ? 16.975 -13.555 27.772 1.00 98.00 380 TYR A O 1
ATOM 3097 N N . VAL A 1 381 ? 14.969 -14.382 27.146 1.00 97.56 381 VAL A N 1
ATOM 3098 C CA . VAL A 1 381 ? 14.305 -13.117 26.861 1.00 97.56 381 VAL A CA 1
ATOM 3099 C C . VAL A 1 381 ? 13.063 -13.006 27.731 1.00 97.56 381 VAL A C 1
ATOM 3101 O O . VAL A 1 381 ? 12.268 -13.937 27.830 1.00 97.56 381 VAL A O 1
ATOM 3104 N N . ASP A 1 382 ? 12.914 -11.860 28.374 1.00 96.12 382 ASP A N 1
ATOM 3105 C CA . ASP A 1 382 ? 11.785 -11.525 29.226 1.00 96.12 382 ASP A CA 1
ATOM 3106 C C . ASP A 1 382 ? 10.881 -10.517 28.515 1.00 96.12 382 ASP A C 1
ATOM 3108 O O . ASP A 1 382 ? 11.356 -9.486 28.031 1.00 96.12 382 ASP A O 1
ATOM 3112 N N . TYR A 1 383 ? 9.587 -10.821 28.448 1.00 90.31 383 TYR A N 1
ATOM 3113 C CA . TYR A 1 383 ? 8.552 -9.922 27.940 1.00 90.31 383 TYR A CA 1
ATOM 3114 C C . TYR A 1 383 ? 7.663 -9.391 29.071 1.00 90.31 383 TYR A C 1
ATOM 3116 O O . TYR A 1 383 ? 6.749 -8.624 28.799 1.00 90.31 383 TYR A O 1
ATOM 3124 N N . GLY A 1 384 ? 7.898 -9.770 30.330 1.00 87.88 384 GLY A N 1
ATOM 3125 C CA . GLY A 1 384 ? 7.082 -9.439 31.494 1.00 87.88 384 GLY A CA 1
ATOM 3126 C C . GLY A 1 384 ? 6.615 -10.684 32.231 1.00 87.88 384 GLY A C 1
ATOM 3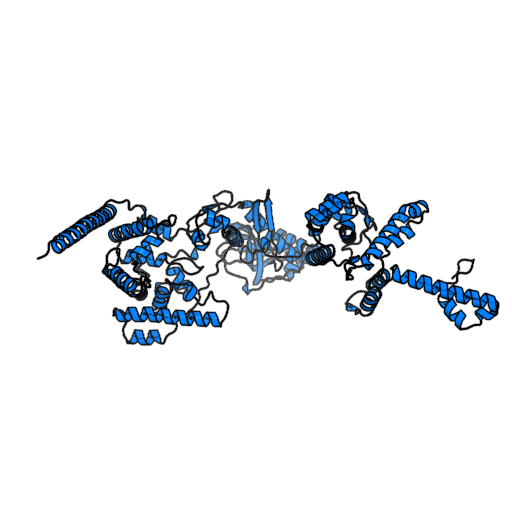127 O O . GLY A 1 384 ? 7.387 -11.289 32.968 1.00 87.88 384 GLY A O 1
ATOM 3128 N N . ILE A 1 385 ? 5.336 -11.047 32.081 1.00 75.94 385 ILE A N 1
ATOM 3129 C CA . ILE A 1 385 ? 4.872 -12.356 32.573 1.00 75.94 385 ILE A CA 1
ATOM 3130 C C . ILE A 1 385 ? 5.436 -13.470 31.677 1.00 75.94 385 ILE A C 1
ATOM 3132 O O . ILE A 1 385 ? 6.029 -14.407 32.212 1.00 75.94 385 ILE A O 1
ATOM 3136 N N . PRO A 1 386 ? 5.336 -13.370 30.334 1.00 89.06 386 PRO A N 1
ATOM 3137 C CA . PRO A 1 386 ? 5.906 -14.368 29.443 1.00 89.06 386 PRO A CA 1
ATOM 3138 C C . PRO A 1 386 ? 7.429 -14.275 29.409 1.00 89.06 386 PRO A C 1
ATOM 3140 O O . PRO A 1 386 ? 8.000 -13.194 29.229 1.00 89.06 386 PRO A O 1
ATOM 3143 N N . LYS A 1 387 ? 8.084 -15.431 29.480 1.00 95.44 387 LYS A N 1
ATOM 3144 C CA . LYS A 1 387 ? 9.519 -15.584 29.225 1.00 95.44 387 LYS A CA 1
ATOM 3145 C C . LYS A 1 387 ? 9.714 -16.498 28.029 1.00 95.44 387 LYS A C 1
ATOM 3147 O O . LYS A 1 387 ? 8.922 -17.406 27.808 1.00 95.44 387 LYS A O 1
ATOM 3152 N N . ALA A 1 388 ? 10.769 -16.282 27.256 1.00 97.19 388 ALA A N 1
ATOM 3153 C CA . ALA A 1 388 ? 11.108 -17.189 26.171 1.00 97.19 388 ALA A CA 1
ATOM 3154 C C . ALA A 1 388 ? 12.601 -17.464 26.081 1.00 97.19 388 ALA A C 1
ATOM 3156 O O . ALA A 1 388 ? 13.439 -16.674 26.524 1.00 97.19 388 ALA A O 1
ATOM 3157 N N . VAL A 1 389 ? 12.917 -18.579 25.438 1.00 97.94 389 VAL A N 1
ATOM 3158 C CA . VAL A 1 389 ? 14.277 -18.947 25.061 1.00 97.94 389 VAL A CA 1
ATOM 3159 C C . VAL A 1 389 ? 14.424 -18.827 23.552 1.00 97.94 389 VAL A C 1
ATOM 3161 O O . VAL A 1 389 ? 13.568 -19.275 22.794 1.00 97.94 389 VAL A O 1
ATOM 3164 N N . ILE A 1 390 ? 15.528 -18.228 23.115 1.00 98.12 390 ILE A N 1
ATOM 3165 C CA . ILE A 1 390 ? 16.017 -18.308 21.743 1.00 98.12 390 ILE A CA 1
ATOM 3166 C C . ILE A 1 390 ? 17.043 -19.446 21.709 1.00 98.12 390 ILE A C 1
ATOM 3168 O O . ILE A 1 390 ? 18.153 -19.261 22.227 1.00 98.12 390 ILE A O 1
ATOM 3172 N N . PRO A 1 391 ? 16.682 -20.622 21.165 1.00 97.75 391 PRO A N 1
ATOM 3173 C CA . PRO A 1 391 ? 17.555 -21.787 21.159 1.00 97.75 391 PRO A CA 1
ATOM 3174 C C . PRO A 1 391 ? 18.668 -21.661 20.114 1.00 97.75 391 PRO A C 1
ATOM 3176 O O . PRO A 1 391 ? 18.619 -20.812 19.212 1.00 97.75 391 PRO A O 1
ATOM 3179 N N . ALA A 1 392 ? 19.665 -22.539 20.206 1.00 96.75 392 ALA A N 1
ATOM 3180 C CA . ALA A 1 392 ? 20.825 -22.549 19.320 1.00 96.75 392 ALA A CA 1
ATOM 3181 C C . ALA A 1 392 ? 20.431 -22.607 17.839 1.00 96.75 392 ALA A C 1
ATOM 3183 O O . ALA A 1 392 ? 20.980 -21.874 17.015 1.00 96.75 392 ALA A O 1
ATOM 3184 N N . GLU A 1 393 ? 19.436 -23.422 17.488 1.00 96.31 393 GLU A N 1
ATOM 3185 C CA . GLU A 1 393 ? 18.966 -23.584 16.114 1.00 96.31 393 GLU A CA 1
ATOM 3186 C C . GLU A 1 393 ? 18.391 -22.277 15.558 1.00 96.31 393 GLU A C 1
ATOM 3188 O O . GLU A 1 393 ? 18.612 -21.960 14.387 1.00 96.31 393 GLU A O 1
ATOM 3193 N N . ALA A 1 394 ? 17.686 -21.500 16.388 1.00 96.62 394 ALA A N 1
ATOM 3194 C CA . ALA A 1 394 ? 17.152 -20.194 16.008 1.00 96.62 394 ALA A CA 1
ATOM 3195 C C . ALA A 1 394 ? 18.280 -19.183 15.760 1.00 96.62 394 ALA A C 1
ATOM 3197 O O . ALA A 1 394 ? 18.285 -18.500 14.734 1.00 96.62 394 ALA A O 1
ATOM 3198 N N . LEU A 1 395 ? 19.286 -19.141 16.640 1.00 96.75 395 LEU A N 1
ATOM 3199 C CA . LEU A 1 395 ? 20.459 -18.277 16.469 1.00 96.75 395 LEU A CA 1
ATOM 3200 C C . LEU A 1 395 ? 21.261 -18.644 15.215 1.00 96.75 395 LEU A C 1
ATOM 3202 O O . LEU A 1 395 ? 21.684 -17.761 14.467 1.00 96.75 395 LEU A O 1
ATOM 3206 N N . ILE A 1 396 ? 21.428 -19.942 14.941 1.00 95.50 396 ILE A N 1
ATOM 3207 C CA . ILE A 1 396 ? 22.097 -20.439 13.733 1.00 95.50 396 ILE A CA 1
ATOM 3208 C C . ILE A 1 396 ? 21.324 -20.023 12.475 1.00 95.50 396 ILE A C 1
ATOM 3210 O O . ILE A 1 396 ? 21.948 -19.610 11.496 1.00 95.50 396 ILE A O 1
ATOM 3214 N N . ARG A 1 397 ? 19.982 -20.087 12.473 1.00 95.88 397 ARG A N 1
ATOM 3215 C CA . ARG A 1 397 ? 19.165 -19.599 11.344 1.00 95.88 397 ARG A CA 1
ATOM 3216 C C . ARG A 1 397 ? 19.407 -18.110 11.083 1.00 95.88 397 ARG A C 1
ATOM 3218 O O . ARG A 1 397 ? 19.670 -17.739 9.938 1.00 95.88 397 ARG A O 1
ATOM 3225 N N . THR A 1 398 ? 19.400 -17.276 12.121 1.00 95.75 398 THR A N 1
ATOM 3226 C CA . THR A 1 398 ? 19.676 -15.833 11.996 1.00 95.75 398 THR A CA 1
ATOM 3227 C C . THR A 1 398 ? 21.103 -15.566 11.505 1.00 95.75 398 THR A C 1
ATOM 3229 O O . THR A 1 398 ? 21.302 -14.770 10.586 1.00 95.75 398 THR A O 1
ATOM 3232 N N . ALA A 1 399 ? 22.097 -16.288 12.027 1.00 95.31 399 ALA A N 1
ATOM 3233 C CA . ALA A 1 399 ? 23.489 -16.172 11.594 1.00 95.31 399 ALA A CA 1
ATOM 3234 C C . ALA A 1 399 ? 23.697 -16.578 10.121 1.00 95.31 399 ALA A C 1
ATOM 3236 O O . ALA A 1 399 ? 24.446 -15.926 9.393 1.00 95.31 399 ALA A O 1
ATOM 3237 N N . LYS A 1 400 ? 22.991 -17.613 9.644 1.00 95.75 400 LYS A N 1
ATOM 3238 C CA . LYS A 1 400 ? 22.996 -18.002 8.224 1.00 95.75 400 LYS A CA 1
ATOM 3239 C C . LYS A 1 400 ? 22.427 -16.900 7.332 1.00 95.75 400 LYS A C 1
ATOM 3241 O O . LYS A 1 400 ? 22.973 -16.661 6.261 1.00 95.75 400 LYS A O 1
ATOM 3246 N N . ILE A 1 401 ? 21.387 -16.188 7.764 1.00 95.56 401 ILE A N 1
ATOM 3247 C CA . ILE A 1 401 ? 20.843 -15.052 7.002 1.00 95.56 401 ILE A CA 1
ATOM 3248 C C . ILE A 1 401 ? 21.884 -13.928 6.884 1.00 95.56 401 ILE A C 1
ATOM 3250 O O . ILE A 1 401 ? 22.119 -13.437 5.782 1.00 95.56 401 ILE A O 1
ATOM 3254 N N . LEU A 1 402 ? 22.554 -13.576 7.985 1.00 95.06 402 LEU A N 1
ATOM 3255 C CA . LEU A 1 402 ? 23.610 -12.550 8.005 1.00 95.06 402 LEU A CA 1
ATOM 3256 C C . LEU A 1 402 ? 24.831 -12.920 7.145 1.00 95.06 402 LEU A C 1
ATOM 3258 O O . LEU A 1 402 ? 25.542 -12.040 6.667 1.00 95.06 402 LEU A O 1
ATOM 3262 N N . SER A 1 403 ? 25.065 -14.214 6.905 1.00 94.88 403 SER A N 1
ATOM 3263 C CA . SER A 1 403 ? 26.169 -14.676 6.056 1.00 94.88 403 SER A CA 1
ATOM 3264 C C . SER A 1 403 ? 25.963 -14.449 4.554 1.00 94.88 403 SER A C 1
ATOM 3266 O O . SER A 1 403 ? 26.950 -14.364 3.821 1.00 94.88 403 SER A O 1
ATOM 3268 N N . ILE A 1 404 ? 24.708 -14.305 4.100 1.00 94.00 404 ILE A N 1
ATOM 3269 C CA . ILE A 1 404 ? 24.339 -14.181 2.679 1.00 94.00 404 ILE A CA 1
ATOM 3270 C C . ILE A 1 404 ? 25.102 -13.046 1.965 1.00 94.00 404 ILE A C 1
ATOM 3272 O O . ILE A 1 404 ? 25.724 -13.325 0.941 1.00 94.00 404 ILE A O 1
ATOM 3276 N N . PRO A 1 405 ? 25.095 -11.788 2.453 1.00 93.12 405 PRO A N 1
ATOM 3277 C CA . PRO A 1 405 ? 25.749 -10.681 1.750 1.00 93.12 405 PRO A CA 1
ATOM 3278 C C . PRO A 1 405 ? 27.281 -10.691 1.864 1.00 93.12 405 PRO A C 1
ATOM 3280 O O . PRO A 1 405 ? 27.953 -10.103 1.019 1.00 93.12 405 PRO A O 1
ATOM 3283 N N . THR A 1 406 ? 27.854 -11.310 2.906 1.00 89.56 406 THR A N 1
ATOM 3284 C CA . THR A 1 406 ? 29.289 -11.166 3.215 1.00 89.56 406 THR A CA 1
ATOM 3285 C C . THR A 1 406 ? 30.159 -12.315 2.714 1.00 89.56 406 THR A C 1
ATOM 3287 O O . THR A 1 406 ? 31.381 -12.200 2.795 1.00 89.56 406 THR A O 1
ATOM 3290 N N . TYR A 1 407 ? 29.568 -13.438 2.289 1.00 86.62 407 TYR A N 1
ATOM 3291 C CA . TYR A 1 407 ? 30.271 -14.687 1.945 1.00 86.62 407 TYR A CA 1
ATOM 3292 C C . TYR A 1 407 ? 31.178 -15.242 3.069 1.00 86.62 407 TYR A C 1
ATOM 3294 O O . TYR A 1 407 ? 32.066 -16.056 2.818 1.00 86.62 407 TYR A O 1
ATOM 3302 N N . LYS A 1 408 ? 30.968 -14.811 4.323 1.00 92.69 408 LYS A N 1
ATOM 3303 C CA . LYS A 1 408 ? 31.698 -15.314 5.504 1.00 92.69 408 LYS A CA 1
ATOM 3304 C C . LYS A 1 408 ? 30.932 -16.494 6.113 1.00 92.69 408 LYS A C 1
ATOM 3306 O O . LYS A 1 408 ? 29.709 -16.493 6.014 1.00 92.69 408 LYS A O 1
ATOM 3311 N N . PRO A 1 409 ? 31.590 -17.456 6.783 1.00 94.31 409 PRO A N 1
ATOM 3312 C CA . PRO A 1 409 ? 30.895 -18.553 7.460 1.00 94.31 409 PRO A CA 1
ATOM 3313 C C . PRO A 1 409 ? 29.882 -18.051 8.501 1.00 94.31 409 PRO A C 1
ATOM 3315 O O . PRO A 1 409 ? 30.106 -17.026 9.155 1.00 94.31 409 PRO A O 1
ATOM 3318 N N . TYR A 1 410 ? 28.772 -18.774 8.684 1.00 94.06 410 TYR A N 1
ATOM 3319 C CA . TYR A 1 410 ? 27.717 -18.365 9.620 1.00 94.06 410 TYR A CA 1
ATOM 3320 C C . TYR A 1 410 ? 28.210 -18.356 11.073 1.00 94.06 410 TYR A C 1
ATOM 3322 O O . TYR A 1 410 ? 27.712 -17.590 11.888 1.00 94.06 410 TYR A O 1
ATOM 3330 N N . GLU A 1 411 ? 29.214 -19.163 11.410 1.00 94.62 411 GLU A N 1
ATOM 3331 C CA . GLU A 1 411 ? 29.811 -19.243 12.740 1.00 94.62 411 GLU A CA 1
ATOM 3332 C C . GLU A 1 411 ? 30.430 -17.908 13.157 1.00 94.62 411 GLU A C 1
ATOM 3334 O O . GLU A 1 411 ? 30.336 -17.527 14.322 1.00 94.62 411 GLU A O 1
ATOM 3339 N N . THR A 1 412 ? 31.015 -17.163 12.210 1.00 93.81 412 THR A N 1
ATOM 3340 C CA . THR A 1 412 ? 31.527 -15.810 12.472 1.00 93.81 412 THR A CA 1
ATOM 3341 C C . THR A 1 412 ? 30.396 -14.878 12.901 1.00 93.81 412 THR A C 1
ATOM 3343 O O . THR A 1 412 ? 30.536 -14.161 13.888 1.00 93.81 412 THR A O 1
ATOM 3346 N N . HIS A 1 413 ? 29.257 -14.934 12.209 1.00 93.88 413 HIS A N 1
ATOM 3347 C CA . HIS A 1 413 ? 28.073 -14.130 12.525 1.00 93.88 413 HIS A CA 1
ATOM 3348 C C . HIS A 1 413 ? 27.389 -14.574 13.821 1.00 93.88 413 HIS A C 1
ATOM 3350 O O . HIS A 1 413 ? 26.922 -13.741 14.589 1.00 93.88 413 HIS A O 1
ATOM 3356 N N . LEU A 1 414 ? 27.383 -15.875 14.118 1.00 94.56 414 LEU A N 1
ATOM 3357 C CA . LEU A 1 414 ? 26.877 -16.401 15.385 1.00 94.56 414 LEU A CA 1
ATOM 3358 C C . LEU A 1 414 ? 27.703 -15.881 16.572 1.00 94.56 414 LEU A C 1
ATOM 3360 O O . LEU A 1 414 ? 27.138 -15.421 17.561 1.00 94.56 414 LEU A O 1
ATOM 3364 N N . GLN A 1 415 ? 29.036 -15.911 16.467 1.00 93.19 415 GLN A N 1
ATOM 3365 C CA . GLN A 1 415 ? 29.918 -15.357 17.501 1.00 93.19 415 GLN A CA 1
ATOM 3366 C C . GLN A 1 415 ? 29.755 -13.841 17.650 1.00 93.19 415 GLN A C 1
ATOM 3368 O O . GLN A 1 415 ? 29.771 -13.328 18.771 1.00 93.19 415 GLN A O 1
ATOM 3373 N N . ASP A 1 416 ? 29.561 -13.135 16.537 1.00 93.00 416 ASP A N 1
ATOM 3374 C CA . ASP A 1 416 ? 29.297 -11.699 16.524 1.00 93.00 416 ASP A CA 1
ATOM 3375 C C . ASP A 1 416 ? 27.990 -11.351 17.258 1.00 93.00 416 ASP A C 1
ATOM 3377 O O . ASP A 1 416 ? 28.009 -10.503 18.149 1.00 93.00 416 ASP A O 1
ATOM 3381 N N . ILE A 1 417 ? 26.888 -12.072 16.998 1.00 94.12 417 ILE A N 1
ATOM 3382 C CA . ILE A 1 417 ? 25.622 -11.925 17.745 1.00 94.12 417 ILE A CA 1
ATOM 3383 C C . ILE A 1 417 ? 25.857 -12.117 19.252 1.00 94.12 417 ILE A C 1
ATOM 3385 O O . ILE A 1 417 ? 25.460 -11.269 20.053 1.00 94.12 417 ILE A O 1
ATOM 3389 N N . LEU A 1 418 ? 26.524 -13.209 19.645 1.00 93.81 418 LEU A N 1
ATOM 3390 C CA . LEU A 1 418 ? 26.745 -13.560 21.056 1.00 93.81 418 LEU A CA 1
ATOM 3391 C C . LEU A 1 418 ? 27.673 -12.581 21.791 1.00 93.81 418 LEU A C 1
ATOM 3393 O O . LEU A 1 418 ? 27.580 -12.443 23.016 1.00 93.81 418 LEU A O 1
ATOM 3397 N N . THR A 1 419 ? 28.574 -11.921 21.064 1.00 91.88 419 THR A N 1
ATOM 3398 C CA . THR A 1 419 ? 29.514 -10.935 21.614 1.00 91.88 419 THR A CA 1
ATOM 3399 C C . THR A 1 419 ? 28.894 -9.540 21.678 1.00 91.88 419 THR A C 1
ATOM 3401 O O . THR A 1 419 ? 29.114 -8.821 22.653 1.00 91.88 419 THR A O 1
ATOM 3404 N N . LYS A 1 420 ? 28.105 -9.156 20.668 1.00 90.69 420 LYS A N 1
ATOM 3405 C CA . LYS A 1 420 ? 27.429 -7.854 20.614 1.00 90.69 420 LYS A CA 1
ATOM 3406 C C . LYS A 1 420 ? 26.282 -7.752 21.615 1.00 90.69 420 LYS A C 1
ATOM 3408 O O . LYS A 1 420 ? 26.144 -6.701 22.236 1.00 90.69 420 LYS A O 1
ATOM 3413 N N . LEU A 1 421 ? 25.496 -8.818 21.786 1.00 94.81 421 LEU A N 1
ATOM 3414 C CA . LEU A 1 421 ? 24.379 -8.827 22.730 1.00 94.81 421 LEU A CA 1
ATOM 3415 C C . LEU A 1 421 ? 24.846 -8.910 24.185 1.00 94.81 421 LEU A C 1
ATOM 3417 O O . LEU A 1 421 ? 25.697 -9.726 24.563 1.00 94.81 421 LEU A O 1
ATOM 3421 N N . LYS A 1 422 ? 24.221 -8.084 25.021 1.00 96.00 422 LYS A N 1
ATOM 3422 C CA . LYS A 1 422 ? 24.454 -7.982 26.460 1.00 96.00 422 LYS A CA 1
ATOM 3423 C C . LYS A 1 422 ? 23.159 -8.204 27.231 1.00 96.00 422 LYS A C 1
ATOM 3425 O O . LYS A 1 422 ? 22.054 -8.005 26.735 1.00 96.00 422 LYS A O 1
ATOM 3430 N N . VAL A 1 423 ? 23.309 -8.614 28.488 1.00 96.56 423 VAL A N 1
ATOM 3431 C CA . VAL A 1 423 ? 22.180 -8.662 29.422 1.00 96.56 423 VAL A CA 1
ATOM 3432 C C . VAL A 1 423 ? 21.642 -7.243 29.601 1.00 96.56 423 VAL A C 1
ATOM 3434 O O . VAL A 1 423 ? 22.407 -6.320 29.868 1.00 96.56 423 VAL A O 1
ATOM 3437 N N . GLY A 1 424 ? 20.330 -7.084 29.450 1.00 95.38 424 GLY A N 1
ATOM 3438 C CA . GLY A 1 424 ? 19.634 -5.804 29.486 1.00 95.38 424 GLY A CA 1
ATOM 3439 C C . GLY A 1 424 ? 19.282 -5.224 28.116 1.00 95.38 424 GLY A C 1
ATOM 3440 O O . GLY A 1 424 ? 18.416 -4.349 28.076 1.00 95.38 424 GLY A O 1
ATOM 3441 N N . ASP A 1 425 ? 19.883 -5.719 27.029 1.00 97.44 425 ASP A N 1
ATOM 3442 C CA . ASP A 1 425 ? 19.555 -5.280 25.670 1.00 97.44 425 ASP A CA 1
ATOM 3443 C C . ASP A 1 425 ? 18.116 -5.654 25.301 1.00 97.44 425 ASP A C 1
ATOM 3445 O O . ASP A 1 425 ? 17.589 -6.684 25.732 1.00 97.44 425 ASP A O 1
ATOM 3449 N N . VAL A 1 426 ? 17.487 -4.821 24.473 1.00 97.56 426 VAL A N 1
ATOM 3450 C CA . VAL A 1 426 ? 16.178 -5.117 23.887 1.00 97.56 426 VAL A CA 1
ATOM 3451 C C . VAL A 1 426 ? 16.386 -5.767 22.527 1.00 97.56 426 VAL A C 1
ATOM 3453 O O . VAL A 1 426 ? 17.183 -5.302 21.712 1.00 97.56 426 VAL A O 1
ATOM 3456 N N . VAL A 1 427 ? 15.672 -6.857 22.280 1.00 97.62 427 VAL A N 1
ATOM 3457 C CA . VAL A 1 427 ? 15.717 -7.618 21.032 1.00 97.62 427 VAL A CA 1
ATOM 3458 C C . VAL A 1 427 ? 14.327 -7.705 20.427 1.00 97.62 427 VAL A C 1
ATOM 3460 O O . VAL A 1 427 ? 13.333 -7.784 21.147 1.00 97.62 427 VAL A O 1
ATOM 3463 N N . PHE A 1 428 ? 14.261 -7.694 19.099 1.00 97.62 428 PHE A N 1
ATOM 3464 C CA . PHE A 1 428 ? 13.031 -7.980 18.375 1.00 97.62 428 PHE A CA 1
ATOM 3465 C C . PHE A 1 428 ? 12.957 -9.471 18.073 1.00 97.62 428 PHE A C 1
ATOM 3467 O O . PHE A 1 428 ? 13.917 -10.059 17.568 1.00 97.62 428 PHE A O 1
ATOM 3474 N N . THR A 1 429 ? 11.828 -10.094 18.374 1.00 97.75 429 THR A N 1
ATOM 3475 C CA . THR A 1 429 ? 11.673 -11.542 18.256 1.00 97.75 429 THR A CA 1
ATOM 3476 C C . THR A 1 429 ? 10.347 -11.914 17.629 1.00 97.75 429 THR A C 1
ATOM 3478 O O . THR A 1 429 ? 9.384 -11.152 17.660 1.00 97.75 429 THR A O 1
ATOM 3481 N N . GLU A 1 430 ? 10.312 -13.107 17.053 1.00 97.62 430 GLU A N 1
ATOM 3482 C CA . GLU A 1 430 ? 9.082 -13.802 16.693 1.00 97.62 430 GLU A CA 1
ATOM 3483 C C . GLU A 1 430 ? 8.841 -14.923 17.702 1.00 97.62 430 GLU A C 1
ATOM 3485 O O . GLU A 1 430 ? 9.767 -15.677 18.001 1.00 97.62 430 GLU A O 1
ATOM 3490 N N . ILE A 1 431 ? 7.624 -15.044 18.223 1.00 97.25 431 ILE A N 1
ATOM 3491 C CA . ILE A 1 431 ? 7.249 -16.142 19.119 1.00 97.25 431 ILE A CA 1
ATOM 3492 C C . ILE A 1 431 ? 6.834 -17.329 18.265 1.00 97.25 431 ILE A C 1
ATOM 3494 O O . ILE A 1 431 ? 5.885 -17.237 17.494 1.00 97.25 431 ILE A O 1
ATOM 3498 N N . MET A 1 432 ? 7.546 -18.439 18.399 1.00 96.69 432 MET A N 1
ATOM 3499 C CA . MET A 1 432 ? 7.265 -19.663 17.652 1.00 96.69 432 MET A CA 1
ATOM 3500 C C . MET A 1 432 ? 6.276 -20.542 18.408 1.00 96.69 432 MET A C 1
ATOM 3502 O O . MET A 1 432 ? 5.326 -21.051 17.824 1.00 96.69 432 MET A O 1
ATOM 3506 N N . GLU A 1 433 ? 6.486 -20.675 19.716 1.00 96.00 433 GLU A N 1
ATOM 3507 C CA . GLU A 1 433 ? 5.681 -21.503 20.611 1.00 96.00 433 GLU A CA 1
ATOM 3508 C C . GLU A 1 433 ? 5.515 -20.781 21.948 1.00 96.00 433 GLU A C 1
ATOM 3510 O O . GLU A 1 433 ? 6.419 -20.066 22.389 1.00 96.00 433 GLU A O 1
ATOM 3515 N N . TYR A 1 434 ? 4.368 -20.968 22.597 1.00 92.88 434 TYR A N 1
ATOM 3516 C CA . TYR A 1 434 ? 4.086 -20.418 23.919 1.00 92.88 434 TYR A CA 1
ATOM 3517 C C . TYR A 1 434 ? 3.175 -21.365 24.699 1.00 92.88 434 TYR A C 1
ATOM 3519 O O . TYR A 1 434 ? 2.152 -21.805 24.179 1.00 92.88 434 TYR A O 1
ATOM 3527 N N . ASN A 1 435 ? 3.555 -21.669 25.937 1.00 93.38 435 ASN A N 1
ATOM 3528 C CA . ASN A 1 435 ? 2.756 -22.437 26.878 1.00 93.38 435 ASN A CA 1
ATOM 3529 C C . ASN A 1 435 ? 2.123 -21.479 27.899 1.00 93.38 435 ASN A C 1
ATOM 3531 O O . ASN A 1 435 ? 2.823 -20.816 28.667 1.00 93.38 435 ASN A O 1
ATOM 3535 N N . GLU A 1 436 ? 0.791 -21.408 27.905 1.00 85.94 436 GLU A N 1
ATOM 3536 C CA . GLU A 1 436 ? 0.047 -20.503 28.787 1.00 85.94 436 GLU A CA 1
ATOM 3537 C C . GLU A 1 436 ? 0.119 -20.897 30.268 1.00 85.94 436 GLU A C 1
ATOM 3539 O O . GLU A 1 436 ? 0.049 -20.012 31.117 1.00 85.94 436 GLU A O 1
ATOM 3544 N N . GLU A 1 437 ? 0.294 -22.183 30.591 1.00 87.62 437 GLU A N 1
ATOM 3545 C CA . GLU A 1 437 ? 0.346 -22.677 31.975 1.00 87.62 437 GLU A CA 1
ATOM 3546 C C . GLU A 1 437 ? 1.680 -22.347 32.650 1.00 87.62 437 GLU A C 1
ATOM 3548 O O . GLU A 1 437 ? 1.714 -21.951 33.815 1.00 87.62 437 GLU A O 1
ATOM 3553 N N . THR A 1 438 ? 2.792 -22.504 31.923 1.00 92.44 438 THR A N 1
ATOM 3554 C CA . THR A 1 438 ? 4.138 -22.227 32.453 1.00 92.44 438 THR A CA 1
ATOM 3555 C C . THR A 1 438 ? 4.593 -20.791 32.205 1.00 92.44 438 THR A C 1
ATOM 3557 O O . THR A 1 438 ? 5.565 -20.342 32.811 1.00 92.44 438 THR A O 1
ATOM 3560 N N . HIS A 1 439 ? 3.901 -20.062 31.323 1.00 88.69 439 HIS A N 1
ATOM 3561 C CA . HIS A 1 439 ? 4.308 -18.761 30.790 1.00 88.69 439 HIS A CA 1
ATOM 3562 C C . HIS A 1 439 ? 5.684 -18.774 30.101 1.00 88.69 439 HIS A C 1
ATOM 3564 O O . HIS A 1 439 ? 6.354 -17.738 30.023 1.00 88.69 439 HIS A O 1
ATOM 3570 N N . GLU A 1 440 ? 6.089 -19.924 29.562 1.00 93.94 440 GLU A N 1
ATOM 3571 C CA . GLU A 1 440 ? 7.344 -20.097 28.830 1.00 93.94 440 GLU A CA 1
ATOM 3572 C C . GLU A 1 440 ? 7.100 -20.289 27.330 1.00 93.94 440 GLU A C 1
ATOM 3574 O O . GLU A 1 440 ? 6.109 -20.885 26.910 1.00 93.94 440 GLU A O 1
ATOM 3579 N N . GLY A 1 441 ? 8.015 -19.787 26.503 1.00 95.50 441 GLY A N 1
ATOM 3580 C CA . GLY A 1 441 ? 7.935 -19.914 25.052 1.00 95.50 441 GLY A CA 1
ATOM 3581 C C . GLY A 1 441 ? 9.280 -20.097 24.360 1.00 95.50 441 GLY A C 1
ATOM 3582 O O . GLY A 1 441 ? 10.353 -19.955 24.954 1.00 95.50 441 GLY A O 1
ATOM 3583 N N . ILE A 1 442 ? 9.213 -20.372 23.062 1.00 97.88 442 ILE A N 1
ATOM 3584 C CA . ILE A 1 442 ? 10.363 -20.419 22.158 1.00 97.88 442 ILE A CA 1
ATOM 3585 C C . ILE A 1 442 ? 10.266 -19.230 21.212 1.00 97.88 442 ILE A C 1
ATOM 3587 O O . ILE A 1 442 ? 9.224 -18.987 20.602 1.00 97.88 442 ILE A O 1
ATOM 3591 N N . ALA A 1 443 ? 11.363 -18.491 21.082 1.00 97.88 443 ALA A N 1
ATOM 3592 C CA . ALA A 1 443 ? 11.440 -17.304 20.248 1.00 97.88 443 ALA A CA 1
ATOM 3593 C C . ALA A 1 443 ? 12.545 -17.422 19.192 1.00 97.88 443 ALA A C 1
ATOM 3595 O O . ALA A 1 443 ? 13.579 -18.052 19.401 1.00 97.88 443 ALA A O 1
ATOM 3596 N N . GLU A 1 444 ? 12.353 -16.760 18.056 1.00 97.62 444 GLU A N 1
ATOM 3597 C CA . GLU A 1 444 ? 13.397 -16.537 17.064 1.00 97.62 444 GLU A CA 1
ATOM 3598 C C . GLU A 1 444 ? 13.897 -15.102 17.105 1.00 97.62 444 GLU A C 1
ATOM 3600 O O . GLU A 1 444 ? 13.113 -14.159 17.206 1.00 97.62 444 GLU A O 1
ATOM 3605 N N . LEU A 1 445 ? 15.212 -14.934 16.949 1.00 97.12 445 LEU A N 1
ATOM 3606 C CA . LEU A 1 445 ? 15.815 -13.616 16.854 1.00 97.12 445 LEU A CA 1
ATOM 3607 C C . LEU A 1 445 ? 15.534 -12.990 15.486 1.00 97.12 445 LEU A C 1
ATOM 3609 O O . LEU A 1 445 ? 15.937 -13.522 14.446 1.00 97.12 445 LEU A O 1
ATOM 3613 N N . LYS A 1 446 ? 14.877 -11.834 15.503 1.00 96.56 446 LYS A N 1
ATOM 3614 C CA . LYS A 1 446 ? 14.484 -11.055 14.331 1.00 96.56 446 LYS A CA 1
ATOM 3615 C C . LYS A 1 446 ? 15.072 -9.650 14.426 1.00 96.56 446 LYS A C 1
ATOM 3617 O O . LYS A 1 446 ? 15.808 -9.308 15.347 1.00 96.56 446 LYS A O 1
ATOM 3622 N N . ARG A 1 447 ? 14.745 -8.826 13.439 1.00 94.56 447 ARG A N 1
ATOM 3623 C CA . ARG A 1 447 ? 15.028 -7.390 13.438 1.00 94.56 447 ARG A CA 1
ATOM 3624 C C . ARG A 1 447 ? 13.808 -6.617 12.977 1.00 94.56 447 ARG A C 1
ATOM 3626 O O . ARG A 1 447 ? 13.190 -7.036 11.992 1.00 94.56 447 ARG A O 1
ATOM 3633 N N . LYS A 1 448 ? 13.451 -5.521 13.651 1.00 94.50 448 LYS A N 1
ATOM 3634 C CA . LYS A 1 448 ? 12.337 -4.683 13.193 1.00 94.50 448 LYS A CA 1
ATOM 3635 C C . LYS A 1 448 ? 12.760 -4.014 11.876 1.00 94.50 448 LYS A C 1
ATOM 3637 O O . LYS A 1 448 ? 13.756 -3.289 11.855 1.00 94.50 448 LYS A O 1
ATOM 3642 N N . PRO A 1 449 ? 12.060 -4.267 10.758 1.00 94.75 449 PRO A N 1
ATOM 3643 C CA . PRO A 1 449 ? 12.495 -3.742 9.478 1.00 94.75 449 PRO A CA 1
ATOM 3644 C C . PRO A 1 449 ? 12.172 -2.255 9.342 1.00 94.75 449 PRO A C 1
ATOM 3646 O O . PRO A 1 449 ? 11.094 -1.789 9.712 1.00 94.75 449 PRO A O 1
ATOM 3649 N N . THR A 1 450 ? 13.117 -1.524 8.761 1.00 92.31 450 THR A N 1
ATOM 3650 C CA . THR A 1 450 ? 12.916 -0.170 8.231 1.00 92.31 450 THR A CA 1
ATOM 3651 C C . THR A 1 450 ? 12.494 -0.231 6.765 1.00 92.31 450 THR A C 1
ATOM 3653 O O . THR A 1 450 ? 11.703 0.597 6.298 1.00 92.31 450 THR A O 1
ATOM 3656 N N . VAL A 1 451 ? 12.973 -1.254 6.045 1.00 92.06 451 VAL A N 1
ATOM 3657 C CA . VAL A 1 451 ? 12.453 -1.620 4.729 1.00 92.06 451 VAL A CA 1
ATOM 3658 C C . VAL A 1 451 ? 10.972 -1.991 4.834 1.00 92.06 451 VAL A C 1
ATOM 3660 O O . VAL A 1 451 ? 10.512 -2.573 5.813 1.00 92.06 451 VAL A O 1
ATOM 3663 N N . ASN A 1 452 ? 10.202 -1.619 3.819 1.00 90.81 452 ASN A N 1
ATOM 3664 C CA . ASN A 1 452 ? 8.770 -1.875 3.753 1.00 90.81 452 ASN A CA 1
ATOM 3665 C C . ASN A 1 452 ? 8.422 -2.622 2.465 1.00 90.81 452 ASN A C 1
ATOM 3667 O O . ASN A 1 452 ? 9.213 -2.656 1.525 1.00 90.81 452 ASN A O 1
ATOM 3671 N N . GLY A 1 453 ? 7.219 -3.185 2.422 1.00 90.88 453 GLY A N 1
ATOM 3672 C CA . GLY A 1 453 ? 6.692 -3.903 1.268 1.00 90.88 453 GLY A CA 1
ATOM 3673 C C . GLY A 1 453 ? 5.187 -3.716 1.148 1.00 90.88 453 GLY A C 1
ATOM 3674 O O . GLY A 1 453 ? 4.561 -3.104 2.010 1.00 90.88 453 GLY A O 1
ATOM 3675 N N . GLY A 1 454 ? 4.628 -4.231 0.064 1.00 91.69 454 GLY A N 1
ATOM 3676 C CA . GLY A 1 454 ? 3.195 -4.348 -0.150 1.00 91.69 454 GLY A CA 1
ATOM 3677 C C . GLY A 1 454 ? 2.930 -5.619 -0.944 1.00 91.69 454 GLY A C 1
ATOM 3678 O O . GLY A 1 454 ? 3.761 -6.003 -1.767 1.00 91.69 454 GLY A O 1
ATOM 3679 N N . LEU A 1 455 ? 1.819 -6.290 -0.669 1.00 92.75 455 LEU A N 1
ATOM 3680 C CA . LEU A 1 455 ? 1.402 -7.489 -1.388 1.00 92.75 455 LEU A CA 1
ATOM 3681 C C . LEU A 1 455 ? -0.100 -7.432 -1.635 1.00 92.75 455 LEU A C 1
ATOM 3683 O O . LEU A 1 455 ? -0.864 -7.072 -0.742 1.00 92.75 455 LEU A O 1
ATOM 3687 N N . ILE A 1 456 ? -0.496 -7.802 -2.849 1.00 92.81 456 ILE A N 1
ATOM 3688 C CA . ILE A 1 456 ? -1.879 -8.085 -3.221 1.00 92.81 456 ILE A CA 1
ATOM 3689 C C . ILE A 1 456 ? -1.876 -9.470 -3.856 1.00 92.81 456 ILE A C 1
ATOM 3691 O O . ILE A 1 456 ? -1.082 -9.718 -4.765 1.00 92.81 456 ILE A O 1
ATOM 3695 N N . SER A 1 457 ? -2.731 -10.363 -3.369 1.00 94.19 457 SER A N 1
ATOM 3696 C CA . SER A 1 457 ? -3.023 -11.628 -4.038 1.00 94.19 457 SER A CA 1
ATOM 3697 C C . SER A 1 457 ? -4.311 -11.486 -4.838 1.00 94.19 457 SER A C 1
ATOM 3699 O O . SER A 1 457 ? -5.306 -10.968 -4.321 1.00 94.19 457 SER A O 1
ATOM 3701 N N . LEU A 1 458 ? -4.263 -11.920 -6.097 1.00 94.44 458 LEU A N 1
ATOM 3702 C CA . LEU A 1 458 ? -5.380 -11.882 -7.029 1.00 94.44 458 LEU A CA 1
ATOM 3703 C C . LEU A 1 458 ? -5.704 -13.296 -7.502 1.00 94.44 458 LEU A C 1
ATOM 3705 O O . LEU A 1 458 ? -4.791 -14.065 -7.797 1.00 94.44 458 LEU A O 1
ATOM 3709 N N . ASP A 1 459 ? -6.990 -13.587 -7.628 1.00 94.19 459 ASP A N 1
ATOM 3710 C CA . ASP A 1 459 ? -7.517 -14.825 -8.194 1.00 94.19 459 ASP A CA 1
ATOM 3711 C C . ASP A 1 459 ? -8.684 -14.471 -9.117 1.00 94.19 459 ASP A C 1
ATOM 3713 O O . ASP A 1 459 ? -9.647 -13.856 -8.674 1.00 94.19 459 ASP A O 1
ATOM 3717 N N . GLU A 1 460 ? -8.538 -14.726 -10.419 1.00 93.88 460 GLU A N 1
ATOM 3718 C CA . GLU A 1 460 ? -9.508 -14.329 -11.461 1.00 93.88 460 GLU A CA 1
ATOM 3719 C C . GLU A 1 460 ? -9.951 -12.845 -11.407 1.00 93.88 460 GLU A C 1
ATOM 3721 O O . GLU A 1 460 ? -11.034 -12.470 -11.846 1.00 93.88 460 GLU A O 1
ATOM 3726 N N . GLY A 1 461 ? -9.082 -11.968 -10.893 1.00 89.88 461 GLY A N 1
ATOM 3727 C CA . GLY A 1 461 ? -9.358 -10.537 -10.712 1.00 89.88 461 GLY A CA 1
ATOM 3728 C C . GLY A 1 461 ? -9.953 -10.168 -9.348 1.00 89.88 461 GLY A C 1
ATOM 3729 O O . GLY A 1 461 ? -9.989 -8.984 -9.011 1.00 89.88 461 GLY A O 1
ATOM 3730 N N . GLU A 1 462 ? -10.344 -11.146 -8.530 1.00 92.88 462 GLU A N 1
ATOM 3731 C CA . GLU A 1 462 ? -10.759 -10.944 -7.144 1.00 92.88 462 GLU A CA 1
ATOM 3732 C C . GLU A 1 462 ? -9.551 -10.756 -6.227 1.00 92.88 462 GLU A C 1
ATOM 3734 O O . GLU A 1 462 ? -8.531 -11.434 -6.348 1.00 92.88 462 GLU A O 1
ATOM 3739 N N . VAL A 1 463 ? -9.672 -9.847 -5.261 1.00 92.75 463 VAL A N 1
ATOM 3740 C CA . VAL A 1 463 ? -8.621 -9.613 -4.268 1.00 92.75 463 VAL A CA 1
ATOM 3741 C C . VAL A 1 463 ? -8.782 -10.614 -3.129 1.00 92.75 463 VAL A C 1
ATOM 3743 O O . VAL A 1 463 ? -9.735 -10.514 -2.357 1.00 92.75 463 VAL A O 1
ATOM 3746 N N . ARG A 1 464 ? -7.842 -11.555 -3.000 1.00 94.12 464 ARG A N 1
ATOM 3747 C CA . ARG A 1 464 ? -7.869 -12.599 -1.960 1.00 94.12 464 ARG A CA 1
ATOM 3748 C C . ARG A 1 464 ? -7.150 -12.189 -0.679 1.00 94.12 464 ARG A C 1
ATOM 3750 O O . ARG A 1 464 ? -7.556 -12.587 0.406 1.00 94.12 464 ARG A O 1
ATOM 3757 N N . SER A 1 465 ? -6.099 -11.377 -0.786 1.00 93.12 465 SER A N 1
ATOM 3758 C CA . SER A 1 465 ? -5.409 -10.795 0.370 1.00 93.12 465 SER A CA 1
ATOM 3759 C C . SER A 1 465 ? -4.702 -9.488 0.017 1.00 93.12 465 SER A C 1
ATOM 3761 O O . SER A 1 465 ? -4.262 -9.286 -1.118 1.00 93.12 465 SER A O 1
ATOM 3763 N N . VAL A 1 466 ? -4.587 -8.588 0.997 1.00 91.75 466 VAL A N 1
ATOM 3764 C CA . VAL A 1 466 ? -3.885 -7.300 0.882 1.00 91.75 466 VAL A CA 1
ATOM 3765 C C . VAL A 1 466 ? -3.038 -7.061 2.123 1.00 91.75 466 VAL A C 1
ATOM 3767 O O . VAL A 1 466 ? -3.549 -6.967 3.237 1.00 91.75 466 VAL A O 1
ATOM 3770 N N . VAL A 1 467 ? -1.734 -6.895 1.935 1.00 91.94 467 VAL A N 1
ATOM 3771 C CA . VAL A 1 467 ? -0.778 -6.637 3.014 1.00 91.94 467 VAL A CA 1
ATOM 3772 C C . VAL A 1 467 ? -0.034 -5.340 2.743 1.00 91.94 467 VAL A C 1
ATOM 3774 O O . VAL A 1 467 ? 0.667 -5.202 1.745 1.00 91.94 467 VAL A O 1
ATOM 3777 N N . SER A 1 468 ? -0.145 -4.396 3.671 1.00 88.56 468 SER A N 1
ATOM 3778 C CA . SER A 1 468 ? 0.365 -3.023 3.530 1.00 88.56 468 SER A CA 1
ATOM 3779 C C . SER A 1 468 ? 1.827 -2.827 3.927 1.00 88.56 468 SER A C 1
ATOM 3781 O O . SER A 1 468 ? 2.370 -1.728 3.760 1.00 88.56 468 SER A O 1
ATOM 3783 N N . GLY A 1 469 ? 2.444 -3.868 4.484 1.00 90.81 469 GLY A N 1
ATOM 3784 C CA . GLY A 1 469 ? 3.811 -3.863 4.980 1.00 90.81 469 GLY A CA 1
ATOM 3785 C C . GLY A 1 469 ? 3.974 -4.756 6.202 1.00 90.81 469 GLY A C 1
ATOM 3786 O O . GLY A 1 469 ? 3.237 -5.725 6.391 1.00 90.81 469 GLY A O 1
ATOM 3787 N N . PHE A 1 470 ? 4.973 -4.435 7.026 1.00 91.50 470 PHE A N 1
ATOM 3788 C CA . PHE A 1 470 ? 5.207 -5.159 8.273 1.00 91.50 470 PHE A CA 1
ATOM 3789 C C . PHE A 1 470 ? 4.043 -4.960 9.252 1.00 91.50 470 PHE A C 1
ATOM 3791 O O . PHE A 1 470 ? 3.551 -5.920 9.840 1.00 91.50 470 PHE A O 1
ATOM 3798 N N . ASP A 1 471 ? 3.597 -3.717 9.409 1.00 84.12 471 ASP A N 1
ATOM 3799 C CA . ASP A 1 471 ? 2.442 -3.367 10.227 1.00 84.12 471 ASP A CA 1
ATOM 3800 C C . ASP A 1 471 ? 1.184 -3.322 9.340 1.00 84.12 471 ASP A C 1
ATOM 3802 O O . ASP A 1 471 ? 1.236 -2.903 8.181 1.00 84.12 471 ASP A O 1
ATOM 3806 N N . SER A 1 472 ? 0.058 -3.796 9.877 1.00 73.25 472 SER A N 1
ATOM 3807 C CA . SER A 1 472 ? -1.248 -3.821 9.196 1.00 73.25 472 SER A CA 1
ATOM 3808 C C . SER A 1 472 ? -1.970 -2.468 9.248 1.00 73.25 472 SER A C 1
ATOM 3810 O O . SER A 1 472 ? -2.944 -2.242 8.524 1.00 73.25 472 SER A O 1
ATOM 3812 N N . GLU A 1 473 ? -1.488 -1.570 10.106 1.00 70.75 473 GLU A N 1
ATOM 3813 C CA . GLU A 1 473 ? -2.013 -0.227 10.323 1.00 70.75 473 GLU A CA 1
ATOM 3814 C C . GLU A 1 473 ? -1.243 0.818 9.497 1.00 70.75 473 GLU A C 1
ATOM 3816 O O . GLU A 1 473 ? -0.052 0.677 9.204 1.00 70.75 473 GLU A O 1
ATOM 3821 N N . GLY A 1 474 ? -1.927 1.907 9.141 1.00 71.56 474 GLY A N 1
ATOM 3822 C CA . GLY A 1 474 ? -1.330 3.052 8.456 1.00 71.56 474 GLY A CA 1
ATOM 3823 C C . GLY A 1 474 ? -1.385 2.969 6.927 1.00 71.56 474 GLY A C 1
ATOM 3824 O O . GLY A 1 474 ? -2.350 2.488 6.337 1.00 71.56 474 GLY A O 1
ATOM 3825 N N . PHE A 1 475 ? -0.369 3.524 6.259 1.00 79.56 475 PHE A N 1
ATOM 3826 C CA . PHE A 1 475 ? -0.386 3.719 4.806 1.00 79.56 475 PHE A CA 1
ATOM 3827 C C . PHE A 1 475 ? -0.361 2.390 4.033 1.00 79.56 475 PHE A C 1
ATOM 3829 O O . PHE A 1 475 ? 0.628 1.651 4.090 1.00 79.56 475 PHE A O 1
ATOM 3836 N N . ASN A 1 476 ? -1.421 2.122 3.259 1.00 83.62 476 ASN A N 1
ATOM 3837 C CA . ASN A 1 476 ? -1.526 0.931 2.418 1.00 83.62 476 ASN A CA 1
ATOM 3838 C C . ASN A 1 476 ? -0.576 1.012 1.214 1.00 83.62 476 ASN A C 1
ATOM 3840 O O . ASN A 1 476 ? -0.911 1.569 0.168 1.00 83.62 476 ASN A O 1
ATOM 3844 N N . ARG A 1 477 ? 0.623 0.437 1.355 1.00 87.38 477 ARG A N 1
ATOM 3845 C CA . ARG A 1 477 ? 1.636 0.444 0.288 1.00 87.38 477 ARG A CA 1
ATOM 3846 C C . ARG A 1 477 ? 1.294 -0.473 -0.873 1.00 87.38 477 ARG A C 1
ATOM 3848 O O . ARG A 1 477 ? 1.802 -0.243 -1.961 1.00 87.38 477 ARG A O 1
ATOM 3855 N N . ALA A 1 478 ? 0.462 -1.484 -0.652 1.00 87.94 478 ALA A N 1
ATOM 3856 C CA . ALA A 1 478 ? 0.075 -2.413 -1.702 1.00 87.94 478 ALA A CA 1
ATOM 3857 C C . ALA A 1 478 ? -0.739 -1.706 -2.797 1.00 87.94 478 ALA A C 1
ATOM 3859 O O . ALA A 1 478 ? -0.581 -2.011 -3.972 1.00 87.94 478 ALA A O 1
ATOM 3860 N N . VAL A 1 479 ? -1.559 -0.725 -2.404 1.00 84.88 479 VAL A N 1
ATOM 3861 C CA . VAL A 1 479 ? -2.468 -0.010 -3.311 1.00 84.88 479 VAL A CA 1
ATOM 3862 C C . VAL A 1 479 ? -1.984 1.405 -3.628 1.00 84.88 479 VAL A C 1
ATOM 3864 O O . VAL A 1 479 ? -2.018 1.825 -4.781 1.00 84.88 479 VAL A O 1
ATOM 3867 N N . PHE A 1 480 ? -1.527 2.162 -2.626 1.00 84.31 480 PHE A N 1
ATOM 3868 C CA . PHE A 1 480 ? -1.296 3.603 -2.782 1.00 84.31 480 PHE A CA 1
ATOM 3869 C C . PHE A 1 480 ? 0.169 3.991 -3.009 1.00 84.31 480 PHE A C 1
ATOM 3871 O O . PHE A 1 480 ? 0.445 5.139 -3.361 1.00 84.31 480 PHE A O 1
ATOM 3878 N N . ALA A 1 481 ? 1.135 3.085 -2.809 1.00 86.50 481 ALA A N 1
ATOM 3879 C CA . ALA A 1 481 ? 2.541 3.416 -3.044 1.00 86.50 481 ALA A CA 1
ATOM 3880 C C . ALA A 1 481 ? 2.873 3.369 -4.542 1.00 86.50 481 ALA A C 1
ATOM 3882 O O . ALA A 1 481 ? 3.296 2.340 -5.065 1.00 86.50 481 ALA A O 1
ATOM 3883 N N . THR A 1 482 ? 2.758 4.506 -5.228 1.00 88.44 482 THR A N 1
ATOM 3884 C CA . THR A 1 482 ? 3.208 4.623 -6.619 1.00 88.44 482 THR A CA 1
ATOM 3885 C C . THR A 1 482 ? 4.733 4.516 -6.698 1.00 88.44 482 THR A C 1
ATOM 3887 O O . THR A 1 482 ? 5.484 5.234 -6.031 1.00 88.44 482 THR A O 1
ATOM 3890 N N . ARG A 1 483 ? 5.217 3.565 -7.501 1.00 88.50 483 ARG A N 1
ATOM 3891 C CA . ARG A 1 483 ? 6.643 3.280 -7.693 1.00 88.50 483 ARG A CA 1
ATOM 3892 C C . ARG A 1 483 ? 6.937 3.054 -9.164 1.00 88.50 483 ARG A C 1
ATOM 3894 O O . ARG A 1 483 ? 6.069 2.640 -9.924 1.00 88.50 483 ARG A O 1
ATOM 3901 N N . GLN A 1 484 ? 8.180 3.318 -9.554 1.00 90.38 484 GLN A N 1
ATOM 3902 C CA . GLN A 1 484 ? 8.643 2.942 -10.882 1.00 90.38 484 GLN A CA 1
ATOM 3903 C C . GLN A 1 484 ? 8.668 1.404 -10.957 1.00 90.38 484 GLN A C 1
ATOM 3905 O O . GLN A 1 484 ? 9.311 0.789 -10.106 1.00 90.38 484 GLN A O 1
ATOM 3910 N N . PRO A 1 485 ? 7.994 0.776 -11.936 1.00 89.06 485 PRO A N 1
ATOM 3911 C CA . PRO A 1 485 ? 7.864 -0.685 -12.018 1.00 89.06 485 PRO A CA 1
ATOM 3912 C C . PRO A 1 485 ? 9.186 -1.400 -12.343 1.00 89.06 485 PRO A C 1
ATOM 3914 O O . PRO A 1 485 ? 9.284 -2.621 -12.224 1.00 89.06 485 PRO A O 1
ATOM 3917 N N . GLY A 1 486 ? 10.209 -0.657 -12.779 1.00 90.81 486 GLY A N 1
ATOM 3918 C CA . GLY A 1 486 ? 11.475 -1.223 -13.234 1.00 90.81 486 GLY A CA 1
ATOM 3919 C C . GLY A 1 486 ? 11.274 -2.173 -14.418 1.00 90.81 486 GLY A C 1
ATOM 3920 O O . GLY A 1 486 ? 10.388 -1.974 -15.251 1.00 90.81 486 GLY A O 1
ATOM 3921 N N . SER A 1 487 ? 12.081 -3.235 -14.478 1.00 93.56 487 SER A N 1
ATOM 3922 C CA . SER A 1 487 ? 12.048 -4.217 -15.572 1.00 93.56 487 SER A CA 1
ATOM 3923 C C . SER A 1 487 ? 10.719 -4.966 -15.718 1.00 93.56 487 SER A C 1
ATOM 3925 O O . SER A 1 487 ? 10.489 -5.539 -16.777 1.00 93.56 487 SER A O 1
ATOM 3927 N N . VAL A 1 488 ? 9.817 -4.930 -14.727 1.00 93.38 488 VAL A N 1
ATOM 3928 C CA . VAL A 1 488 ? 8.476 -5.533 -14.850 1.00 93.38 488 VAL A CA 1
ATOM 3929 C C . VAL A 1 488 ? 7.712 -4.931 -16.031 1.00 93.38 488 VAL A C 1
ATOM 3931 O O . VAL A 1 488 ? 7.014 -5.652 -16.741 1.00 93.38 488 VAL A O 1
ATOM 3934 N N . PHE A 1 489 ? 7.912 -3.640 -16.321 1.00 94.00 489 PHE A N 1
ATOM 3935 C CA . PHE A 1 489 ? 7.265 -2.965 -17.450 1.00 94.00 489 PHE A CA 1
ATOM 3936 C C . PHE A 1 489 ? 7.679 -3.525 -18.819 1.00 94.00 489 PHE A C 1
ATOM 3938 O O . PHE A 1 489 ? 6.933 -3.403 -19.785 1.00 94.00 489 PHE A O 1
ATOM 3945 N N . LYS A 1 490 ? 8.834 -4.197 -18.918 1.00 95.38 490 LYS A N 1
ATOM 3946 C CA . LYS A 1 490 ? 9.276 -4.824 -20.172 1.00 95.38 490 LYS A CA 1
ATOM 3947 C C . LYS A 1 490 ? 8.293 -5.883 -20.665 1.00 95.38 490 LYS A C 1
ATOM 3949 O O . LYS A 1 490 ? 8.189 -6.079 -21.867 1.00 95.38 490 LYS A O 1
ATOM 3954 N N . SER A 1 491 ? 7.542 -6.523 -19.765 1.00 94.81 491 SER A N 1
ATOM 3955 C CA . SER A 1 491 ? 6.474 -7.460 -20.143 1.00 94.81 491 SER A CA 1
ATOM 3956 C C . SER A 1 491 ? 5.441 -6.816 -21.073 1.00 94.81 491 SER A C 1
ATOM 3958 O O . SER A 1 491 ? 5.054 -7.435 -22.060 1.00 94.81 491 SER A O 1
ATOM 3960 N N . VAL A 1 492 ? 5.080 -5.551 -20.828 1.00 95.88 492 VAL A N 1
ATOM 3961 C CA . VAL A 1 492 ? 4.183 -4.766 -21.689 1.00 95.88 492 VAL A CA 1
ATOM 3962 C C . VAL A 1 492 ? 4.814 -4.542 -23.061 1.00 95.88 492 VAL A C 1
ATOM 3964 O O . VAL A 1 492 ? 4.138 -4.696 -24.071 1.00 95.88 492 VAL A O 1
ATOM 3967 N N . VAL A 1 493 ? 6.115 -4.237 -23.110 1.00 96.19 493 VAL A N 1
ATOM 3968 C CA . VAL A 1 493 ? 6.850 -4.047 -24.372 1.00 96.19 493 VAL A CA 1
ATOM 3969 C C . VAL A 1 493 ? 6.894 -5.340 -25.187 1.00 96.19 493 VAL A C 1
ATOM 3971 O O . VAL A 1 493 ? 6.579 -5.319 -26.370 1.00 96.19 493 VAL A O 1
ATOM 3974 N N . PHE A 1 494 ? 7.238 -6.474 -24.570 1.00 97.19 494 PHE A N 1
ATOM 3975 C CA . PHE A 1 494 ? 7.285 -7.765 -25.265 1.00 97.19 494 PHE A CA 1
ATOM 3976 C C . PHE A 1 494 ? 5.902 -8.232 -25.717 1.00 97.19 494 PHE A C 1
ATOM 3978 O O . PHE A 1 494 ? 5.762 -8.734 -26.830 1.00 97.19 494 PHE A O 1
ATOM 3985 N N . PHE A 1 495 ? 4.877 -8.040 -24.882 1.00 96.88 495 PHE A N 1
ATOM 3986 C CA . PHE A 1 495 ? 3.497 -8.320 -25.263 1.00 96.88 495 PHE A CA 1
ATOM 3987 C C . PHE A 1 495 ? 3.061 -7.440 -26.439 1.00 96.88 495 PHE A C 1
ATOM 3989 O O . PHE A 1 495 ? 2.530 -7.958 -27.417 1.00 96.88 495 PHE A O 1
ATOM 3996 N N . GLY A 1 496 ? 3.368 -6.141 -26.390 1.00 95.94 496 GLY A N 1
ATOM 3997 C CA . GLY A 1 496 ? 3.173 -5.225 -27.510 1.00 95.94 496 GLY A CA 1
ATOM 3998 C C . GLY A 1 496 ? 3.891 -5.704 -28.771 1.00 95.94 496 GLY A C 1
ATOM 3999 O O . GLY A 1 496 ? 3.280 -5.749 -29.828 1.00 95.94 496 GLY A O 1
ATOM 4000 N N . GLY A 1 497 ? 5.142 -6.158 -28.659 1.00 96.62 497 GLY A N 1
ATOM 4001 C CA . GLY A 1 497 ? 5.898 -6.712 -29.784 1.00 96.62 497 GLY A CA 1
ATOM 4002 C C . GLY A 1 497 ? 5.181 -7.890 -30.441 1.00 96.62 497 GLY A C 1
ATOM 4003 O O . GLY A 1 497 ? 5.013 -7.897 -31.657 1.00 96.62 497 GLY A O 1
ATOM 4004 N N . LEU A 1 498 ? 4.692 -8.846 -29.642 1.00 96.69 498 LEU A N 1
ATOM 4005 C CA . LEU A 1 498 ? 3.911 -9.983 -30.146 1.00 96.69 498 LEU A CA 1
ATOM 4006 C C . LEU A 1 498 ? 2.640 -9.534 -30.883 1.00 96.69 498 LEU A C 1
ATOM 4008 O O . LEU A 1 498 ? 2.322 -10.088 -31.932 1.00 96.69 498 LEU A O 1
ATOM 4012 N N . GLN A 1 499 ? 1.932 -8.527 -30.361 1.00 95.00 499 GLN A N 1
ATOM 4013 C CA . GLN A 1 499 ? 0.749 -7.961 -31.024 1.00 95.00 499 GLN A CA 1
ATOM 4014 C C . GLN A 1 499 ? 1.098 -7.266 -32.347 1.00 95.00 499 GLN A C 1
ATOM 4016 O O . GLN A 1 499 ? 0.296 -7.290 -33.272 1.00 95.00 499 GLN A O 1
ATOM 4021 N N . MET A 1 500 ? 2.300 -6.697 -32.457 1.00 95.75 500 MET A N 1
ATOM 4022 C CA . MET A 1 500 ? 2.778 -6.015 -33.665 1.00 95.75 500 MET A CA 1
ATOM 4023 C C . MET A 1 500 ? 3.476 -6.951 -34.664 1.00 95.75 500 MET A C 1
ATOM 4025 O O . MET A 1 500 ? 4.151 -6.480 -35.571 1.00 95.75 500 MET A O 1
ATOM 4029 N N . GLY A 1 501 ? 3.350 -8.273 -34.509 1.00 95.56 501 GLY A N 1
ATOM 4030 C CA . GLY A 1 501 ? 3.882 -9.256 -35.462 1.00 95.56 501 GLY A CA 1
ATOM 4031 C C . GLY A 1 501 ? 5.316 -9.726 -35.192 1.00 95.56 501 GLY A C 1
ATOM 4032 O O . GLY A 1 501 ? 5.863 -10.502 -35.978 1.00 95.56 501 GLY A O 1
ATOM 4033 N N . TRP A 1 502 ? 5.936 -9.312 -34.083 1.00 97.56 502 TRP A N 1
ATOM 4034 C CA . TRP A 1 502 ? 7.187 -9.922 -33.629 1.00 97.56 502 TRP A CA 1
ATOM 4035 C C . TRP A 1 502 ? 6.942 -11.333 -33.091 1.00 97.56 502 TRP A C 1
ATOM 4037 O O . TRP A 1 502 ? 5.907 -11.642 -32.509 1.00 97.56 502 TRP A O 1
ATOM 4047 N N . THR A 1 503 ? 7.936 -12.199 -33.229 1.00 97.69 503 THR A N 1
ATOM 4048 C CA . THR A 1 503 ? 7.937 -13.573 -32.730 1.00 97.69 503 THR A CA 1
ATOM 4049 C C . THR A 1 503 ? 8.998 -13.746 -31.651 1.00 97.69 503 THR A C 1
ATOM 4051 O O . THR A 1 503 ? 10.001 -13.036 -31.597 1.00 97.69 503 THR A O 1
ATOM 4054 N N . ILE A 1 504 ? 8.832 -14.753 -30.794 1.00 97.56 504 ILE A N 1
ATOM 4055 C CA . ILE A 1 504 ? 9.790 -15.045 -29.715 1.00 97.56 504 ILE A CA 1
ATOM 4056 C C . ILE A 1 504 ? 11.205 -15.399 -30.220 1.00 97.56 504 ILE A C 1
ATOM 4058 O O . ILE A 1 504 ? 12.162 -15.359 -29.444 1.00 97.56 504 ILE A O 1
ATOM 4062 N N . LEU A 1 505 ? 11.337 -15.747 -31.506 1.00 97.56 505 LEU A N 1
ATOM 4063 C CA . LEU A 1 505 ? 12.594 -16.115 -32.160 1.00 97.56 505 LEU A CA 1
ATOM 4064 C C . LEU A 1 505 ? 13.255 -14.948 -32.903 1.00 97.56 505 LEU A C 1
ATOM 4066 O O . LEU A 1 505 ? 14.413 -15.085 -33.303 1.00 97.56 505 LEU A O 1
ATOM 4070 N N . ASP A 1 506 ? 12.559 -13.821 -33.081 1.00 96.94 506 ASP A N 1
ATOM 4071 C CA . ASP A 1 506 ? 13.140 -12.650 -33.732 1.00 96.94 506 ASP A CA 1
ATOM 4072 C C . ASP A 1 506 ? 14.370 -12.161 -32.967 1.00 96.94 506 ASP A C 1
ATOM 4074 O O . ASP A 1 506 ? 14.407 -12.152 -31.731 1.00 96.94 506 ASP A O 1
ATOM 4078 N N . LYS A 1 507 ? 15.395 -11.771 -33.727 1.00 95.25 507 LYS A N 1
ATOM 4079 C CA . LYS A 1 507 ? 16.654 -11.260 -33.191 1.00 95.25 507 LYS A CA 1
ATOM 4080 C C . LYS A 1 507 ? 16.523 -9.781 -32.851 1.00 95.25 507 LYS A C 1
ATOM 4082 O O . LYS A 1 507 ? 16.033 -8.998 -33.657 1.00 95.25 507 LYS A O 1
ATOM 4087 N N . LEU A 1 508 ? 17.033 -9.419 -31.683 1.00 95.56 508 LEU A N 1
ATOM 4088 C CA . LEU A 1 508 ? 17.100 -8.069 -31.151 1.00 95.56 508 LEU A CA 1
ATOM 4089 C C . LEU A 1 508 ? 18.562 -7.708 -30.896 1.00 95.56 508 LEU A C 1
ATOM 4091 O O . LEU A 1 508 ? 19.297 -8.494 -30.287 1.00 95.56 508 LEU A O 1
ATOM 4095 N N . ALA A 1 509 ? 18.966 -6.509 -31.311 1.00 92.50 509 ALA A N 1
ATOM 4096 C CA . ALA A 1 509 ? 20.304 -6.006 -31.027 1.00 92.50 509 ALA A CA 1
ATOM 4097 C C . ALA A 1 509 ? 20.449 -5.720 -29.523 1.00 92.50 509 ALA A C 1
ATOM 4099 O O . ALA A 1 509 ? 19.672 -4.962 -28.944 1.00 92.50 509 ALA A O 1
ATOM 4100 N N . ASN A 1 510 ? 21.469 -6.297 -28.892 1.00 93.81 510 ASN A N 1
ATOM 4101 C CA . ASN A 1 510 ? 21.763 -6.185 -27.463 1.00 93.81 510 ASN A CA 1
ATOM 4102 C C . ASN A 1 510 ? 23.094 -5.468 -27.188 1.00 93.81 510 ASN A C 1
ATOM 4104 O O . ASN A 1 510 ? 23.825 -5.796 -26.255 1.00 93.81 510 ASN A O 1
ATOM 4108 N N . GLU A 1 511 ? 23.421 -4.469 -28.004 1.00 89.50 511 GLU A N 1
ATOM 4109 C CA . GLU A 1 511 ? 24.677 -3.727 -27.913 1.00 89.50 511 GLU A CA 1
ATOM 4110 C C . GLU A 1 511 ? 24.479 -2.267 -27.478 1.00 89.50 511 GLU A C 1
ATOM 4112 O O . GLU A 1 511 ? 23.390 -1.693 -27.554 1.00 89.50 511 GLU A O 1
ATOM 4117 N N . ARG A 1 512 ? 25.550 -1.641 -26.971 1.00 89.31 512 ARG A N 1
ATOM 4118 C CA . ARG A 1 512 ? 25.521 -0.226 -26.569 1.00 89.31 512 ARG A CA 1
ATOM 4119 C C . ARG A 1 512 ? 25.380 0.644 -27.820 1.00 89.31 512 ARG A C 1
ATOM 4121 O O . ARG A 1 512 ? 26.336 0.782 -28.578 1.00 89.31 512 ARG A O 1
ATOM 4128 N N . ARG A 1 513 ? 24.218 1.275 -27.988 1.00 88.38 513 ARG A N 1
ATOM 4129 C CA . ARG A 1 513 ? 23.917 2.197 -29.094 1.00 88.38 513 ARG A CA 1
ATOM 4130 C C . ARG A 1 513 ? 23.407 3.541 -28.587 1.00 88.38 513 ARG A C 1
ATOM 4132 O O . ARG A 1 513 ? 23.047 3.681 -27.416 1.00 88.38 513 ARG A O 1
ATOM 4139 N N . LEU A 1 514 ? 23.421 4.528 -29.476 1.00 89.38 514 LEU A N 1
ATOM 4140 C CA . LEU A 1 514 ? 22.763 5.809 -29.261 1.00 89.38 514 LEU A CA 1
ATOM 4141 C C . LEU A 1 514 ? 21.337 5.726 -29.802 1.00 89.38 514 LEU A C 1
ATOM 4143 O O . LEU A 1 514 ? 21.143 5.335 -30.946 1.00 89.38 514 LEU A O 1
ATOM 4147 N N . PHE A 1 515 ? 20.379 6.143 -28.982 1.00 88.50 515 PHE A N 1
ATOM 4148 C CA . PHE A 1 515 ? 18.975 6.253 -29.352 1.00 88.50 515 PHE A CA 1
ATOM 4149 C C . PHE A 1 515 ? 18.591 7.729 -29.390 1.00 88.50 515 PHE A C 1
ATOM 4151 O O . PHE A 1 515 ? 18.911 8.485 -28.463 1.00 88.50 515 PHE A O 1
ATOM 4158 N N . THR A 1 516 ? 17.922 8.143 -30.458 1.00 82.56 516 THR A N 1
ATOM 4159 C CA . THR A 1 516 ? 17.477 9.519 -30.681 1.00 82.56 516 THR A CA 1
ATOM 4160 C C . THR A 1 516 ? 15.957 9.580 -30.622 1.00 82.56 516 THR A C 1
ATOM 4162 O O . THR A 1 516 ? 15.258 8.794 -31.249 1.00 82.56 516 THR A O 1
ATOM 4165 N N . PHE A 1 517 ? 15.419 10.525 -29.852 1.00 77.81 517 PHE A N 1
ATOM 4166 C CA . PHE A 1 517 ? 13.984 10.807 -29.848 1.00 77.81 517 PHE A CA 1
ATOM 4167 C C . PHE A 1 517 ? 13.766 12.309 -29.712 1.00 77.81 517 PHE A C 1
ATOM 4169 O O . PHE A 1 517 ? 14.123 12.903 -28.695 1.00 77.81 517 PHE A O 1
ATOM 4176 N N . GLN A 1 518 ? 13.227 12.944 -30.757 1.00 74.69 518 GLN A N 1
ATOM 4177 C CA . GLN A 1 518 ? 12.976 14.393 -30.802 1.00 74.69 518 GLN A CA 1
ATOM 4178 C C . GLN A 1 518 ? 14.195 15.254 -30.407 1.00 74.69 518 GLN A C 1
ATOM 4180 O O . GLN A 1 518 ? 14.096 16.199 -29.625 1.00 74.69 518 GLN A O 1
ATOM 4185 N N . GLY A 1 519 ? 15.384 14.896 -30.902 1.00 73.19 519 GLY A N 1
ATOM 4186 C CA . GLY A 1 519 ? 16.629 15.608 -30.585 1.00 73.19 519 GLY A CA 1
ATOM 4187 C C . GLY A 1 519 ? 17.168 15.374 -29.167 1.00 73.19 519 GLY A C 1
ATOM 4188 O O . GLY A 1 519 ? 18.166 15.988 -28.793 1.00 73.19 519 GLY A O 1
ATOM 4189 N N . LYS A 1 520 ? 16.547 14.488 -28.378 1.00 83.44 520 LYS A N 1
ATOM 4190 C CA . LYS A 1 520 ? 17.115 13.977 -27.126 1.00 83.44 520 LYS A CA 1
ATOM 4191 C C . LYS A 1 520 ? 17.918 12.712 -27.396 1.00 83.44 520 LYS A C 1
ATOM 4193 O O . LYS A 1 520 ? 17.497 11.850 -28.163 1.00 83.44 520 LYS A O 1
ATOM 4198 N N . PHE A 1 521 ? 19.052 12.608 -26.712 1.00 89.50 521 PHE A N 1
ATOM 4199 C CA . PHE A 1 521 ? 19.995 11.504 -26.838 1.00 89.50 521 PHE A CA 1
ATOM 4200 C C . PHE A 1 521 ? 19.914 10.595 -25.620 1.00 89.50 521 PHE A C 1
ATOM 4202 O O . PHE A 1 521 ? 20.090 11.045 -24.483 1.00 89.50 521 PHE A O 1
ATOM 4209 N N . TYR A 1 522 ? 19.677 9.311 -25.861 1.00 91.31 522 TYR A N 1
ATOM 4210 C CA . TYR A 1 522 ? 19.612 8.291 -24.830 1.00 91.31 522 TYR A CA 1
ATOM 4211 C C . TYR A 1 522 ? 20.708 7.240 -25.032 1.00 91.31 522 TYR A C 1
ATOM 4213 O O . TYR A 1 522 ? 20.905 6.712 -26.125 1.00 91.31 522 TYR A O 1
ATOM 4221 N N . PHE A 1 523 ? 21.440 6.954 -23.951 1.00 91.62 523 PHE A N 1
ATOM 4222 C CA . PHE A 1 523 ? 22.573 6.025 -23.920 1.00 91.62 523 PHE A CA 1
ATOM 4223 C C . PHE A 1 523 ? 22.291 4.915 -22.897 1.00 91.62 523 PHE A C 1
ATOM 4225 O O . PHE A 1 523 ? 22.812 4.976 -21.775 1.00 91.62 523 PHE A O 1
ATOM 4232 N N . PRO A 1 524 ? 21.442 3.927 -23.232 1.00 91.44 524 PRO A N 1
ATOM 4233 C CA . PRO A 1 524 ? 21.088 2.860 -22.306 1.00 91.44 524 PRO A CA 1
ATOM 4234 C C . PRO A 1 524 ? 22.305 2.004 -21.945 1.00 91.44 524 PRO A C 1
ATOM 4236 O O . PRO A 1 524 ? 23.307 1.965 -22.669 1.00 91.44 524 PRO A O 1
ATOM 4239 N N . ARG A 1 525 ? 22.217 1.313 -20.803 1.00 90.75 525 ARG A N 1
ATOM 4240 C CA . ARG A 1 525 ? 23.236 0.379 -20.304 1.00 90.75 525 ARG A CA 1
ATOM 4241 C C . ARG A 1 525 ? 22.595 -0.958 -19.939 1.00 90.75 525 ARG A C 1
ATOM 4243 O O . ARG A 1 525 ? 21.478 -0.984 -19.424 1.00 90.75 525 ARG A O 1
ATOM 4250 N N . GLY A 1 526 ? 23.328 -2.044 -20.170 1.00 88.06 526 GLY A N 1
ATOM 4251 C CA . GLY A 1 526 ? 23.017 -3.336 -19.563 1.00 88.06 526 GLY A CA 1
ATOM 4252 C C . GLY A 1 526 ? 23.181 -3.268 -18.044 1.00 88.06 526 GLY A C 1
ATOM 4253 O O . GLY A 1 526 ? 24.049 -2.551 -17.542 1.00 88.06 526 GLY A O 1
ATOM 4254 N N . ASP A 1 527 ? 22.317 -3.977 -17.334 1.00 84.69 527 ASP A N 1
ATOM 4255 C CA . ASP A 1 527 ? 22.405 -4.266 -15.900 1.00 84.69 527 ASP A CA 1
ATOM 4256 C C . ASP A 1 527 ? 23.386 -5.410 -15.603 1.00 84.69 527 ASP A C 1
ATOM 4258 O O . ASP A 1 527 ? 24.024 -5.420 -14.552 1.00 84.69 527 ASP A O 1
ATOM 4262 N N . HIS A 1 528 ? 23.587 -6.310 -16.565 1.00 86.00 528 HIS A N 1
ATOM 4263 C CA . HIS A 1 528 ? 24.632 -7.332 -16.559 1.00 86.00 528 HIS A CA 1
ATOM 4264 C C . HIS A 1 528 ? 25.385 -7.377 -17.893 1.00 86.00 528 HIS A C 1
ATOM 4266 O O . HIS A 1 528 ? 25.006 -6.755 -18.887 1.00 86.00 528 HIS A O 1
ATOM 4272 N N . ALA A 1 529 ? 26.495 -8.116 -17.908 1.00 84.50 529 ALA A N 1
ATOM 4273 C CA . ALA A 1 529 ? 27.206 -8.429 -19.139 1.00 84.50 529 ALA A CA 1
ATOM 4274 C C . ALA A 1 529 ? 26.488 -9.581 -19.855 1.00 84.50 529 ALA A C 1
ATOM 4276 O O . ALA A 1 529 ? 26.466 -10.706 -19.353 1.00 84.50 529 ALA A O 1
ATOM 4277 N N . SER A 1 530 ? 25.903 -9.297 -21.017 1.00 87.88 530 SER A N 1
ATOM 4278 C CA . SER A 1 530 ? 25.367 -10.336 -21.894 1.00 87.88 530 SER A CA 1
ATOM 4279 C C . SER A 1 530 ? 26.500 -10.960 -22.718 1.00 87.88 530 SER A C 1
ATOM 4281 O O . SER A 1 530 ? 27.385 -10.230 -23.169 1.00 87.88 530 SER A O 1
ATOM 4283 N N . PRO A 1 531 ? 26.510 -12.287 -22.931 1.00 88.19 531 PRO A N 1
ATOM 4284 C CA . PRO A 1 531 ? 27.524 -12.941 -23.757 1.00 88.19 531 PRO A CA 1
ATOM 4285 C C . PRO A 1 531 ? 27.308 -12.736 -25.266 1.00 88.19 531 PRO A C 1
ATOM 4287 O O . PRO A 1 531 ? 28.175 -13.124 -26.048 1.00 88.19 531 PRO A O 1
ATOM 4290 N N . TYR A 1 532 ? 26.172 -12.163 -25.679 1.00 90.81 532 TYR A N 1
ATOM 4291 C CA . TYR A 1 532 ? 25.795 -12.018 -27.082 1.00 90.81 532 TYR A CA 1
ATOM 4292 C C . TYR A 1 532 ? 25.418 -10.574 -27.419 1.00 90.81 532 TYR A C 1
ATOM 4294 O O . TYR A 1 532 ? 24.635 -9.945 -26.706 1.00 90.81 532 TYR A O 1
ATOM 4302 N N . ASP A 1 533 ? 25.935 -10.092 -28.550 1.00 88.69 533 ASP A N 1
ATOM 4303 C CA . ASP A 1 533 ? 25.583 -8.788 -29.126 1.00 88.69 533 ASP A CA 1
ATOM 4304 C C . ASP A 1 533 ? 24.176 -8.780 -29.743 1.00 88.69 533 ASP A C 1
ATOM 4306 O O . ASP A 1 533 ? 23.586 -7.715 -29.881 1.00 88.69 533 ASP A O 1
ATOM 4310 N N . ASP A 1 534 ? 23.638 -9.953 -30.090 1.00 91.75 534 ASP A N 1
ATOM 4311 C CA . ASP A 1 534 ? 22.282 -10.157 -30.601 1.00 91.75 534 ASP A CA 1
ATOM 4312 C C . ASP A 1 534 ? 21.620 -11.297 -29.825 1.00 91.75 534 ASP A C 1
ATOM 4314 O O . ASP A 1 534 ? 22.223 -12.351 -29.605 1.00 91.75 534 ASP A O 1
ATOM 4318 N N . VAL A 1 535 ? 20.362 -11.115 -29.436 1.00 96.06 535 VAL A N 1
ATOM 4319 C CA . VAL A 1 535 ? 19.606 -12.093 -28.640 1.00 96.06 535 VAL A CA 1
ATOM 4320 C C . VAL A 1 535 ? 18.213 -12.291 -29.222 1.00 96.06 535 VAL A C 1
ATOM 4322 O O . VAL A 1 535 ? 17.683 -11.397 -29.871 1.00 96.06 535 VAL A O 1
ATOM 4325 N N . SER A 1 536 ? 17.588 -13.448 -29.002 1.00 97.31 536 SER A N 1
ATOM 4326 C CA . SER A 1 536 ? 16.174 -13.609 -29.360 1.00 97.31 536 SER A CA 1
ATOM 4327 C C . SER A 1 536 ? 15.273 -12.799 -28.423 1.00 97.31 536 SER A C 1
ATOM 4329 O O . SER A 1 536 ? 15.643 -12.542 -27.273 1.00 97.31 536 SER A O 1
ATOM 4331 N N . MET A 1 537 ? 14.061 -12.454 -28.865 1.00 97.12 537 MET A N 1
ATOM 4332 C CA . MET A 1 537 ? 13.068 -11.811 -27.996 1.00 97.12 537 MET A CA 1
ATOM 4333 C C . MET A 1 537 ? 12.767 -12.653 -26.744 1.00 97.12 537 MET A C 1
ATOM 4335 O O . MET A 1 537 ? 12.658 -12.108 -25.645 1.00 97.12 537 MET A O 1
ATOM 4339 N N . LEU A 1 538 ? 12.738 -13.987 -26.872 1.00 96.69 538 LEU A N 1
ATOM 4340 C CA . LEU A 1 538 ? 12.615 -14.900 -25.732 1.00 96.69 538 LEU A CA 1
ATOM 4341 C C . LEU A 1 538 ? 13.761 -14.739 -24.725 1.00 96.69 538 LEU A C 1
ATOM 4343 O O . LEU A 1 538 ? 13.521 -14.675 -23.517 1.00 96.69 538 LEU A O 1
ATOM 4347 N N . TRP A 1 539 ? 15.006 -14.682 -25.207 1.00 96.31 539 TRP A N 1
ATOM 4348 C CA . TRP A 1 539 ? 16.168 -14.484 -24.344 1.00 96.31 539 TRP A CA 1
ATOM 4349 C C . TRP A 1 539 ? 16.113 -13.118 -23.667 1.00 96.31 539 TRP A C 1
ATOM 4351 O O . TRP A 1 539 ? 16.282 -13.042 -22.451 1.00 96.31 539 TRP A O 1
ATOM 4361 N N . ALA A 1 540 ? 15.823 -12.059 -24.428 1.00 96.31 540 ALA A N 1
ATOM 4362 C CA . ALA A 1 540 ? 15.713 -10.704 -23.902 1.00 96.31 540 ALA A CA 1
ATOM 4363 C C . ALA A 1 540 ? 14.674 -10.609 -22.778 1.00 96.31 540 ALA A C 1
ATOM 4365 O O . ALA A 1 540 ? 14.967 -10.036 -21.729 1.00 96.31 540 ALA A O 1
ATOM 4366 N N . GLY A 1 541 ? 13.504 -11.231 -22.959 1.00 94.12 541 GLY A N 1
ATOM 4367 C CA . GLY A 1 541 ? 12.472 -11.317 -21.927 1.00 94.12 541 GLY A CA 1
ATOM 4368 C C . GLY A 1 541 ? 12.915 -12.126 -20.710 1.00 94.12 541 GLY A C 1
ATOM 4369 O O . GLY A 1 541 ? 12.806 -11.655 -19.581 1.00 94.12 541 GLY A O 1
ATOM 4370 N N . THR A 1 542 ? 13.491 -13.310 -20.929 1.00 93.94 542 THR A N 1
ATOM 4371 C CA . THR A 1 542 ? 13.896 -14.229 -19.848 1.00 93.94 542 THR A CA 1
ATOM 4372 C C . THR A 1 542 ? 15.061 -13.691 -19.016 1.00 93.94 542 THR A C 1
ATOM 4374 O O . THR A 1 542 ? 15.128 -13.915 -17.809 1.00 93.94 542 THR A O 1
ATOM 4377 N N . LYS A 1 543 ? 16.010 -13.002 -19.655 1.00 94.69 543 LYS A N 1
ATOM 4378 C CA . LYS A 1 543 ? 17.200 -12.429 -19.012 1.00 94.69 543 LYS A CA 1
ATOM 4379 C C . LYS A 1 543 ? 17.051 -10.949 -18.684 1.00 94.69 543 LYS A C 1
ATOM 4381 O O . LYS A 1 543 ? 17.979 -10.374 -18.135 1.00 94.69 543 LYS A O 1
ATOM 4386 N N . SER A 1 544 ? 15.896 -10.344 -18.973 1.00 95.38 544 SER A N 1
ATOM 4387 C CA . SER A 1 544 ? 15.641 -8.921 -18.737 1.00 95.38 544 SER A CA 1
ATOM 4388 C C . SER A 1 544 ? 16.714 -8.026 -19.391 1.00 95.38 544 SER A C 1
ATOM 4390 O O . SER A 1 544 ? 17.160 -7.037 -18.817 1.00 95.38 544 SER A O 1
ATOM 4392 N N . GLU A 1 545 ? 17.111 -8.324 -20.628 1.00 95.94 545 GLU A N 1
ATOM 4393 C CA . GLU A 1 545 ? 18.150 -7.569 -21.345 1.00 95.94 545 GLU A CA 1
ATOM 4394 C C . GLU A 1 545 ? 17.693 -6.123 -21.626 1.00 95.94 545 GLU A C 1
ATOM 4396 O O . GLU A 1 545 ? 16.756 -5.885 -22.394 1.00 95.94 545 GLU A O 1
ATOM 4401 N N . ASN A 1 546 ? 18.333 -5.129 -20.995 1.00 95.12 546 ASN A N 1
ATOM 4402 C CA . ASN A 1 546 ? 17.954 -3.715 -21.148 1.00 95.12 546 ASN A CA 1
ATOM 4403 C C . ASN A 1 546 ? 18.095 -3.217 -22.592 1.00 95.12 546 ASN A C 1
ATOM 4405 O O . ASN A 1 546 ? 17.192 -2.559 -23.101 1.00 95.12 546 ASN A O 1
ATOM 4409 N N . LEU A 1 547 ? 19.227 -3.511 -23.240 1.00 95.19 547 LEU A N 1
ATOM 4410 C CA . LEU A 1 547 ? 19.567 -2.945 -24.549 1.00 95.19 547 LEU A CA 1
ATOM 4411 C C . LEU A 1 547 ? 18.642 -3.503 -25.636 1.00 95.19 547 LEU A C 1
ATOM 4413 O O . LEU A 1 547 ? 18.023 -2.720 -26.353 1.00 95.19 547 LEU A O 1
ATOM 4417 N N . ALA A 1 548 ? 18.442 -4.824 -25.656 1.00 95.94 548 ALA A N 1
ATOM 4418 C CA . ALA A 1 548 ? 17.481 -5.482 -26.542 1.00 95.94 548 ALA A CA 1
ATOM 4419 C C . ALA A 1 548 ? 16.036 -4.999 -26.340 1.00 95.94 548 ALA A C 1
ATOM 4421 O O . ALA A 1 548 ? 15.295 -4.857 -27.309 1.00 95.94 548 ALA A O 1
ATOM 4422 N N . THR A 1 549 ? 15.629 -4.702 -25.100 1.00 96.00 549 THR A N 1
ATOM 4423 C CA . THR A 1 549 ? 14.279 -4.171 -24.840 1.00 96.00 549 THR A CA 1
ATOM 4424 C C . THR A 1 549 ? 14.117 -2.752 -25.388 1.00 96.00 549 THR A C 1
ATOM 4426 O O . THR A 1 549 ? 13.098 -2.442 -25.993 1.00 96.00 549 THR A O 1
ATOM 4429 N N . VAL A 1 550 ? 15.115 -1.877 -25.205 1.00 94.94 550 VAL A N 1
ATOM 4430 C CA . VAL A 1 550 ? 15.075 -0.515 -25.770 1.00 94.94 550 VAL A CA 1
ATOM 4431 C C . VAL A 1 550 ? 15.068 -0.564 -27.298 1.00 94.94 550 VAL A C 1
ATOM 4433 O O . VAL A 1 550 ? 14.303 0.172 -27.916 1.00 94.94 550 VAL A O 1
ATOM 4436 N N . TYR A 1 551 ? 15.857 -1.466 -27.890 1.00 94.38 551 TYR A N 1
ATOM 4437 C CA . TYR A 1 551 ? 15.839 -1.731 -29.326 1.00 94.38 551 TYR A CA 1
ATOM 4438 C C . TYR A 1 551 ? 14.440 -2.145 -29.804 1.00 94.38 551 TYR A C 1
ATOM 4440 O O . TYR A 1 551 ? 13.891 -1.501 -30.692 1.00 94.38 551 TYR A O 1
ATOM 4448 N N . LEU A 1 552 ? 13.817 -3.141 -29.165 1.00 96.50 552 LEU A N 1
ATOM 4449 C CA . LEU A 1 552 ? 12.457 -3.567 -29.511 1.00 96.50 552 LEU A CA 1
ATOM 4450 C C . LEU A 1 552 ? 11.444 -2.419 -29.406 1.00 96.50 552 LEU A C 1
ATOM 4452 O O . LEU A 1 552 ? 10.600 -2.281 -30.280 1.00 96.50 552 LEU A O 1
ATOM 4456 N N . THR A 1 553 ? 11.534 -1.574 -28.375 1.00 94.50 553 THR A N 1
ATOM 4457 C CA . THR A 1 553 ? 10.638 -0.415 -28.230 1.00 94.50 553 THR A CA 1
ATOM 4458 C C . THR A 1 553 ? 10.771 0.569 -29.393 1.00 94.50 553 THR A C 1
ATOM 4460 O O . THR A 1 553 ? 9.762 1.094 -29.853 1.00 94.50 553 THR A O 1
ATOM 4463 N N . GLN A 1 554 ? 11.991 0.833 -29.872 1.00 91.00 554 GLN A N 1
ATOM 4464 C CA . GLN A 1 554 ? 12.204 1.723 -31.018 1.00 91.00 554 GLN A CA 1
ATOM 4465 C C . GLN A 1 554 ? 11.651 1.117 -32.315 1.00 91.00 554 GLN A C 1
ATOM 4467 O O . GLN A 1 554 ? 11.061 1.835 -33.114 1.00 91.00 554 GLN A O 1
ATOM 4472 N N . HIS A 1 555 ? 11.818 -0.193 -32.488 1.00 91.88 555 HIS A N 1
ATOM 4473 C CA . HIS A 1 555 ? 11.459 -0.930 -33.701 1.00 91.88 555 HIS A CA 1
ATOM 4474 C C . HIS A 1 555 ? 10.079 -1.598 -33.617 1.00 91.88 555 HIS A C 1
ATOM 4476 O O . HIS A 1 555 ? 9.752 -2.487 -34.398 1.00 91.88 555 HIS A O 1
ATOM 4482 N N . LEU A 1 556 ? 9.248 -1.207 -32.646 1.00 94.56 556 LEU A N 1
ATOM 4483 C CA . LEU A 1 556 ? 8.047 -1.958 -32.281 1.00 94.56 556 LEU A CA 1
ATOM 4484 C C . LEU A 1 556 ? 7.098 -2.174 -33.468 1.00 94.56 556 LEU A C 1
ATOM 4486 O O . LEU A 1 556 ? 6.477 -3.229 -33.569 1.00 94.56 556 LEU A O 1
ATOM 4490 N N . LEU A 1 557 ? 7.027 -1.195 -34.371 1.00 93.25 557 LEU A N 1
ATOM 4491 C CA . LEU A 1 557 ? 6.106 -1.172 -35.507 1.00 93.25 557 LEU A CA 1
ATOM 4492 C C . LEU A 1 557 ? 6.722 -1.693 -36.815 1.00 93.25 557 LEU A C 1
ATOM 4494 O O . LEU A 1 557 ? 6.014 -1.784 -37.812 1.00 93.25 557 LEU A O 1
ATOM 4498 N N . ASP A 1 558 ? 8.003 -2.070 -36.829 1.00 91.31 558 ASP A N 1
ATOM 4499 C CA . ASP A 1 558 ? 8.745 -2.428 -38.051 1.00 91.31 558 ASP A CA 1
ATOM 4500 C C . ASP A 1 558 ? 8.205 -3.673 -38.769 1.00 91.31 558 ASP A C 1
ATOM 4502 O O . ASP A 1 558 ? 8.515 -3.915 -39.936 1.00 91.31 558 ASP A O 1
ATOM 4506 N N . LYS A 1 559 ? 7.434 -4.500 -38.060 1.00 93.88 559 LYS A N 1
ATOM 4507 C CA . LYS A 1 559 ? 6.832 -5.728 -38.588 1.00 93.88 559 LYS A CA 1
ATOM 4508 C C . LYS A 1 559 ? 5.447 -5.504 -39.199 1.00 93.88 559 LYS A C 1
ATOM 4510 O O . LYS A 1 559 ? 4.960 -6.407 -39.875 1.00 93.88 559 LYS A O 1
ATOM 4515 N N . LEU A 1 560 ? 4.842 -4.332 -38.994 1.00 95.06 560 LEU A N 1
ATOM 4516 C CA . LEU A 1 560 ? 3.534 -4.005 -39.553 1.00 95.06 560 LEU A CA 1
ATOM 4517 C C . LEU A 1 560 ? 3.646 -3.659 -41.036 1.00 95.06 560 LEU A C 1
ATOM 4519 O O . LEU A 1 560 ? 4.542 -2.925 -41.464 1.00 95.06 560 LEU A O 1
ATOM 4523 N N . ASN A 1 561 ? 2.686 -4.128 -41.825 1.00 93.06 561 ASN A N 1
ATOM 4524 C CA . ASN A 1 561 ? 2.468 -3.593 -43.162 1.00 93.06 561 ASN A CA 1
ATOM 4525 C C . ASN A 1 561 ? 1.702 -2.253 -43.106 1.00 93.06 561 ASN A C 1
ATOM 4527 O O . ASN A 1 561 ? 1.256 -1.807 -42.049 1.00 93.06 561 ASN A O 1
ATOM 4531 N N . PHE A 1 562 ? 1.555 -1.579 -44.251 1.00 92.56 562 PHE A N 1
ATOM 4532 C CA . PHE A 1 562 ? 0.935 -0.250 -44.298 1.00 92.56 562 PHE A CA 1
ATOM 4533 C C . PHE A 1 562 ? -0.528 -0.236 -43.827 1.00 92.56 562 PHE A C 1
ATOM 4535 O O . PHE A 1 562 ? -0.933 0.711 -43.156 1.00 92.56 562 PHE A O 1
ATOM 4542 N N . GLU A 1 563 ? -1.309 -1.270 -44.147 1.00 95.12 563 GLU A N 1
ATOM 4543 C CA . GLU A 1 563 ? -2.714 -1.349 -43.734 1.00 95.12 563 GLU A CA 1
ATOM 4544 C C . GLU A 1 563 ? -2.833 -1.618 -42.230 1.00 95.12 563 GLU A C 1
ATOM 4546 O O . GLU A 1 563 ? -3.588 -0.928 -41.552 1.00 95.12 563 GLU A O 1
ATOM 4551 N N . GLU A 1 564 ? -2.022 -2.529 -41.684 1.00 95.19 564 GLU A N 1
ATOM 4552 C CA . GLU A 1 564 ? -1.962 -2.798 -40.238 1.00 95.19 564 GLU A CA 1
ATOM 4553 C C . GLU A 1 564 ? -1.501 -1.563 -39.451 1.00 95.19 564 GLU A C 1
ATOM 4555 O O . GLU A 1 564 ? -2.078 -1.208 -38.422 1.00 95.19 564 GLU A O 1
ATOM 4560 N N . PHE A 1 565 ? -0.484 -0.857 -39.956 1.00 93.88 565 PHE A N 1
ATOM 4561 C CA . PHE A 1 565 ? -0.036 0.404 -39.374 1.00 93.88 565 PHE A CA 1
ATOM 4562 C C . PHE A 1 565 ? -1.157 1.447 -39.390 1.00 93.88 565 PHE A C 1
ATOM 4564 O O . PHE A 1 565 ? -1.387 2.130 -38.391 1.00 93.88 565 PHE A O 1
ATOM 4571 N N . LYS A 1 566 ? -1.880 1.568 -40.507 1.00 94.44 566 LYS A N 1
ATOM 4572 C CA . LYS A 1 566 ? -2.999 2.502 -40.640 1.00 94.44 566 LYS A CA 1
ATOM 4573 C C . LYS A 1 566 ? -4.137 2.154 -39.681 1.00 94.44 566 LYS A C 1
ATOM 4575 O O . LYS A 1 566 ? -4.669 3.061 -39.050 1.00 94.44 566 LYS A O 1
ATOM 4580 N N . GLU A 1 567 ? -4.480 0.877 -39.535 1.00 94.88 567 GLU A N 1
ATOM 4581 C CA . GLU A 1 567 ? -5.476 0.406 -38.568 1.00 94.88 567 GLU A CA 1
ATOM 4582 C C . GLU A 1 567 ? -5.074 0.769 -37.134 1.00 94.88 567 GLU A C 1
ATOM 4584 O O . GLU A 1 567 ? -5.865 1.368 -36.403 1.00 94.88 567 GLU A O 1
ATOM 4589 N N . LEU A 1 568 ? -3.819 0.507 -36.755 1.00 93.69 568 LEU A N 1
ATOM 4590 C CA . LEU A 1 568 ? -3.287 0.893 -35.450 1.00 93.69 568 LEU A CA 1
ATOM 4591 C C . LEU A 1 568 ? -3.383 2.406 -35.227 1.00 93.69 568 LEU A C 1
ATOM 4593 O O . LEU A 1 568 ? -3.866 2.845 -34.184 1.00 93.69 568 LEU A O 1
ATOM 4597 N N . MET A 1 569 ? -2.946 3.212 -36.198 1.00 92.25 569 MET A N 1
ATOM 4598 C CA . MET A 1 569 ? -3.058 4.670 -36.110 1.00 92.25 569 MET A CA 1
ATOM 4599 C C . MET A 1 569 ? -4.520 5.117 -36.007 1.00 92.25 569 MET A C 1
ATOM 4601 O O . MET A 1 569 ? -4.804 6.075 -35.296 1.00 92.25 569 MET A O 1
ATOM 4605 N N . GLY A 1 570 ? -5.451 4.424 -36.667 1.00 93.06 570 GLY A N 1
ATOM 4606 C CA . GLY A 1 570 ? -6.888 4.679 -36.563 1.00 93.06 570 GLY A CA 1
ATOM 4607 C C . GLY A 1 570 ? -7.426 4.422 -35.158 1.00 93.06 570 GLY A C 1
ATOM 4608 O O . GLY A 1 570 ? -8.093 5.286 -34.598 1.00 93.06 570 GLY A O 1
ATOM 4609 N N . ASN A 1 571 ? -7.059 3.289 -34.555 1.00 92.31 571 ASN A N 1
ATOM 4610 C CA . ASN A 1 571 ? -7.430 2.933 -33.180 1.00 92.31 571 ASN A CA 1
ATOM 4611 C C . ASN A 1 571 ? -6.849 3.895 -32.132 1.00 92.31 571 ASN A C 1
ATOM 4613 O O . ASN A 1 571 ? -7.417 4.054 -31.056 1.00 92.31 571 ASN A O 1
ATOM 4617 N N . LEU A 1 572 ? -5.721 4.534 -32.445 1.00 91.12 572 LEU A N 1
ATOM 4618 C CA . LEU A 1 572 ? -5.107 5.576 -31.619 1.00 91.12 572 LEU A CA 1
ATOM 4619 C C . LEU A 1 572 ? -5.629 6.988 -31.937 1.00 91.12 572 LEU A C 1
ATOM 4621 O O . LEU A 1 572 ? -5.119 7.955 -31.379 1.00 91.12 572 LEU A O 1
ATOM 4625 N N . GLU A 1 573 ? -6.609 7.119 -32.838 1.00 92.06 573 GLU A N 1
ATOM 4626 C CA . GLU A 1 573 ? -7.179 8.395 -33.296 1.00 92.06 573 GLU A CA 1
ATOM 4627 C C . GLU A 1 573 ? -6.146 9.332 -33.965 1.00 92.06 573 GLU A C 1
ATOM 4629 O O . GLU A 1 573 ? -6.294 10.555 -34.013 1.00 92.06 573 GLU A O 1
ATOM 4634 N N . LEU A 1 574 ? -5.089 8.755 -34.545 1.00 92.06 574 LEU A N 1
ATOM 4635 C CA . LEU A 1 574 ? -3.975 9.464 -35.186 1.00 92.06 574 LEU A CA 1
ATOM 4636 C C . LEU A 1 574 ? -4.096 9.569 -36.713 1.00 92.06 574 LEU A C 1
ATOM 4638 O O . LEU A 1 574 ? -3.177 10.067 -37.361 1.00 92.06 574 LEU A O 1
ATOM 4642 N N . LEU A 1 575 ? -5.203 9.116 -37.308 1.00 93.25 575 LEU A N 1
ATOM 4643 C CA . LEU A 1 575 ? -5.498 9.333 -38.729 1.00 93.25 575 LEU A CA 1
ATOM 4644 C C . LEU A 1 575 ? -6.168 10.696 -38.970 1.00 93.25 575 LEU A C 1
ATOM 4646 O O . LEU A 1 575 ? -6.755 11.250 -38.038 1.00 93.25 575 LEU A O 1
ATOM 4650 N N . PRO A 1 576 ? -6.107 11.247 -40.201 1.00 92.50 576 PRO A N 1
ATOM 4651 C CA . PRO A 1 576 ? -6.883 12.429 -40.571 1.00 92.50 576 PRO A CA 1
ATOM 4652 C C . PRO A 1 576 ? -8.383 12.202 -40.359 1.00 92.50 576 PRO A C 1
ATOM 4654 O O . PRO A 1 576 ? -8.906 11.157 -40.748 1.00 92.50 576 PRO A O 1
ATOM 4657 N N . LEU A 1 577 ? -9.066 13.181 -39.765 1.00 92.25 577 LEU A N 1
ATOM 4658 C CA . LEU A 1 577 ? -10.522 13.154 -39.608 1.00 92.25 577 LEU A CA 1
ATOM 4659 C C . LEU A 1 577 ? -11.219 13.563 -40.914 1.00 92.25 577 LEU A C 1
ATOM 4661 O O . LEU A 1 577 ? -10.644 14.255 -41.760 1.00 92.25 577 LEU A O 1
ATOM 4665 N N . ASP A 1 578 ? -12.487 13.179 -41.066 1.00 91.62 578 ASP A N 1
ATOM 4666 C CA . ASP A 1 578 ? -13.286 13.546 -42.236 1.00 91.62 578 ASP A CA 1
ATOM 4667 C C . ASP A 1 578 ? -13.374 15.072 -42.398 1.00 91.62 578 ASP A C 1
ATOM 4669 O O . ASP A 1 578 ? -13.857 15.794 -41.525 1.00 91.62 578 ASP A O 1
ATOM 4673 N N . GLY A 1 579 ? -12.897 15.570 -43.543 1.00 92.19 579 GLY A N 1
ATOM 4674 C CA . GLY A 1 579 ? -12.865 17.002 -43.855 1.00 92.19 579 GLY A CA 1
ATOM 4675 C C . GLY A 1 579 ? -11.761 17.798 -43.146 1.00 92.19 579 GLY A C 1
ATOM 4676 O O . GLY A 1 579 ? -11.715 19.020 -43.299 1.00 92.19 579 GLY A O 1
ATOM 4677 N N . GLU A 1 580 ? -10.864 17.147 -42.400 1.00 94.31 580 GLU A N 1
ATOM 4678 C CA . GLU A 1 580 ? -9.747 17.809 -41.727 1.00 94.31 580 GLU A CA 1
ATOM 4679 C C . GLU A 1 580 ? -8.689 18.275 -42.736 1.00 94.31 580 GLU A C 1
ATOM 4681 O O . GLU A 1 580 ? -8.190 17.513 -43.566 1.00 94.31 580 GLU A O 1
ATOM 4686 N N . ASN A 1 581 ? -8.318 19.555 -42.666 1.00 94.38 581 ASN A N 1
ATOM 4687 C CA . ASN A 1 581 ? -7.230 20.085 -43.480 1.00 94.38 581 ASN A CA 1
ATOM 4688 C C . ASN A 1 581 ? -5.890 19.470 -43.020 1.00 94.38 581 ASN A C 1
ATOM 4690 O O . ASN A 1 581 ? -5.657 19.393 -41.813 1.00 94.38 581 ASN A O 1
ATOM 4694 N N . PRO A 1 582 ? -4.957 19.126 -43.933 1.00 89.75 582 PRO A N 1
ATOM 4695 C CA . PRO A 1 582 ? -3.626 18.622 -43.581 1.00 89.75 582 PRO A CA 1
ATOM 4696 C C . PRO A 1 582 ? -2.895 19.405 -42.480 1.00 89.75 582 PRO A C 1
ATOM 4698 O O . PRO A 1 582 ? -2.236 18.813 -41.628 1.00 89.75 582 PRO A O 1
ATOM 4701 N N . ARG A 1 583 ? -3.017 20.740 -42.455 1.00 88.69 583 ARG A N 1
ATOM 4702 C CA . ARG A 1 583 ? -2.396 21.561 -41.404 1.00 88.69 583 ARG A CA 1
ATOM 4703 C C . ARG A 1 583 ? -3.003 21.288 -40.025 1.00 88.69 583 ARG A C 1
ATOM 4705 O O . ARG A 1 583 ? -2.261 21.226 -39.046 1.00 88.69 583 ARG A O 1
ATOM 4712 N N . ASP A 1 584 ? -4.322 21.157 -39.959 1.00 91.88 584 ASP A N 1
ATOM 4713 C CA . ASP A 1 584 ? -5.051 20.936 -38.709 1.00 91.88 584 ASP A CA 1
ATOM 4714 C C . ASP A 1 584 ? -4.808 19.512 -38.199 1.00 91.88 584 ASP A C 1
ATOM 4716 O O . ASP A 1 584 ? -4.502 19.341 -37.020 1.00 91.88 584 ASP A O 1
ATOM 4720 N N . PHE A 1 585 ? -4.767 18.534 -39.111 1.00 91.19 585 PHE A N 1
ATOM 4721 C CA . PHE A 1 585 ? -4.336 17.162 -38.838 1.00 91.19 585 PHE A CA 1
ATOM 4722 C C . PHE A 1 585 ? -2.953 17.116 -38.179 1.00 91.19 585 PHE A C 1
ATOM 4724 O O . PHE A 1 585 ? -2.788 16.570 -37.087 1.00 91.19 585 PHE A O 1
ATOM 4731 N N . HIS A 1 586 ? -1.950 17.735 -38.809 1.00 86.81 586 HIS A N 1
ATOM 4732 C CA . HIS A 1 586 ? -0.593 17.747 -38.267 1.00 86.81 586 HIS A CA 1
ATOM 4733 C C . HIS A 1 586 ? -0.510 18.469 -36.919 1.00 86.81 586 HIS A C 1
ATOM 4735 O O . HIS A 1 586 ? 0.218 18.021 -36.034 1.00 86.81 586 HIS A O 1
ATOM 4741 N N . PHE A 1 587 ? -1.258 19.562 -36.738 1.00 90.44 587 PHE A N 1
ATOM 4742 C CA . PHE A 1 587 ? -1.311 20.270 -35.460 1.00 90.44 587 PHE A CA 1
ATOM 4743 C C . PHE A 1 587 ? -1.948 19.417 -34.357 1.00 90.44 587 PHE A C 1
ATOM 4745 O O . PHE A 1 587 ? -1.419 19.379 -33.247 1.00 90.44 587 PHE A O 1
ATOM 4752 N N . ARG A 1 588 ? -3.047 18.716 -34.656 1.00 92.12 588 ARG A N 1
ATOM 4753 C CA . ARG A 1 588 ? -3.732 17.823 -33.716 1.00 92.12 588 ARG A CA 1
ATOM 4754 C C . ARG A 1 588 ? -2.837 16.664 -33.302 1.00 92.12 588 ARG A C 1
ATOM 4756 O O . ARG A 1 588 ? -2.549 16.531 -32.119 1.00 92.12 588 ARG A O 1
ATOM 4763 N N . VAL A 1 589 ? -2.298 15.911 -34.262 1.00 90.06 589 VAL A N 1
ATOM 4764 C CA . VAL A 1 589 ? -1.384 14.795 -33.968 1.00 90.06 589 VAL A CA 1
ATOM 4765 C C . VAL A 1 589 ? -0.181 15.275 -33.157 1.00 90.06 589 VAL A C 1
ATOM 4767 O O . VAL A 1 589 ? 0.182 14.640 -32.168 1.00 90.06 589 VAL A O 1
ATOM 4770 N N . ALA A 1 590 ? 0.410 16.423 -33.504 1.00 88.50 590 ALA A N 1
ATOM 4771 C CA . ALA A 1 590 ? 1.526 16.980 -32.744 1.00 88.50 590 ALA A CA 1
ATOM 4772 C C . ALA A 1 590 ? 1.136 17.404 -31.323 1.00 88.50 590 ALA A C 1
ATOM 4774 O O . ALA A 1 590 ? 1.935 17.253 -30.401 1.00 88.50 590 ALA A O 1
ATOM 4775 N N . LYS A 1 591 ? -0.077 17.925 -31.127 1.00 90.38 591 LYS A N 1
ATOM 4776 C CA . LYS A 1 591 ? -0.604 18.291 -29.809 1.00 90.38 591 LYS A CA 1
ATOM 4777 C C . LYS A 1 591 ? -0.879 17.057 -28.946 1.00 90.38 591 LYS A C 1
ATOM 4779 O O . LYS A 1 591 ? -0.533 17.075 -27.768 1.00 90.38 591 LYS A O 1
ATOM 4784 N N . ASP A 1 592 ? -1.462 16.014 -29.525 1.00 88.75 592 ASP A N 1
ATOM 4785 C CA . ASP A 1 592 ? -1.914 14.825 -28.795 1.00 88.75 592 ASP A CA 1
ATOM 4786 C C . ASP A 1 592 ? -0.747 13.888 -28.455 1.00 88.75 592 ASP A C 1
ATOM 4788 O O . ASP A 1 592 ? -0.689 13.319 -27.367 1.00 88.75 592 ASP A O 1
ATOM 4792 N N . THR A 1 593 ? 0.233 13.775 -29.356 1.00 87.38 593 THR A N 1
ATOM 4793 C CA . THR A 1 593 ? 1.399 12.890 -29.177 1.00 87.38 593 THR A CA 1
ATOM 4794 C C . THR A 1 593 ? 2.645 13.615 -28.669 1.00 87.38 593 THR A C 1
ATOM 4796 O O . THR A 1 593 ? 3.595 12.982 -28.205 1.00 87.38 593 THR A O 1
ATOM 4799 N N . GLY A 1 594 ? 2.695 14.942 -28.805 1.00 85.19 594 GLY A N 1
ATOM 4800 C CA . GLY A 1 594 ? 3.916 15.725 -28.631 1.00 85.19 594 GLY A CA 1
ATOM 4801 C C . GLY A 1 594 ? 4.937 15.557 -29.766 1.00 85.19 594 GLY A C 1
ATOM 4802 O O . GLY A 1 594 ? 6.054 16.060 -29.636 1.00 85.19 594 GLY A O 1
ATOM 4803 N N . VAL A 1 595 ? 4.617 14.842 -30.855 1.00 80.25 595 VAL A N 1
ATOM 4804 C CA . VAL A 1 595 ? 5.528 14.578 -31.984 1.00 80.25 595 VAL A CA 1
ATOM 4805 C C . VAL A 1 595 ? 5.430 15.660 -33.050 1.00 80.25 595 VAL A C 1
ATOM 4807 O O . VAL A 1 595 ? 4.388 15.872 -33.656 1.00 80.25 595 VAL A O 1
ATOM 4810 N N . GLN A 1 596 ? 6.551 16.328 -33.322 1.00 75.44 596 GLN A N 1
ATOM 4811 C CA . GLN A 1 596 ? 6.653 17.305 -34.405 1.00 75.44 596 GLN A CA 1
ATOM 4812 C C . GLN A 1 596 ? 7.220 16.651 -35.664 1.00 75.44 596 GLN A C 1
ATOM 4814 O O . GLN A 1 596 ? 8.305 16.072 -35.634 1.00 75.44 596 GLN A O 1
ATOM 4819 N N . LEU A 1 597 ? 6.496 16.779 -36.775 1.00 70.25 597 LEU A N 1
ATOM 4820 C CA . LEU A 1 597 ? 6.986 16.390 -38.093 1.00 70.25 597 LEU A CA 1
ATOM 4821 C C . LEU A 1 597 ? 7.924 17.474 -38.623 1.00 70.25 597 LEU A C 1
ATOM 4823 O O . LEU A 1 597 ? 7.544 18.640 -38.725 1.00 70.25 597 LEU A O 1
ATOM 4827 N N . ASP A 1 598 ? 9.142 17.087 -38.990 1.00 73.19 598 ASP A N 1
ATOM 4828 C CA . ASP A 1 598 ? 10.064 17.964 -39.698 1.00 73.19 598 ASP A CA 1
ATOM 4829 C C . ASP A 1 598 ? 10.799 17.238 -40.827 1.00 73.19 598 ASP A C 1
ATOM 4831 O O . ASP A 1 598 ? 10.883 16.010 -40.889 1.00 73.19 598 ASP A O 1
ATOM 4835 N N . ASN A 1 599 ? 11.357 18.031 -41.741 1.00 77.31 599 ASN A N 1
ATOM 4836 C CA . ASN A 1 599 ? 12.077 17.524 -42.908 1.00 77.31 599 ASN A CA 1
ATOM 4837 C C . ASN A 1 599 ? 13.362 16.756 -42.547 1.00 77.31 599 ASN A C 1
ATOM 4839 O O . ASN A 1 599 ? 13.960 16.138 -43.425 1.00 77.31 599 ASN A O 1
ATOM 4843 N N . GLN A 1 600 ? 13.833 16.826 -41.298 1.00 74.62 600 GLN A N 1
ATOM 4844 C CA . GLN A 1 600 ? 15.022 16.098 -40.855 1.00 74.62 600 GLN A CA 1
ATOM 4845 C C . GLN A 1 600 ? 14.664 14.662 -40.461 1.00 74.62 600 GLN A C 1
ATOM 4847 O O . GLN A 1 600 ? 15.402 13.753 -40.828 1.00 74.62 600 GLN A O 1
ATOM 4852 N N . GLY A 1 601 ? 13.511 14.437 -39.821 1.00 76.50 601 GLY A N 1
ATOM 4853 C CA . GLY A 1 601 ? 13.008 13.086 -39.541 1.00 76.50 601 GLY A CA 1
ATOM 4854 C C . GLY A 1 601 ? 12.799 12.256 -40.812 1.00 76.50 601 GLY A C 1
ATOM 4855 O O . GLY A 1 601 ? 13.136 11.077 -40.848 1.00 76.50 601 GLY A O 1
ATOM 4856 N N . ILE A 1 602 ? 12.357 12.893 -41.904 1.00 80.75 602 ILE A N 1
ATOM 4857 C CA . ILE A 1 602 ? 12.255 12.238 -43.221 1.00 80.75 602 ILE A CA 1
ATOM 4858 C C . ILE A 1 602 ? 13.626 11.739 -43.697 1.00 80.75 602 ILE A C 1
ATOM 4860 O O . ILE A 1 602 ? 13.736 10.627 -44.201 1.00 80.75 602 ILE A O 1
ATOM 4864 N N . LYS A 1 603 ? 14.688 12.534 -43.526 1.00 85.06 603 LYS A N 1
ATOM 4865 C CA . LYS A 1 603 ? 16.045 12.149 -43.944 1.00 85.06 603 LYS A CA 1
ATOM 4866 C C . LYS A 1 603 ? 16.607 10.997 -43.114 1.00 85.06 603 LYS A C 1
ATOM 4868 O O . LYS A 1 603 ? 17.314 10.157 -43.660 1.00 85.06 603 LYS A O 1
ATOM 4873 N N . GLU A 1 604 ? 16.286 10.957 -41.825 1.00 84.56 604 GLU A N 1
ATOM 4874 C CA . GLU A 1 604 ? 16.635 9.843 -40.940 1.00 84.56 604 GLU A CA 1
ATOM 4875 C C . GLU A 1 604 ? 15.963 8.546 -41.412 1.00 84.56 604 GLU A C 1
ATOM 4877 O O . GLU A 1 604 ? 16.662 7.574 -41.686 1.00 84.56 604 GLU A O 1
ATOM 4882 N N . ALA A 1 605 ? 14.655 8.580 -41.684 1.00 82.75 605 ALA A N 1
ATOM 4883 C CA . ALA A 1 605 ? 13.932 7.438 -42.248 1.00 82.75 605 ALA A CA 1
ATOM 4884 C C . ALA A 1 605 ? 14.467 7.014 -43.633 1.00 82.75 605 ALA A C 1
ATOM 4886 O O . ALA A 1 605 ? 14.578 5.826 -43.932 1.00 82.75 605 ALA A O 1
ATOM 4887 N N . MET A 1 606 ? 14.841 7.973 -44.491 1.00 87.75 606 MET A N 1
ATOM 4888 C CA . MET A 1 606 ? 15.460 7.674 -45.790 1.00 87.75 606 MET A CA 1
ATOM 4889 C C . MET A 1 606 ? 16.821 6.985 -45.640 1.00 87.75 606 MET A C 1
ATOM 4891 O O . MET A 1 606 ? 17.133 6.094 -46.429 1.00 87.75 606 MET A O 1
ATOM 4895 N N . LEU A 1 607 ? 17.632 7.386 -44.655 1.00 90.00 607 LEU A N 1
ATOM 4896 C CA . LEU A 1 607 ? 18.911 6.738 -44.365 1.00 90.00 607 LEU A CA 1
ATOM 4897 C C . LEU A 1 607 ? 18.694 5.297 -43.895 1.00 90.00 607 LEU A C 1
ATOM 4899 O O . LEU A 1 607 ? 19.327 4.391 -44.431 1.00 90.00 607 LEU A O 1
ATOM 4903 N N . GLU A 1 608 ? 17.787 5.079 -42.943 1.00 87.06 608 GLU A N 1
ATOM 4904 C CA . GLU A 1 608 ? 17.445 3.740 -42.449 1.00 87.06 608 GLU A CA 1
ATOM 4905 C C . GLU A 1 608 ? 16.956 2.836 -43.585 1.00 87.06 608 GLU A C 1
ATOM 4907 O O . GLU A 1 608 ? 17.454 1.721 -43.754 1.00 87.06 608 GLU A O 1
ATOM 4912 N N . LYS A 1 609 ? 16.061 3.354 -44.437 1.00 89.12 609 LYS A N 1
ATOM 4913 C CA . LYS A 1 609 ? 15.565 2.632 -45.611 1.00 89.12 609 LYS A CA 1
ATOM 4914 C C . LYS A 1 609 ? 16.687 2.288 -46.592 1.00 89.12 609 LYS A C 1
ATOM 4916 O O . LYS A 1 609 ? 16.764 1.149 -47.041 1.00 89.12 609 LYS A O 1
ATOM 4921 N N . ALA A 1 610 ? 17.586 3.229 -46.879 1.00 93.00 610 ALA A N 1
ATOM 4922 C CA . ALA A 1 610 ? 18.727 2.985 -47.759 1.00 93.00 610 ALA A CA 1
ATOM 4923 C C . ALA A 1 610 ? 19.679 1.914 -47.199 1.00 93.00 610 ALA A C 1
ATOM 4925 O O . ALA A 1 610 ? 20.200 1.095 -47.954 1.00 93.00 610 ALA A O 1
ATOM 4926 N N . VAL A 1 611 ? 19.904 1.893 -45.881 1.00 91.25 611 VAL A N 1
ATOM 4927 C CA . VAL A 1 611 ? 20.714 0.855 -45.227 1.00 91.25 611 VAL A CA 1
ATOM 4928 C C . VAL A 1 611 ? 20.038 -0.514 -45.315 1.00 91.25 611 VAL A C 1
ATOM 4930 O O . VAL A 1 611 ? 20.720 -1.503 -45.587 1.00 91.25 611 VAL A O 1
ATOM 4933 N N . GLU A 1 612 ? 18.720 -0.585 -45.122 1.00 88.81 612 GLU A N 1
ATOM 4934 C CA . GLU A 1 612 ? 17.982 -1.847 -45.235 1.00 88.81 612 GLU A CA 1
ATOM 4935 C C . GLU A 1 612 ? 17.937 -2.362 -46.681 1.00 88.81 612 GLU A C 1
ATOM 4937 O O . GLU A 1 612 ? 18.125 -3.555 -46.904 1.00 88.81 612 GLU A O 1
ATOM 4942 N N . ASP A 1 613 ? 17.800 -1.480 -47.674 1.00 92.81 613 ASP A N 1
ATOM 4943 C CA . ASP A 1 613 ? 17.835 -1.862 -49.093 1.00 92.81 613 ASP A CA 1
ATOM 4944 C C . ASP A 1 613 ? 19.216 -2.405 -49.515 1.00 92.81 613 ASP A C 1
ATOM 4946 O O . ASP A 1 613 ? 19.301 -3.282 -50.373 1.00 92.81 613 ASP A O 1
ATOM 4950 N N . LEU A 1 614 ? 20.303 -1.953 -48.872 1.00 94.44 614 LEU A N 1
ATOM 4951 C CA . LEU A 1 614 ? 21.669 -2.455 -49.095 1.00 94.44 614 LEU A CA 1
ATOM 4952 C C . LEU A 1 614 ? 21.974 -3.777 -48.379 1.00 94.44 614 LEU A C 1
ATOM 4954 O O . LEU A 1 614 ? 23.002 -4.406 -48.649 1.00 94.44 614 LEU A O 1
ATOM 4958 N N . LYS A 1 615 ? 21.129 -4.206 -47.439 1.00 91.44 615 LYS A N 1
ATOM 4959 C CA . LYS A 1 615 ? 21.373 -5.393 -46.613 1.00 91.44 615 LYS A CA 1
ATOM 4960 C C . LYS A 1 615 ? 21.642 -6.660 -47.428 1.00 91.44 615 LYS A C 1
ATOM 4962 O O . LYS A 1 615 ? 22.629 -7.326 -47.105 1.00 91.44 615 LYS A O 1
ATOM 4967 N N . PRO A 1 616 ? 20.841 -7.023 -48.455 1.00 93.06 616 PRO A N 1
ATOM 4968 C CA . PRO A 1 616 ? 21.091 -8.244 -49.215 1.00 93.06 616 PRO A CA 1
ATOM 4969 C C . PRO A 1 616 ? 22.475 -8.205 -49.865 1.00 93.06 616 PRO A C 1
ATOM 4971 O O . PRO A 1 616 ? 23.268 -9.123 -49.665 1.00 93.06 616 PRO A O 1
ATOM 4974 N N . ASP A 1 617 ? 22.806 -7.105 -50.545 1.00 95.31 617 ASP A N 1
ATOM 4975 C CA . ASP A 1 617 ? 24.080 -6.928 -51.246 1.00 95.31 617 ASP A CA 1
ATOM 4976 C C . ASP A 1 617 ? 25.275 -7.027 -50.295 1.00 95.31 617 ASP A C 1
ATOM 4978 O O . ASP A 1 617 ? 26.269 -7.691 -50.594 1.00 95.31 617 ASP A O 1
ATOM 4982 N N . LEU A 1 618 ? 25.181 -6.403 -49.118 1.00 93.06 618 LEU A N 1
ATOM 4983 C CA . LEU A 1 618 ? 26.244 -6.440 -48.115 1.00 93.06 618 LEU A CA 1
ATOM 4984 C C . LEU A 1 618 ? 26.437 -7.838 -47.527 1.00 93.06 618 LEU A C 1
ATOM 4986 O O . LEU A 1 618 ? 27.582 -8.252 -47.329 1.00 93.06 618 LEU A O 1
ATOM 4990 N N . ILE A 1 619 ? 25.349 -8.569 -47.276 1.00 89.25 619 ILE A N 1
ATOM 4991 C CA . ILE A 1 619 ? 25.411 -9.952 -46.789 1.00 89.25 619 ILE A CA 1
ATOM 4992 C C . ILE A 1 619 ? 26.024 -10.859 -47.864 1.00 89.25 619 ILE A C 1
ATOM 4994 O O . ILE A 1 619 ? 26.977 -11.584 -47.572 1.00 89.25 619 ILE A O 1
ATOM 4998 N N . PHE A 1 620 ? 25.549 -10.786 -49.113 1.00 94.00 620 PHE A N 1
ATOM 4999 C CA . PHE A 1 620 ? 26.068 -11.601 -50.219 1.00 94.00 620 PHE A CA 1
ATOM 5000 C C . PHE A 1 620 ? 27.522 -11.266 -50.574 1.00 94.00 620 PHE A C 1
ATOM 5002 O O . PHE A 1 620 ? 28.286 -12.158 -50.937 1.00 94.00 620 PHE A O 1
ATOM 5009 N N . ALA A 1 621 ? 27.945 -10.012 -50.396 1.00 94.25 621 ALA A N 1
ATOM 5010 C CA . ALA A 1 621 ? 29.337 -9.596 -50.558 1.00 94.25 621 ALA A CA 1
ATOM 5011 C C . ALA A 1 621 ? 30.245 -9.972 -49.366 1.00 94.25 621 ALA A C 1
ATOM 5013 O O . ALA A 1 621 ? 31.419 -9.594 -49.353 1.00 94.25 621 ALA A O 1
ATOM 5014 N N . GLY A 1 622 ? 29.724 -10.655 -48.337 1.00 92.38 622 GLY A N 1
ATOM 5015 C CA . GLY A 1 622 ? 30.472 -11.016 -47.127 1.00 92.38 622 GLY A CA 1
ATOM 5016 C C . GLY A 1 622 ? 30.849 -9.818 -46.244 1.00 92.38 622 GLY A C 1
ATOM 5017 O O . GLY A 1 622 ? 31.718 -9.926 -45.379 1.00 92.38 622 GLY A O 1
ATOM 5018 N N . ARG A 1 623 ? 30.206 -8.660 -46.434 1.00 93.69 623 ARG A N 1
ATOM 5019 C CA . ARG A 1 623 ? 30.496 -7.391 -45.744 1.00 93.69 623 ARG A CA 1
ATOM 5020 C C . ARG A 1 623 ? 29.614 -7.181 -44.509 1.00 93.69 623 ARG A C 1
ATOM 5022 O O . ARG A 1 623 ? 29.166 -6.068 -44.239 1.00 93.69 623 ARG A O 1
ATOM 5029 N N . ASN A 1 624 ? 29.422 -8.227 -43.707 1.00 85.56 624 ASN A N 1
ATOM 5030 C CA . ASN A 1 624 ? 28.564 -8.195 -42.513 1.00 85.56 624 ASN A CA 1
ATOM 5031 C C . ASN A 1 624 ? 28.983 -7.124 -41.489 1.00 85.56 624 ASN A C 1
ATOM 5033 O O . ASN A 1 624 ? 28.130 -6.467 -40.897 1.00 85.56 624 ASN A O 1
ATOM 5037 N N . SER A 1 625 ? 30.292 -6.896 -41.317 1.00 86.50 625 SER A N 1
ATOM 5038 C CA . SER A 1 625 ? 30.796 -5.830 -40.437 1.00 86.50 625 SER A CA 1
ATOM 5039 C C . SER A 1 625 ? 30.369 -4.443 -40.918 1.00 86.50 625 SER A C 1
ATOM 5041 O O . SER A 1 625 ? 29.990 -3.607 -40.106 1.00 86.50 625 SER A O 1
ATOM 5043 N N . LEU A 1 626 ? 30.398 -4.207 -42.235 1.00 89.56 626 LEU A N 1
ATOM 5044 C CA . LEU A 1 626 ? 29.989 -2.929 -42.812 1.00 89.56 626 LEU A CA 1
ATOM 5045 C C . LEU A 1 626 ? 28.481 -2.728 -42.667 1.00 89.56 626 LEU A C 1
ATOM 5047 O O . LEU A 1 626 ? 28.059 -1.632 -42.318 1.00 89.56 626 LEU A O 1
ATOM 5051 N N . TYR A 1 627 ? 27.682 -3.779 -42.877 1.00 88.50 627 TYR A N 1
ATOM 5052 C CA . TYR A 1 627 ? 26.246 -3.717 -42.607 1.00 88.50 627 TYR A CA 1
ATOM 5053 C C . TYR A 1 627 ? 25.984 -3.319 -41.152 1.00 88.50 627 TYR A C 1
ATOM 5055 O O . TYR A 1 627 ? 25.336 -2.305 -40.921 1.00 88.50 627 TYR A O 1
ATOM 5063 N N . LYS A 1 628 ? 26.597 -4.010 -40.180 1.00 84.12 628 LYS A N 1
ATOM 5064 C CA . LYS A 1 628 ? 26.476 -3.677 -38.749 1.00 84.12 628 LYS A CA 1
ATOM 5065 C C . LYS A 1 628 ? 26.898 -2.234 -38.437 1.00 84.12 628 LYS A C 1
ATOM 5067 O O . LYS A 1 628 ? 26.296 -1.579 -37.582 1.00 84.12 628 LYS A O 1
ATOM 5072 N N . ASP A 1 629 ? 27.925 -1.722 -39.112 1.00 85.44 629 ASP A N 1
ATOM 5073 C CA . ASP A 1 629 ? 28.356 -0.333 -38.967 1.00 85.44 629 ASP A CA 1
ATOM 5074 C C . ASP A 1 629 ? 27.347 0.673 -39.523 1.00 85.44 629 ASP A C 1
ATOM 5076 O O . ASP A 1 629 ? 27.132 1.709 -38.889 1.00 85.44 629 ASP A O 1
ATOM 5080 N N . LEU A 1 630 ? 26.718 0.360 -40.657 1.00 89.06 630 LEU A N 1
ATOM 5081 C CA . LEU A 1 630 ? 25.685 1.178 -41.290 1.00 89.06 630 LEU A CA 1
ATOM 5082 C C . LEU A 1 630 ? 24.366 1.148 -40.511 1.00 89.06 630 LEU A C 1
ATOM 5084 O O . LEU A 1 630 ? 23.759 2.195 -40.336 1.00 89.06 630 LEU A O 1
ATOM 5088 N N . THR A 1 631 ? 23.962 0.006 -39.947 1.00 85.25 631 THR A N 1
ATOM 5089 C CA . THR A 1 631 ? 22.769 -0.088 -39.077 1.00 85.25 631 THR A CA 1
ATOM 5090 C C . THR A 1 631 ? 22.922 0.719 -37.783 1.00 85.25 631 THR A C 1
ATOM 5092 O O . THR A 1 631 ? 21.951 1.007 -37.094 1.00 85.25 631 THR A O 1
ATOM 5095 N N . ASN A 1 632 ? 24.157 1.048 -37.410 1.00 85.00 632 ASN A N 1
ATOM 5096 C CA . ASN A 1 632 ? 24.491 1.893 -36.266 1.00 85.00 632 ASN A CA 1
ATOM 5097 C C . ASN A 1 632 ? 24.635 3.378 -36.635 1.00 85.00 632 ASN A C 1
ATOM 5099 O O . ASN A 1 632 ? 24.963 4.197 -35.772 1.00 85.00 632 ASN A O 1
ATOM 5103 N N . LEU A 1 633 ? 24.501 3.718 -37.917 1.00 89.25 633 LEU A N 1
ATOM 5104 C CA . LEU A 1 633 ? 24.723 5.059 -38.422 1.00 89.25 633 LEU A CA 1
ATOM 5105 C C . LEU A 1 633 ? 23.413 5.842 -38.398 1.00 89.25 633 LEU A C 1
ATOM 5107 O O . LEU A 1 633 ? 22.485 5.537 -39.136 1.00 89.25 633 LEU A O 1
ATOM 5111 N N . TRP A 1 634 ? 23.365 6.885 -37.580 1.00 88.25 634 TRP A N 1
ATOM 5112 C CA . TRP A 1 634 ? 22.212 7.778 -37.484 1.00 88.25 634 TRP A CA 1
ATOM 5113 C C . TRP A 1 634 ? 22.439 9.058 -38.298 1.00 88.25 634 TRP A C 1
ATOM 5115 O O . TRP A 1 634 ? 23.570 9.363 -38.695 1.00 88.25 634 TRP A O 1
ATOM 5125 N N . TRP A 1 635 ? 21.377 9.831 -38.548 1.00 89.25 635 TRP A N 1
ATOM 5126 C CA . TRP A 1 635 ? 21.449 10.995 -39.440 1.00 89.25 635 TRP A CA 1
ATOM 5127 C C . TRP A 1 635 ? 22.471 12.049 -38.975 1.00 89.25 635 TRP A C 1
ATOM 5129 O O . TRP A 1 635 ? 23.297 12.507 -39.763 1.00 89.25 635 TRP A O 1
ATOM 5139 N N . GLY A 1 636 ? 22.482 12.381 -37.681 1.00 89.81 636 GLY A N 1
ATOM 5140 C CA . GLY A 1 636 ? 23.418 13.349 -37.091 1.00 89.81 636 GLY A CA 1
ATOM 5141 C C . GLY A 1 636 ? 22.774 14.600 -36.505 1.00 89.81 636 GLY A C 1
ATOM 5142 O O . GLY A 1 636 ? 23.472 15.424 -35.924 1.00 89.81 636 GLY A O 1
ATOM 5143 N N . ARG A 1 637 ? 21.449 14.748 -36.557 1.00 85.88 637 ARG A N 1
ATOM 5144 C CA . ARG A 1 637 ? 20.769 15.946 -36.046 1.00 85.88 637 ARG A CA 1
ATOM 5145 C C . ARG A 1 637 ? 21.201 16.294 -34.614 1.00 85.88 637 ARG A C 1
ATOM 5147 O O . ARG A 1 637 ? 20.998 15.518 -33.690 1.00 85.88 637 ARG A O 1
ATOM 5154 N N . GLY A 1 638 ? 21.746 17.496 -34.417 1.00 87.44 638 GLY A N 1
ATOM 5155 C CA . GLY A 1 638 ? 22.125 18.000 -33.089 1.00 87.44 638 GLY A CA 1
ATOM 5156 C C . GLY A 1 638 ? 23.419 17.409 -32.512 1.00 87.44 638 GLY A C 1
ATOM 5157 O O . GLY A 1 638 ? 23.751 17.699 -31.360 1.00 87.44 638 GLY A O 1
ATOM 5158 N N . TYR A 1 639 ? 24.186 16.633 -33.293 1.00 90.94 639 TYR A N 1
ATOM 5159 C CA . TYR A 1 639 ? 25.400 15.967 -32.806 1.00 90.94 639 TYR A CA 1
ATOM 5160 C C . TYR A 1 639 ? 26.451 16.944 -32.260 1.00 90.94 639 TYR A C 1
ATOM 5162 O O . TYR A 1 639 ? 27.148 16.619 -31.304 1.00 90.94 639 TYR A O 1
ATOM 5170 N N . VAL A 1 640 ? 26.578 18.146 -32.839 1.00 91.44 640 VAL A N 1
ATOM 5171 C CA . VAL A 1 640 ? 27.550 19.159 -32.386 1.00 91.44 640 VAL A CA 1
ATOM 5172 C C . VAL A 1 640 ? 27.230 19.618 -30.966 1.00 91.44 640 VAL A C 1
ATOM 5174 O O . VAL A 1 640 ? 28.116 19.644 -30.112 1.00 91.44 640 VAL A O 1
ATOM 5177 N N . THR A 1 641 ? 25.963 19.944 -30.708 1.00 91.62 641 THR A N 1
ATOM 5178 C CA . THR A 1 641 ? 25.486 20.372 -29.390 1.00 91.62 641 THR A CA 1
ATOM 5179 C C . THR A 1 641 ? 25.691 19.269 -28.359 1.00 91.62 641 THR A C 1
ATOM 5181 O O . THR A 1 641 ? 26.200 19.529 -27.270 1.00 91.62 641 THR A O 1
ATOM 5184 N N . GLU A 1 642 ? 25.369 18.027 -28.715 1.00 91.00 642 GLU A N 1
ATOM 5185 C CA . GLU A 1 642 ? 25.551 16.887 -27.820 1.00 91.00 642 GLU A CA 1
ATOM 5186 C C . GLU A 1 642 ? 27.028 16.585 -27.549 1.00 91.00 642 GLU A C 1
ATOM 5188 O O . GLU A 1 642 ? 27.406 16.352 -26.403 1.00 91.00 642 GLU A O 1
ATOM 5193 N N . LEU A 1 643 ? 27.898 16.664 -28.560 1.00 91.75 643 LEU A N 1
ATOM 5194 C CA . LEU A 1 643 ? 29.341 16.524 -28.356 1.00 91.75 643 LEU A CA 1
ATOM 5195 C C . LEU A 1 643 ? 29.867 17.579 -27.390 1.00 91.75 643 LEU A C 1
ATOM 5197 O O . LEU A 1 643 ? 30.593 17.238 -26.460 1.00 91.75 643 LEU A O 1
ATOM 5201 N N . GLN A 1 644 ? 29.490 18.845 -27.578 1.00 91.69 644 GLN A N 1
ATOM 5202 C CA . GLN A 1 644 ? 29.879 19.919 -26.665 1.00 91.69 644 GLN A CA 1
ATOM 5203 C C . GLN A 1 644 ? 29.387 19.655 -25.242 1.00 91.69 644 GLN A C 1
ATOM 5205 O O . GLN A 1 644 ? 30.128 19.900 -24.294 1.00 91.69 644 GLN A O 1
ATOM 5210 N N . ARG A 1 645 ? 28.168 19.127 -25.086 1.00 89.50 645 ARG A N 1
ATOM 5211 C CA . ARG A 1 645 ? 27.629 18.732 -23.782 1.00 89.50 645 ARG A CA 1
ATOM 5212 C C . ARG A 1 645 ? 28.482 17.643 -23.137 1.00 89.50 645 ARG A C 1
ATOM 5214 O O . ARG A 1 645 ? 28.912 17.823 -22.004 1.00 89.50 645 ARG A O 1
ATOM 5221 N N . VAL A 1 646 ? 28.777 16.560 -23.858 1.00 88.00 646 VAL A N 1
ATOM 5222 C CA . VAL A 1 646 ? 29.585 15.439 -23.344 1.00 88.00 646 VAL A CA 1
ATOM 5223 C C . VAL A 1 646 ? 31.013 15.879 -23.001 1.00 88.00 646 VAL A C 1
ATOM 5225 O O . VAL A 1 646 ? 31.556 15.428 -21.998 1.00 88.00 646 VAL A O 1
ATOM 5228 N N . TYR A 1 647 ? 31.609 16.791 -23.777 1.00 87.88 647 TYR A N 1
ATOM 5229 C CA . TYR A 1 647 ? 32.932 17.357 -23.482 1.00 87.88 647 TYR A CA 1
ATOM 5230 C C . TYR A 1 647 ? 32.957 18.278 -22.253 1.00 87.88 647 TYR A C 1
ATOM 5232 O O . TYR A 1 647 ? 34.018 18.453 -21.664 1.00 87.88 647 TYR A O 1
ATOM 5240 N N . ARG A 1 648 ? 31.823 18.888 -21.882 1.00 86.62 648 ARG A N 1
ATOM 5241 C CA . ARG A 1 648 ? 31.710 19.821 -20.745 1.00 86.62 648 ARG A CA 1
ATOM 5242 C C . ARG A 1 648 ? 31.270 19.158 -19.434 1.00 86.62 648 ARG A C 1
ATOM 5244 O O . ARG A 1 648 ? 31.259 19.837 -18.413 1.00 86.62 648 ARG A O 1
ATOM 5251 N N . MET A 1 649 ? 30.867 17.887 -19.459 1.00 80.81 649 MET A N 1
ATOM 5252 C CA . MET A 1 649 ? 30.469 17.139 -18.258 1.00 80.81 649 MET A CA 1
ATOM 5253 C C . MET A 1 649 ? 31.659 16.924 -17.320 1.00 80.81 649 MET A C 1
ATOM 5255 O O . MET A 1 649 ? 32.756 16.603 -17.786 1.00 80.81 649 MET A O 1
ATOM 5259 N N . ALA A 1 650 ? 31.430 17.069 -16.013 1.00 74.62 650 ALA A N 1
ATOM 5260 C CA . ALA A 1 650 ? 32.467 16.895 -15.000 1.00 74.62 650 ALA A CA 1
ATOM 5261 C C . ALA A 1 650 ? 32.920 15.426 -14.918 1.00 74.62 650 ALA A C 1
ATOM 5263 O O . ALA A 1 650 ? 32.208 14.519 -15.355 1.00 74.62 650 ALA A O 1
ATOM 5264 N N . ASP A 1 651 ? 34.110 15.178 -14.365 1.00 65.75 651 ASP A N 1
ATOM 5265 C CA . ASP A 1 651 ? 34.639 13.814 -14.184 1.00 65.75 651 ASP A CA 1
ATOM 5266 C C . ASP A 1 651 ? 33.783 12.972 -13.219 1.00 65.75 651 ASP A C 1
ATOM 5268 O O . ASP A 1 651 ? 33.703 11.754 -13.367 1.00 65.75 651 ASP A O 1
ATOM 5272 N N . ASP A 1 652 ? 33.061 13.620 -12.302 1.00 68.25 652 ASP A N 1
ATOM 5273 C CA . ASP A 1 652 ? 32.171 12.957 -11.342 1.00 68.25 652 ASP A CA 1
ATOM 5274 C C . ASP A 1 652 ? 30.876 12.421 -11.984 1.00 68.25 652 ASP A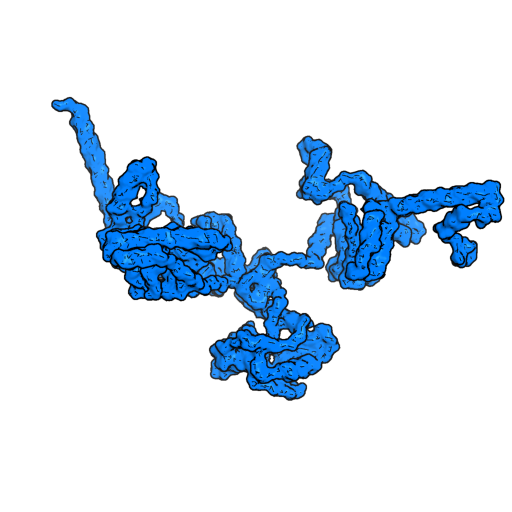 C 1
ATOM 5276 O O . ASP A 1 652 ? 30.211 11.555 -11.412 1.00 68.25 652 ASP A O 1
ATOM 5280 N N . ASP A 1 653 ? 30.514 12.895 -13.184 1.00 67.69 653 ASP A N 1
ATOM 5281 C CA . ASP A 1 653 ? 29.268 12.501 -13.847 1.00 67.69 653 ASP A CA 1
ATOM 5282 C C . ASP A 1 653 ? 29.375 11.100 -14.477 1.00 67.69 653 ASP A C 1
ATOM 5284 O O . ASP A 1 653 ? 28.419 10.319 -14.439 1.00 67.69 653 ASP A O 1
ATOM 5288 N N . PHE A 1 654 ? 30.530 10.761 -15.072 1.00 78.50 654 PHE A N 1
ATOM 5289 C CA . PHE A 1 654 ? 30.776 9.485 -15.757 1.00 78.50 654 PHE A CA 1
ATOM 5290 C C . PHE A 1 654 ? 32.269 9.130 -15.804 1.00 78.50 654 PHE A C 1
ATOM 5292 O O . PHE A 1 654 ? 33.114 9.995 -15.991 1.00 78.50 654 PHE A O 1
ATOM 5299 N N . THR A 1 655 ? 32.591 7.831 -15.784 1.00 85.06 655 THR A N 1
ATOM 5300 C CA . THR A 1 655 ? 33.966 7.354 -16.019 1.00 85.06 655 THR A CA 1
ATOM 5301 C C . THR A 1 655 ? 34.476 7.739 -17.415 1.00 85.06 655 THR A C 1
ATOM 5303 O O . THR A 1 655 ? 33.705 7.768 -18.380 1.00 85.06 655 THR A O 1
ATOM 5306 N N . ASP A 1 656 ? 35.791 7.930 -17.574 1.00 85.75 656 ASP A N 1
ATOM 5307 C CA . ASP A 1 656 ? 36.407 8.253 -18.876 1.00 85.75 656 ASP A CA 1
ATOM 5308 C C . ASP A 1 656 ? 36.075 7.238 -19.974 1.00 85.75 656 ASP A C 1
ATOM 5310 O O . ASP A 1 656 ? 35.886 7.588 -21.141 1.00 85.75 656 ASP A O 1
ATOM 5314 N N . ARG A 1 657 ? 35.953 5.959 -19.602 1.00 87.31 657 ARG A N 1
ATOM 5315 C CA . ARG A 1 657 ? 35.544 4.895 -20.524 1.00 87.31 657 ARG A CA 1
ATOM 5316 C C . ARG A 1 657 ? 34.149 5.151 -21.094 1.00 87.31 657 ARG A C 1
ATOM 5318 O O . ARG A 1 657 ? 33.943 5.004 -22.297 1.00 87.31 657 ARG A O 1
ATOM 5325 N N . GLU A 1 658 ? 33.199 5.534 -20.248 1.00 89.12 658 GLU A N 1
ATOM 5326 C CA . GLU A 1 658 ? 31.836 5.848 -20.673 1.00 89.12 658 GLU A CA 1
ATOM 5327 C C . GLU A 1 658 ? 31.788 7.148 -21.487 1.00 89.12 658 GLU A C 1
ATOM 5329 O O . GLU A 1 658 ? 31.102 7.200 -22.510 1.00 89.12 658 GLU A O 1
ATOM 5334 N N . ARG A 1 659 ? 32.541 8.178 -21.082 1.00 89.31 659 ARG A N 1
ATOM 5335 C CA . ARG A 1 659 ? 32.665 9.437 -21.831 1.00 89.31 659 ARG A CA 1
ATOM 5336 C C . ARG A 1 659 ? 33.155 9.182 -23.258 1.00 89.31 659 ARG A C 1
ATOM 5338 O O . ARG A 1 659 ? 32.517 9.612 -24.219 1.00 89.31 659 ARG A O 1
ATOM 5345 N N . ASN A 1 660 ? 34.239 8.421 -23.403 1.00 91.00 660 ASN A N 1
ATOM 5346 C CA . ASN A 1 660 ? 34.805 8.068 -24.704 1.00 91.00 660 ASN A CA 1
ATOM 5347 C C . ASN A 1 660 ? 33.838 7.239 -25.560 1.00 91.00 660 ASN A C 1
ATOM 5349 O O . ASN A 1 660 ? 33.713 7.501 -26.758 1.00 91.00 660 ASN A O 1
ATOM 5353 N N . LEU A 1 661 ? 33.106 6.296 -24.954 1.00 90.94 661 LEU A N 1
ATOM 5354 C CA . LEU A 1 661 ? 32.066 5.532 -25.647 1.00 90.94 661 LEU A CA 1
ATOM 5355 C C . LEU A 1 661 ? 30.978 6.456 -26.212 1.00 90.94 661 LEU A C 1
ATOM 5357 O O . LEU A 1 661 ? 30.646 6.357 -27.392 1.00 90.94 661 LEU A O 1
ATOM 5361 N N . ARG A 1 662 ? 30.455 7.387 -25.405 1.00 91.81 662 ARG A N 1
ATOM 5362 C CA . ARG A 1 662 ? 29.422 8.339 -25.847 1.00 91.81 662 ARG A CA 1
ATOM 5363 C C . ARG A 1 662 ? 29.918 9.243 -26.967 1.00 91.81 662 ARG A C 1
ATOM 5365 O O . ARG A 1 662 ? 29.226 9.389 -27.968 1.00 91.81 662 ARG A O 1
ATOM 5372 N N . ILE A 1 663 ? 31.129 9.790 -26.846 1.00 92.62 663 ILE A N 1
ATOM 5373 C CA . ILE A 1 663 ? 31.755 10.586 -27.914 1.00 92.62 663 ILE A CA 1
ATOM 5374 C C . ILE A 1 663 ? 31.841 9.770 -29.208 1.00 92.62 663 ILE A C 1
ATOM 5376 O O . ILE A 1 663 ? 31.528 10.290 -30.280 1.00 92.62 663 ILE A O 1
ATOM 5380 N N . GLY A 1 664 ? 32.250 8.501 -29.115 1.00 92.31 664 GLY A N 1
ATOM 5381 C CA . GLY A 1 664 ? 32.311 7.586 -30.253 1.00 92.31 664 GLY A CA 1
ATOM 5382 C C . GLY A 1 664 ? 30.950 7.392 -30.921 1.00 92.31 664 GLY A C 1
ATOM 5383 O O . GLY A 1 664 ? 30.833 7.594 -32.129 1.00 92.31 664 GLY A O 1
ATOM 5384 N N . LEU A 1 665 ? 29.919 7.080 -30.131 1.00 92.00 665 LEU A N 1
ATOM 5385 C CA . LEU A 1 665 ? 28.550 6.878 -30.614 1.00 92.00 665 LEU A CA 1
ATOM 5386 C C . LEU A 1 665 ? 27.973 8.144 -31.271 1.00 92.00 665 LEU A C 1
ATOM 5388 O O . LEU A 1 665 ? 27.422 8.078 -32.367 1.00 92.00 665 LEU A O 1
ATOM 5392 N N . VAL A 1 666 ? 28.165 9.320 -30.666 1.00 92.94 666 VAL A N 1
ATOM 5393 C CA . VAL A 1 666 ? 27.669 10.590 -31.228 1.00 92.94 666 VAL A CA 1
ATOM 5394 C C . VAL A 1 666 ? 28.408 10.962 -32.518 1.00 92.94 666 VAL A C 1
ATOM 5396 O O . VAL A 1 666 ? 27.793 11.466 -33.455 1.00 92.94 666 VAL A O 1
ATOM 5399 N N . LYS A 1 667 ? 29.721 10.701 -32.618 1.00 92.38 667 LYS A N 1
ATOM 5400 C CA . LYS A 1 667 ? 30.510 10.983 -33.836 1.00 92.38 667 LYS A CA 1
ATOM 5401 C C . LYS A 1 667 ? 30.192 10.053 -35.010 1.00 92.38 667 LYS A C 1
ATOM 5403 O O . LYS A 1 667 ? 30.556 10.393 -36.140 1.00 92.38 667 LYS A O 1
ATOM 5408 N N . LYS A 1 668 ? 29.570 8.898 -34.762 1.00 91.38 668 LYS A N 1
ATOM 5409 C CA . LYS A 1 668 ? 29.185 7.925 -35.790 1.00 91.38 668 LYS A CA 1
ATOM 5410 C C . LYS A 1 668 ? 27.844 8.326 -36.414 1.00 91.38 668 LYS A C 1
ATOM 5412 O O . LYS A 1 668 ? 26.829 7.694 -36.158 1.00 91.38 668 LYS A O 1
ATOM 5417 N N . ASN A 1 669 ? 27.847 9.402 -37.205 1.00 92.06 669 ASN A N 1
ATOM 5418 C CA . ASN A 1 669 ? 26.651 9.921 -37.874 1.00 92.06 669 ASN A CA 1
ATOM 5419 C C . ASN A 1 669 ? 26.903 10.365 -39.323 1.00 92.06 669 ASN A C 1
ATOM 5421 O O . ASN A 1 669 ? 28.033 10.705 -39.687 1.00 92.06 669 ASN A O 1
ATOM 5425 N N . TRP A 1 670 ? 25.846 10.354 -40.136 1.00 91.69 670 TRP A N 1
ATOM 5426 C CA . TRP A 1 670 ? 25.900 10.614 -41.574 1.00 91.69 670 TRP A CA 1
ATOM 5427 C C . TRP A 1 670 ? 26.337 12.043 -41.919 1.00 91.69 670 TRP A C 1
ATOM 5429 O O . TRP A 1 670 ? 27.230 12.214 -42.755 1.00 91.69 670 TRP A O 1
ATOM 5439 N N . GLU A 1 671 ? 25.772 13.065 -41.266 1.00 91.62 671 GLU A N 1
ATOM 5440 C CA . GLU A 1 671 ? 26.112 14.477 -41.510 1.00 91.62 671 GLU A CA 1
ATOM 5441 C C . GLU A 1 671 ? 27.614 14.736 -41.336 1.00 91.62 671 GLU A C 1
ATOM 5443 O O . GLU A 1 671 ? 28.271 15.293 -42.220 1.00 91.62 671 GLU A O 1
ATOM 5448 N N . ARG A 1 672 ? 28.189 14.256 -40.230 1.00 93.38 672 ARG A N 1
ATOM 5449 C CA . ARG A 1 672 ? 29.617 14.399 -39.945 1.00 93.38 672 ARG A CA 1
ATOM 5450 C C . ARG A 1 672 ? 30.476 13.640 -40.953 1.00 93.38 672 ARG A C 1
ATOM 5452 O O . ARG A 1 672 ? 31.477 14.181 -41.419 1.00 93.38 672 ARG A O 1
ATOM 5459 N N . LEU A 1 673 ? 30.139 12.385 -41.256 1.00 92.12 673 LEU A N 1
ATOM 5460 C CA . LEU A 1 673 ? 30.941 11.566 -42.173 1.00 92.12 673 LEU A CA 1
ATOM 5461 C C . LEU A 1 673 ? 30.911 12.113 -43.603 1.00 92.12 673 LEU A C 1
ATOM 5463 O O . LEU A 1 673 ? 31.944 12.120 -44.269 1.00 92.12 673 LEU A O 1
ATOM 5467 N N . THR A 1 674 ? 29.767 12.625 -44.050 1.00 91.31 674 THR A N 1
ATOM 5468 C CA . THR A 1 674 ? 29.633 13.259 -45.367 1.00 91.31 674 THR A CA 1
ATOM 5469 C C . THR A 1 674 ? 30.431 14.558 -45.434 1.00 91.31 674 THR A C 1
ATOM 5471 O O . THR A 1 674 ? 31.150 14.781 -46.407 1.00 91.31 674 THR A O 1
ATOM 5474 N N . GLY A 1 675 ? 30.376 15.382 -44.381 1.00 91.38 675 GLY A N 1
ATOM 5475 C CA . GLY A 1 675 ? 31.210 16.581 -44.262 1.00 91.38 675 GLY A CA 1
ATOM 5476 C C . GLY A 1 675 ? 32.699 16.253 -44.370 1.00 91.38 675 GLY A C 1
ATOM 5477 O O . GLY A 1 675 ? 33.389 16.799 -45.228 1.00 91.38 675 GLY A O 1
ATOM 5478 N N . LEU A 1 676 ? 33.165 15.270 -43.594 1.00 90.06 676 LEU A N 1
ATOM 5479 C CA . LEU A 1 676 ? 34.551 14.797 -43.652 1.00 90.06 676 LEU A CA 1
ATOM 5480 C C . LEU A 1 676 ? 34.920 14.215 -45.019 1.00 90.06 676 LEU A C 1
ATOM 5482 O O . LEU A 1 676 ? 36.027 14.437 -45.495 1.00 90.06 676 LEU A O 1
ATOM 5486 N N . SER A 1 677 ? 34.016 13.482 -45.673 1.00 89.88 677 SER A N 1
ATOM 5487 C CA . SER A 1 677 ? 34.259 12.953 -47.018 1.00 89.88 677 SER A CA 1
ATOM 5488 C C . SER A 1 677 ? 34.455 14.076 -48.037 1.00 89.88 677 SER A C 1
ATOM 5490 O O . SER A 1 677 ? 35.362 14.001 -48.864 1.00 89.88 677 SER A O 1
ATOM 5492 N N . ASN A 1 678 ? 33.646 15.133 -47.964 1.00 92.50 678 ASN A N 1
ATOM 5493 C CA . ASN A 1 678 ? 33.766 16.290 -48.849 1.00 92.50 678 ASN A CA 1
ATOM 5494 C C . ASN A 1 678 ? 35.057 17.074 -48.583 1.00 92.50 678 ASN A C 1
ATOM 5496 O O . ASN A 1 678 ? 35.748 17.441 -49.532 1.00 92.50 678 ASN A O 1
ATOM 5500 N N . GLU A 1 679 ? 35.417 17.278 -47.314 1.00 89.50 679 GLU A N 1
ATOM 5501 C CA . GLU A 1 679 ? 36.706 17.866 -46.930 1.00 89.50 679 GLU A CA 1
ATOM 5502 C C . GLU A 1 679 ? 37.874 17.045 -47.485 1.00 89.50 679 GLU A C 1
ATOM 5504 O O . GLU A 1 679 ? 38.743 17.598 -48.152 1.00 89.50 679 GLU A O 1
ATOM 5509 N N . LEU A 1 680 ? 37.848 15.719 -47.320 1.00 88.25 680 LEU A N 1
ATOM 5510 C CA . LEU A 1 680 ? 38.888 14.826 -47.836 1.00 88.25 680 LEU A CA 1
ATOM 5511 C C . LEU A 1 680 ? 38.980 14.846 -49.364 1.00 88.25 680 LEU A C 1
ATOM 5513 O O . LEU A 1 680 ? 40.084 14.827 -49.898 1.00 88.25 680 LEU A O 1
ATOM 5517 N N . LYS A 1 681 ? 37.853 14.903 -50.083 1.00 88.31 681 LYS A N 1
ATOM 5518 C CA . LYS A 1 681 ? 37.848 15.031 -51.551 1.00 88.31 681 LYS A CA 1
ATOM 5519 C C . LYS A 1 681 ? 38.462 16.354 -52.002 1.00 88.31 681 LYS A C 1
ATOM 5521 O O . LYS A 1 681 ? 39.228 16.365 -52.961 1.00 88.31 681 LYS A O 1
ATOM 5526 N N . ASN A 1 682 ? 38.157 17.447 -51.305 1.00 89.88 682 ASN A N 1
ATOM 5527 C CA . ASN A 1 682 ? 38.732 18.760 -51.590 1.00 89.88 682 ASN A CA 1
ATOM 5528 C C . ASN A 1 682 ? 40.236 18.791 -51.291 1.00 89.88 682 ASN A C 1
ATOM 5530 O O . ASN A 1 682 ? 41.015 19.293 -52.102 1.00 89.88 682 ASN A O 1
ATOM 5534 N N . ASP A 1 683 ? 40.644 18.228 -50.155 1.00 87.94 683 ASP A N 1
ATOM 5535 C CA . ASP A 1 683 ? 42.046 18.115 -49.754 1.00 87.94 683 ASP A CA 1
ATOM 5536 C C . ASP A 1 683 ? 42.823 17.234 -50.751 1.00 87.94 683 ASP A C 1
ATOM 5538 O O . ASP A 1 683 ? 43.915 17.605 -51.184 1.00 87.94 683 ASP A O 1
ATOM 5542 N N . TRP A 1 684 ? 42.228 16.124 -51.203 1.00 87.88 684 TRP A N 1
ATOM 5543 C CA . TRP A 1 684 ? 42.794 15.257 -52.238 1.00 87.88 684 TRP A CA 1
ATOM 5544 C C . TRP A 1 684 ? 42.929 15.973 -53.582 1.00 87.88 684 TRP A C 1
ATOM 5546 O O . TRP A 1 684 ? 43.994 15.925 -54.189 1.00 87.88 684 TRP A O 1
ATOM 5556 N N . ALA A 1 685 ? 41.891 16.691 -54.025 1.00 89.00 685 ALA A N 1
ATOM 5557 C CA . ALA A 1 685 ? 41.935 17.464 -55.262 1.00 89.00 685 ALA A CA 1
ATOM 5558 C C . ALA A 1 685 ? 43.084 18.485 -55.235 1.00 89.00 685 ALA A C 1
ATOM 5560 O O . ALA A 1 685 ? 43.901 18.507 -56.152 1.00 89.00 685 ALA A O 1
ATOM 5561 N N . ARG A 1 686 ? 43.221 19.248 -54.140 1.00 86.94 686 ARG A N 1
ATOM 5562 C CA . ARG A 1 686 ? 44.327 20.205 -53.944 1.00 86.94 686 ARG A CA 1
ATOM 5563 C C . ARG A 1 686 ? 45.695 19.536 -54.023 1.00 86.94 686 ARG A C 1
ATOM 5565 O O . ARG A 1 686 ? 46.588 20.059 -54.687 1.00 86.94 686 ARG A O 1
ATOM 5572 N N . LEU A 1 687 ? 45.849 18.384 -53.370 1.00 86.75 687 LEU A N 1
ATOM 5573 C CA . LEU A 1 687 ? 47.087 17.611 -53.402 1.00 86.75 687 LEU A CA 1
ATOM 5574 C C . LEU A 1 687 ? 47.407 17.141 -54.826 1.00 86.75 687 LEU A C 1
ATOM 5576 O O . LEU A 1 687 ? 48.520 17.352 -55.302 1.00 86.75 687 LEU A O 1
ATOM 5580 N N . THR A 1 688 ? 46.427 16.583 -55.541 1.00 87.44 688 THR A N 1
ATOM 5581 C CA . THR A 1 688 ? 46.617 16.133 -56.927 1.00 87.44 688 THR A CA 1
ATOM 5582 C C . THR A 1 688 ? 46.939 17.280 -57.882 1.00 87.44 688 THR A C 1
ATOM 5584 O O . THR A 1 688 ? 47.826 17.125 -58.718 1.00 87.44 688 THR A O 1
ATOM 5587 N N . THR A 1 689 ? 46.307 18.449 -57.724 1.00 89.06 689 THR A N 1
ATOM 5588 C CA . THR A 1 689 ? 46.609 19.647 -58.519 1.00 89.06 689 THR A CA 1
ATOM 5589 C C . THR A 1 689 ? 48.053 20.090 -58.304 1.00 89.06 689 THR A C 1
ATOM 5591 O O . THR A 1 689 ? 48.796 20.231 -59.271 1.00 89.06 689 THR A O 1
ATOM 5594 N N . LYS A 1 690 ? 48.498 20.208 -57.048 1.00 86.12 690 LYS A N 1
ATOM 5595 C CA . LYS A 1 690 ? 49.877 20.604 -56.725 1.00 86.12 690 LYS A CA 1
ATOM 5596 C C . LYS A 1 690 ? 50.920 19.636 -57.275 1.00 86.12 690 LYS A C 1
ATOM 5598 O O . LYS A 1 690 ? 51.927 20.071 -57.828 1.00 86.12 690 LYS A O 1
ATOM 5603 N N . VAL A 1 691 ? 50.657 18.333 -57.175 1.00 87.06 691 VAL A N 1
ATOM 5604 C CA . VAL A 1 691 ? 51.521 17.301 -57.765 1.00 87.06 691 VAL A CA 1
ATOM 5605 C C . VAL A 1 691 ? 51.540 17.409 -59.292 1.00 87.06 691 VAL A C 1
ATOM 5607 O O . VAL A 1 691 ? 52.601 17.262 -59.892 1.00 87.06 691 VAL A O 1
ATOM 5610 N N . SER A 1 692 ? 50.402 17.702 -59.929 1.00 87.19 692 SER A N 1
ATOM 5611 C CA . SER A 1 692 ? 50.329 17.854 -61.388 1.00 87.19 692 SER A CA 1
ATOM 5612 C C . SER A 1 692 ? 51.014 19.121 -61.918 1.00 87.19 692 SER A C 1
ATOM 5614 O O . SER A 1 692 ? 51.546 19.094 -63.022 1.00 87.19 692 SER A O 1
ATOM 5616 N N . GLU A 1 693 ? 51.036 20.208 -61.140 1.00 87.06 693 GLU A N 1
ATOM 5617 C CA . GLU A 1 693 ? 51.632 21.494 -61.535 1.00 87.06 693 GLU A CA 1
ATOM 5618 C C . GLU A 1 693 ? 53.157 21.530 -61.359 1.00 87.06 693 GLU A C 1
ATOM 5620 O O . GLU A 1 693 ? 53.851 22.134 -62.175 1.00 87.06 693 GLU A O 1
ATOM 5625 N N . GLY A 1 694 ? 53.685 20.914 -60.294 1.00 81.94 694 GLY A N 1
ATOM 5626 C CA . GLY A 1 694 ? 55.099 21.038 -59.907 1.00 81.94 694 GLY A CA 1
ATOM 5627 C C . GLY A 1 694 ? 55.873 19.725 -59.783 1.00 81.94 694 GLY A C 1
ATOM 5628 O O . GLY A 1 694 ? 57.064 19.752 -59.479 1.00 81.94 694 GLY A O 1
ATOM 5629 N N . GLY A 1 695 ? 55.227 18.576 -59.991 1.00 84.75 695 GLY A N 1
ATOM 5630 C CA . GLY A 1 695 ? 55.795 17.270 -59.659 1.00 84.75 695 GLY A CA 1
ATOM 5631 C C . GLY A 1 695 ? 55.724 16.956 -58.159 1.00 84.75 695 GLY A C 1
ATOM 5632 O O . GLY A 1 695 ? 55.440 17.815 -57.320 1.00 84.75 695 GLY A O 1
ATOM 5633 N N . ALA A 1 696 ? 55.969 15.691 -57.809 1.00 81.56 696 ALA A N 1
ATOM 5634 C CA . ALA A 1 696 ? 55.821 15.203 -56.437 1.00 81.56 696 ALA A CA 1
ATOM 5635 C C . ALA A 1 696 ? 56.776 15.894 -55.447 1.00 81.56 696 ALA A C 1
ATOM 5637 O O . ALA A 1 696 ? 56.344 16.280 -54.365 1.00 81.56 696 ALA A O 1
ATOM 5638 N N . ASP A 1 697 ? 58.037 16.119 -55.826 1.00 82.25 697 ASP A N 1
ATOM 5639 C CA . ASP A 1 697 ? 59.049 16.692 -54.926 1.00 82.25 697 ASP A CA 1
ATOM 5640 C C . ASP A 1 697 ? 58.760 18.157 -54.563 1.00 82.25 697 ASP A C 1
ATOM 5642 O O . ASP A 1 697 ? 58.913 18.564 -53.408 1.00 82.25 697 ASP A O 1
ATOM 5646 N N . ALA A 1 698 ? 58.272 18.948 -55.526 1.00 81.00 698 ALA A N 1
ATOM 5647 C CA . ALA A 1 698 ? 57.883 20.335 -55.279 1.00 81.00 698 ALA A CA 1
ATOM 5648 C C . ALA A 1 698 ? 56.612 20.417 -54.423 1.00 81.00 698 ALA A C 1
ATOM 5650 O O . ALA A 1 698 ? 56.538 21.235 -53.507 1.00 81.00 698 ALA A O 1
ATOM 5651 N N . ALA A 1 699 ? 55.635 19.536 -54.670 1.00 82.06 699 ALA A N 1
ATOM 5652 C CA . ALA A 1 699 ? 54.419 19.453 -53.866 1.00 82.06 699 ALA A CA 1
ATOM 5653 C C . ALA A 1 699 ? 54.713 19.013 -52.422 1.00 82.06 699 ALA A C 1
ATOM 5655 O O . ALA A 1 699 ? 54.157 19.581 -51.489 1.00 82.06 699 ALA A O 1
ATOM 5656 N N . LEU A 1 700 ? 55.620 18.053 -52.217 1.00 81.56 700 LEU A N 1
ATOM 5657 C CA . LEU A 1 700 ? 56.030 17.584 -50.887 1.00 81.56 700 LEU A CA 1
ATOM 5658 C C . LEU A 1 700 ? 56.904 18.590 -50.123 1.00 81.56 700 LEU A C 1
ATOM 5660 O O . LEU A 1 700 ? 57.051 18.468 -48.909 1.00 81.56 700 LEU A O 1
ATOM 5664 N N . SER A 1 701 ? 57.442 19.598 -50.808 1.00 82.44 701 SER A N 1
ATOM 5665 C CA . SER A 1 701 ? 58.177 20.706 -50.192 1.00 82.44 701 SER A CA 1
ATOM 5666 C C . SER A 1 701 ? 57.275 21.901 -49.833 1.00 82.44 701 SER A C 1
ATOM 5668 O O . SER A 1 701 ? 57.731 22.814 -49.146 1.00 82.44 701 SER A O 1
ATOM 5670 N N . ASP A 1 702 ? 56.004 21.914 -50.266 1.00 83.25 702 ASP A N 1
ATOM 5671 C CA . ASP A 1 702 ? 55.027 22.968 -49.961 1.00 83.25 702 ASP A CA 1
ATOM 5672 C C . ASP A 1 702 ? 54.436 22.752 -48.544 1.00 83.25 702 ASP A C 1
ATOM 5674 O O . ASP A 1 702 ? 53.744 21.754 -48.300 1.00 83.25 702 ASP A O 1
ATOM 5678 N N . PRO A 1 703 ? 54.643 23.682 -47.587 1.00 84.25 703 PRO A N 1
ATOM 5679 C CA . PRO A 1 703 ? 54.130 23.548 -46.220 1.00 84.25 703 PRO A CA 1
ATOM 5680 C C . PRO A 1 703 ? 52.605 23.389 -46.144 1.00 84.25 703 PRO A C 1
ATOM 5682 O O . PRO A 1 703 ? 52.088 22.753 -45.220 1.00 84.25 703 PRO A O 1
ATOM 5685 N N . SER A 1 704 ? 51.870 23.945 -47.114 1.00 82.19 704 SER A N 1
ATOM 5686 C CA . SER A 1 704 ? 50.414 23.806 -47.181 1.00 82.19 704 SER A CA 1
ATOM 5687 C C . SER A 1 704 ? 49.996 22.377 -47.540 1.00 82.19 704 SER A C 1
ATOM 5689 O O . SER A 1 704 ? 49.029 21.866 -46.978 1.00 82.19 704 SER A O 1
ATOM 5691 N N . VAL A 1 705 ? 50.767 21.697 -48.392 1.00 83.25 705 VAL A N 1
ATOM 5692 C CA . VAL A 1 705 ? 50.555 20.294 -48.769 1.00 83.25 705 VAL A CA 1
ATOM 5693 C C . VAL A 1 705 ? 50.965 19.362 -47.630 1.00 83.25 705 VAL A C 1
ATOM 5695 O O . VAL A 1 705 ? 50.230 18.426 -47.331 1.00 83.25 705 VAL A O 1
ATOM 5698 N N . LEU A 1 706 ? 52.060 19.645 -46.916 1.00 81.31 706 LEU A N 1
ATOM 5699 C CA . LEU A 1 706 ? 52.472 18.859 -45.742 1.00 81.31 706 LEU A CA 1
ATOM 5700 C C . LEU A 1 706 ? 51.414 18.866 -44.626 1.00 81.31 706 LEU A C 1
ATOM 5702 O O . LEU A 1 706 ? 51.121 17.825 -44.034 1.00 81.31 706 LEU A O 1
ATOM 5706 N N . SER A 1 707 ? 50.785 20.019 -44.381 1.00 82.50 707 SER A N 1
ATOM 5707 C CA . SER A 1 707 ? 49.663 20.142 -43.438 1.00 82.50 707 SER A CA 1
ATOM 5708 C C . SER A 1 707 ? 48.438 19.322 -43.870 1.00 82.50 707 SER A C 1
ATOM 5710 O O . SER A 1 707 ? 47.777 18.704 -43.033 1.00 82.50 707 SER A O 1
ATOM 5712 N N . LEU A 1 708 ? 48.154 19.266 -45.179 1.00 84.19 708 LEU A N 1
ATOM 5713 C CA . LEU A 1 708 ? 47.084 18.434 -45.739 1.00 84.19 708 LEU A CA 1
ATOM 5714 C C . LEU A 1 708 ? 47.405 16.942 -45.613 1.00 84.19 708 LEU A C 1
ATOM 5716 O O . LEU A 1 708 ? 46.564 16.181 -45.140 1.00 84.19 708 LEU A O 1
ATOM 5720 N N . ILE A 1 709 ? 48.627 16.526 -45.962 1.00 79.25 709 ILE A N 1
ATOM 5721 C CA . ILE A 1 709 ? 49.090 15.132 -45.861 1.00 79.25 709 ILE A CA 1
ATOM 5722 C C . ILE A 1 709 ? 48.977 14.619 -44.427 1.00 79.25 709 ILE A C 1
ATOM 5724 O O . ILE A 1 709 ? 48.542 13.488 -44.230 1.00 79.25 709 ILE A O 1
ATOM 5728 N N . GLY A 1 710 ? 49.267 15.456 -43.424 1.00 75.81 710 GLY A N 1
ATOM 5729 C CA . GLY A 1 710 ? 49.115 15.104 -42.008 1.00 75.81 710 GLY A CA 1
ATOM 5730 C C . GLY A 1 710 ? 47.692 14.698 -41.589 1.00 75.81 710 GLY A C 1
ATOM 5731 O O . GLY A 1 710 ? 47.512 14.117 -40.519 1.00 75.81 710 GLY A O 1
ATOM 5732 N N . ARG A 1 711 ? 46.674 14.971 -42.419 1.00 77.25 711 ARG A N 1
ATOM 5733 C CA . ARG A 1 711 ? 45.279 14.545 -42.204 1.00 77.25 711 ARG A CA 1
ATOM 5734 C C . ARG A 1 711 ? 44.955 13.192 -42.835 1.00 77.25 711 ARG A C 1
ATOM 5736 O O . ARG A 1 711 ? 43.964 12.568 -42.451 1.00 77.25 711 ARG A O 1
ATOM 5743 N N . PHE A 1 712 ? 45.769 12.726 -43.778 1.00 76.69 712 PHE A N 1
ATOM 5744 C CA . PHE A 1 712 ? 45.636 11.410 -44.391 1.00 76.69 712 PHE A CA 1
ATOM 5745 C C . PHE A 1 712 ? 46.478 10.390 -43.622 1.00 76.69 712 PHE A C 1
ATOM 5747 O O . PHE A 1 712 ? 47.569 10.678 -43.137 1.00 76.69 712 PHE A O 1
ATOM 5754 N N . ARG A 1 713 ? 45.990 9.152 -43.531 1.00 67.31 713 ARG A N 1
ATOM 5755 C CA . ARG A 1 713 ? 46.847 8.025 -43.152 1.00 67.31 713 ARG A CA 1
ATOM 5756 C C . ARG A 1 713 ? 47.527 7.509 -44.410 1.00 67.31 713 ARG A C 1
ATOM 5758 O O . ARG A 1 713 ? 46.881 6.857 -45.226 1.00 67.31 713 ARG A O 1
ATOM 5765 N N . VAL A 1 714 ? 48.812 7.801 -44.559 1.00 58.06 714 VAL A N 1
ATOM 5766 C CA . VAL A 1 714 ? 49.642 7.178 -45.592 1.00 58.06 714 VAL A CA 1
ATOM 5767 C C . VAL A 1 714 ? 49.965 5.761 -45.122 1.00 58.06 714 VAL A C 1
ATOM 5769 O O . VAL A 1 714 ? 50.288 5.551 -43.962 1.00 58.06 714 VAL A O 1
ATOM 5772 N N . THR A 1 715 ? 49.800 4.772 -45.992 1.00 53.34 715 THR A N 1
ATOM 5773 C CA . THR A 1 715 ? 50.230 3.393 -45.729 1.00 53.34 715 THR A CA 1
ATOM 5774 C C . THR A 1 715 ? 51.139 2.992 -46.870 1.00 53.34 715 THR A C 1
ATOM 5776 O O . THR A 1 715 ? 50.762 3.124 -48.033 1.00 53.34 715 THR A O 1
ATOM 5779 N N . ASN A 1 716 ? 52.355 2.552 -46.553 1.00 49.06 716 ASN A N 1
ATOM 5780 C CA . ASN A 1 716 ? 53.254 2.046 -47.583 1.00 49.06 716 ASN A CA 1
ATOM 5781 C C . ASN A 1 716 ? 52.727 0.709 -48.117 1.00 49.06 716 ASN A C 1
ATOM 5783 O O . ASN A 1 716 ? 52.100 -0.055 -47.383 1.00 49.06 716 ASN A O 1
ATOM 5787 N N . ALA A 1 717 ? 53.032 0.390 -49.379 1.00 46.62 717 ALA A N 1
ATOM 5788 C CA . ALA A 1 717 ? 52.574 -0.833 -50.051 1.00 46.62 717 ALA A CA 1
ATOM 5789 C C . ALA A 1 717 ? 52.966 -2.150 -49.333 1.00 46.62 717 ALA A C 1
ATOM 5791 O O . ALA A 1 717 ? 52.444 -3.207 -49.669 1.00 46.62 717 ALA A O 1
ATOM 5792 N N . GLY A 1 718 ? 53.848 -2.091 -48.325 1.00 48.72 718 GLY A N 1
ATOM 5793 C CA . GLY A 1 718 ? 54.219 -3.201 -47.439 1.00 48.72 718 GLY A CA 1
ATOM 5794 C C . GLY A 1 718 ? 53.448 -3.290 -46.110 1.00 48.72 718 GLY A C 1
ATOM 5795 O O . GLY A 1 718 ? 53.833 -4.076 -45.254 1.00 48.72 718 GLY A O 1
ATOM 5796 N N . GLY A 1 719 ? 52.400 -2.489 -45.888 1.00 40.56 719 GLY A N 1
ATOM 5797 C CA . GLY A 1 719 ? 51.513 -2.627 -44.722 1.00 40.56 719 GLY A CA 1
ATOM 5798 C C . GLY A 1 719 ? 52.034 -2.065 -43.390 1.00 40.56 719 GLY A C 1
ATOM 5799 O O . GLY A 1 719 ? 51.344 -2.181 -42.376 1.00 40.56 719 GLY A O 1
ATOM 5800 N N . HIS A 1 720 ? 53.198 -1.413 -43.367 1.00 40.97 720 HIS A N 1
ATOM 5801 C CA . HIS A 1 720 ? 53.630 -0.617 -42.215 1.00 40.97 720 HIS A CA 1
ATOM 5802 C C . HIS A 1 720 ? 53.153 0.836 -42.356 1.00 40.97 720 HIS A C 1
ATOM 5804 O O . HIS A 1 720 ? 53.197 1.410 -43.448 1.00 40.97 720 HIS A O 1
ATOM 5810 N N . LYS A 1 721 ? 52.608 1.356 -41.248 1.00 39.91 721 LYS A N 1
ATOM 5811 C CA . LYS A 1 721 ? 52.002 2.690 -41.133 1.00 39.91 721 LYS A CA 1
ATOM 5812 C C . LYS A 1 721 ? 53.022 3.805 -41.252 1.00 39.91 721 LYS A C 1
ATOM 5814 O O . LYS A 1 721 ? 54.142 3.614 -40.730 1.00 39.91 721 LYS A O 1
#